Protein 1YX2 (pdb70)

Nearest PDB structures (foldseek):
  1yx2-assembly1_A  TM=1.003E+00  e=1.539E-77  Bacillus subtilis
  1wos-assembly1_A  TM=9.458E-01  e=5.485E-44  Thermotoga maritima
  1v5v-assembly1_B  TM=9.252E-01  e=1.482E-44  Pyrococcus horikoshii
  1pj6-assembly1_A  TM=9.200E-01  e=4.105E-33  Arthrobacter globiformis
  3tfi-assembly1_B  TM=8.917E-01  e=1.197E-32  Candidatus Pelagibacter ubique HTCC1062

Solvent-accessible surface area: 31508 Å² total

Secondary structure (DSSP, 8-state):
-B--TTGGGHHHHT-EEEEETTEEEEEESS-HHHHHHHHHHSEEEEE----EEEEESTTHHHHHHH----GGG--TTBEEEE---TTS--S--EEEEEEETTEEEEE--GGGHHHHHH--TT--SS-EEEE-TTTEEEEEEESTTHHHHHHTTBSS-GGGPPTTBEEEEEEETTEEEEEES--SSSSSEEEEEEEGGG--HHHHHHHHHGGGTEEEE-HHHHHHHHHHTT---BTTTBSTT--TTTTT-GGG--TT-SS--TTHHHHHHHHHH--SEEEEEE---S----TT-EEEETTEEEEEEEEEEEETTTTEEEEEEEEEGGG-STT-EEEEEETTEEEEEEEE----/-B--TTGGGHHHHT-EEEEETTEEEEEESS-HHHHHHHHHHS-EEEE----EEEEESTTHHHHHHH----GGG--TTEEEEE---TTS--S--EEEEEEETTEEEEEE-GGGHHHHHH--TT--SS-EEEE-TTTEEEEEEESTTHHHHHHHH-SS--TTPPTTBEEEEEEETTEEEEEES--SSSS-EEEEEEEGGG--HHHHHHHHHGGGT-EEE-HHHHHHHHHHTT---BTTTBBTTB-TTTTT-GGG--TT-SS--TTHHHHHHHHHH--SEEEEEE---S----TT-EEEETTEEEEEEEEEEEETTTTEEEEEEEEEGGG-STT-EEEEEETTEEEEEEEE-S-S---

Radius of gyration: 30.21 Å; Cα contacts (8 Å, |Δi|>4): 1786; chains: 2; bounding box: 61×55×89 Å

InterPro domains:
  IPR006222 GCVT, N-terminal domain [PF01571] (8-263)
  IPR006223 Glycine cleavage system T protein [TIGR00528] (2-362)
  IPR013977 Aminomethyltransferase, C-terminal domain [PF08669] (283-361)
  IPR022903 Glycine cleavage system T protein, bacteria [MF_00259] (1-362)
  IPR027266 Aminomethyltransferase superfamily [G3DSA:3.30.1360.120] (4-235)
  IPR028896 Aminomethyltransferase-like [PTHR43757] (2-361)
  IPR029043 Glycine cleavage T-protein/YgfZ, C-terminal [SSF101790] (273-361)

Foldseek 3Di:
DDEALCRVVLVVQQFDWDCPPVYIWGQWSDDLVVQLVCLAQFKEKEWDLLWKKKKFFPCRQLLVCQAFANCVPADAQFKDWAFAALQQATLWIWMWHDNHVRIIMTDTHNNRPVVVVVCCVSDDHTMDIGICSLFKTKMKMGHPCALVLVVQFFVDPPVVADARGWDFQTDGPNFGWIKHQDDQQPGGMIMIMGTSVVVVSVVSSCVSRVVRRYGYGTPQNSQLRCLLQLNDDEVFLHYRPHHCLLSPNLVNGPLVPVRHYRHSVNSVCCVVPNDQKHKFKKWDDDDWFAAAWFKADPRHTFWTFRHWHDHPPVRTTMTIIIGGPVQQDFQRKIFTDDPNDTDIIGTHDPND/DAEFLCVVVQVVLQFDWDQDLNYTWGQWRPDLLLQLCCQAAFKAKEWVLQWKKKKFFPCRQLLVCAAFANPVPAAAQFKDWAWAAQLQATLWIWMWHHNHVRIIITGTHNNNPPVVCVCCPSDDDTMDMGICSNFKTKMKMHHPCQLVLVVQQFVPPLVVADARGWDFQTDGPNFGWIKHQDDLAQTTIIMIMGTSNVVVNSVSSCVSRVVRSYGYGTSNNSVLRNQLQLHDDEVFLGYSPHHCLQSVNLVNGPLPDPRHYRRNVNSVCCVPVNDQKHKFKKFDDDDADAFFWFKADPNHTFWTFRGTDANSVVRGRMTIIIGGPVQQDFFRKMWTQDPNDTDIITTHDPSNDHD

Sequence (707 aa):
LKRTPLFDLYKEYGGKKTIDDFGGWELPVQFSSIKKEHEAVRRTAAGLLFDVSHGEVEVSGNDSSLSFLQRLLTNDVSALTPGRAQYTACYPDGGTVDDLLIYQKGENNRRYLLVINASNIDKDLAWKEHAAGDVQIDNQSDDQIALLAVQGPKAEEAILKNLTDADVSALKPFAFIDEADISGRKALISRTGYTGEDGYEIYCRSDDAHIWKKIIDAGDAYGLIPCGLGARRDTLRFFEANIPLYGQEELTRDIITPIEAGIGFAVKKHKKKESDFFGKSVLSEQKEENGAKRKKLVGLEIEKKGIPRHGYEVFQNGKSSVGKVTTGTQQSPTLGKNVGLALIDSETSEEIGTVVDVEIRRKKKLVKAKKVVVKKTPFLKRTPLFDLLYKKEYGGKTIDFGGWELPVQFSSIKKKEHEAVRTAAGLFDVSHHGEVEVSGNDSLSFLQRLLTNDVSALTPGRRAQYTACYPDGGTVDDLLIYQKKGEENRRYLLVINASNIDKDLAWKKEHAAGDVQIDNQSDQIALLAVQGPKAEAILKNLTDADVSALKPFAFIDEADISGRKALISRTGYTGEDGYEIYCRSDDAHIWKKIIIDAGDAYGLIPCGLGARDTLRFEANNIPLYGQELTRDITPIEAGIGFAVKHKKKEESDFFGKSVLSEEQKEENGAKRKLVGLEIEKKGIPRHGYEVFQNGKSVGKVTTGTQSPTLGKNVGLALIDSETSEIGTVVDVEIRKKLVKAKVVKTPFYKR

CATH classification: 3.30.1360.120 (+3 more: 3.30.70.1400, 4.10.1250.10, 2.40.30.110)

Structure (mmCIF, N/CA/C/O backbone):
data_1YX2
#
_entry.id   1YX2
#
_cell.length_a   47.628
_cell.length_b   88.095
_cell.length_c   88.764
_cell.angle_alpha   90.00
_cell.angle_beta   101.78
_cell.angle_gamma   90.00
#
_symmetry.space_group_name_H-M   'P 1 21 1'
#
loop_
_entity.id
_entity.type
_entity.pdbx_description
1 polymer Aminomethyltransferase
2 non-polymer 1,2-ETHANEDIOL
3 water water
#
loop_
_atom_site.group_PDB
_atom_site.id
_atom_site.type_symbol
_atom_site.label_atom_id
_atom_site.label_alt_id
_atom_site.label_comp_id
_atom_site.label_asym_id
_atom_site.label_entity_id
_atom_site.label_seq_id
_atom_site.pdbx_PDB_ins_code
_atom_site.Cartn_x
_atom_site.Cartn_y
_atom_site.Cartn_z
_atom_site.occupancy
_atom_site.B_iso_or_equiv
_atom_site.auth_seq_id
_atom_site.auth_comp_id
_atom_site.auth_asym_id
_atom_site.auth_atom_id
_atom_site.pdbx_PDB_model_num
ATOM 1 N N . LEU A 1 5 ? -7.494 12.912 55.004 1.00 47.81 2 LEU A N 1
ATOM 2 C CA . LEU A 1 5 ? -7.426 12.156 53.709 1.00 47.81 2 LEU A CA 1
ATOM 3 C C . LEU A 1 5 ? -6.475 10.959 53.753 1.00 47.42 2 LEU A C 1
ATOM 4 O O . LEU A 1 5 ? -5.681 10.809 54.693 1.00 47.41 2 LEU A O 1
ATOM 9 N N . LYS A 1 6 ? -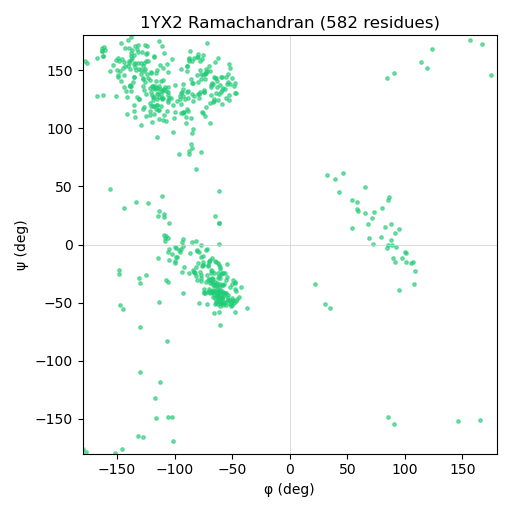6.578 10.110 52.731 1.00 46.72 3 LYS A N 1
ATOM 10 C CA . LYS A 1 6 ? -5.781 8.887 52.652 1.00 46.13 3 LYS A CA 1
ATOM 11 C C . LYS A 1 6 ? -4.415 9.205 52.032 1.00 45.25 3 LYS A C 1
ATOM 12 O O . LYS A 1 6 ? -4.320 9.977 51.073 1.00 44.98 3 LYS A O 1
ATOM 18 N N . ARG A 1 7 ? -3.368 8.602 52.590 1.00 44.35 4 ARG A N 1
ATOM 19 C CA . ARG A 1 7 ? -1.981 8.946 52.252 1.00 43.32 4 ARG A CA 1
ATOM 20 C C . ARG A 1 7 ? -1.071 7.727 52.124 1.00 42.41 4 ARG A C 1
ATOM 21 O O . ARG A 1 7 ? -1.113 6.807 52.951 1.00 42.25 4 ARG A O 1
ATOM 29 N N . THR A 1 8 ? -0.241 7.734 51.085 1.00 41.28 5 THR A N 1
ATOM 30 C CA . THR A 1 8 ? 0.746 6.673 50.869 1.00 40.29 5 THR A CA 1
ATOM 31 C C . THR A 1 8 ? 1.911 6.856 51.843 1.00 39.71 5 THR A C 1
ATOM 32 O O . THR A 1 8 ? 2.062 7.935 52.429 1.00 39.38 5 THR A O 1
ATOM 36 N N . PRO A 1 9 ? 2.728 5.800 52.042 1.00 39.03 6 PRO A N 1
ATOM 37 C CA . PRO A 1 9 ? 3.927 5.957 52.860 1.00 38.39 6 PRO A CA 1
ATOM 38 C C . PRO A 1 9 ? 4.926 6.955 52.275 1.00 37.72 6 PRO A C 1
ATOM 39 O O . PRO A 1 9 ? 5.815 7.407 52.988 1.00 37.83 6 PRO A O 1
ATOM 43 N N . LEU A 1 10 ? 4.767 7.300 50.996 1.00 36.99 7 LEU A N 1
ATOM 44 C CA . LEU A 1 10 ? 5.618 8.289 50.334 1.00 36.35 7 LEU A CA 1
ATOM 45 C C . LEU A 1 10 ? 5.207 9.741 50.608 1.00 36.49 7 LEU A C 1
ATOM 46 O O . LEU A 1 10 ? 6.017 10.652 50.412 1.00 36.31 7 LEU A O 1
ATOM 51 N N . PHE A 1 11 ? 3.964 9.957 51.045 1.00 36.22 8 PHE A N 1
ATOM 52 C CA . PHE A 1 11 ? 3.409 11.316 51.193 1.00 36.28 8 PHE A CA 1
ATOM 53 C C . PHE A 1 11 ? 4.384 12.393 51.690 1.00 36.07 8 PHE A C 1
ATOM 54 O O . PHE A 1 11 ? 4.530 13.432 51.040 1.00 35.88 8 PHE A O 1
ATOM 62 N N . ASP A 1 12 ? 5.026 12.146 52.834 1.00 35.77 9 ASP A N 1
ATOM 63 C CA . ASP A 1 12 ? 5.891 13.141 53.482 1.00 36.30 9 ASP A CA 1
ATOM 64 C C . ASP A 1 12 ? 7.091 13.563 52.636 1.00 36.39 9 ASP A C 1
ATOM 65 O O . ASP A 1 12 ? 7.872 14.411 53.054 1.00 36.23 9 ASP A O 1
ATOM 70 N N . LEU A 1 13 ? 7.202 12.989 51.439 1.00 36.53 10 LEU A N 1
ATOM 71 C CA . LEU A 1 13 ? 8.319 13.238 50.541 1.00 37.01 10 LEU A CA 1
ATOM 72 C C . LEU A 1 13 ? 7.942 14.153 49.377 1.00 37.00 10 LEU A C 1
ATOM 73 O O . LEU A 1 13 ? 8.822 14.656 48.686 1.00 36.70 10 LEU A O 1
ATOM 78 N N . TYR A 1 14 ? 6.638 14.372 49.174 1.00 37.31 11 TYR A N 1
ATOM 79 C CA . TYR A 1 14 ? 6.121 15.151 48.038 1.00 37.76 11 TYR A CA 1
ATOM 80 C C . TYR A 1 14 ? 6.625 16.601 47.943 1.00 37.85 11 TYR A C 1
ATOM 81 O O . TYR A 1 14 ? 7.004 17.052 46.865 1.00 37.41 11 TYR A O 1
ATOM 90 N N . LYS A 1 15 ? 6.610 17.318 49.068 1.00 38.34 12 LYS A N 1
ATOM 91 C CA . LYS A 1 15 ? 7.002 18.736 49.123 1.00 38.66 12 LYS A CA 1
ATOM 92 C C . LYS A 1 15 ? 8.417 18.951 48.560 1.00 39.06 12 LYS A C 1
ATOM 93 O O . LYS A 1 15 ? 8.630 19.811 47.698 1.00 38.87 12 LYS A O 1
ATOM 99 N N . GLU A 1 16 ? 9.363 18.141 49.042 1.00 39.65 13 GLU A N 1
ATOM 100 C CA . GLU A 1 16 ? 10.752 18.129 48.566 1.00 40.27 13 GLU A CA 1
ATOM 101 C C . GLU A 1 16 ? 10.888 18.110 47.045 1.00 40.39 13 GLU A C 1
ATOM 102 O O . GLU A 1 16 ? 11.654 18.890 46.479 1.00 40.71 13 GLU A O 1
ATOM 108 N N . TYR A 1 17 ? 10.152 17.212 46.391 1.00 40.52 14 TYR A N 1
ATOM 109 C CA . TYR A 1 17 ? 10.263 17.023 44.941 1.00 40.60 14 TYR A CA 1
ATOM 110 C C . TYR A 1 17 ? 9.259 17.877 44.161 1.00 40.99 14 TYR A C 1
ATOM 111 O O . TYR A 1 17 ? 9.169 17.786 42.931 1.00 41.25 14 TYR A O 1
ATOM 120 N N . GLY A 1 18 ? 8.521 18.715 44.885 1.00 41.32 15 GLY A N 1
ATOM 121 C CA . GLY A 1 18 ? 7.600 19.676 44.285 1.00 41.83 15 GLY A CA 1
ATOM 122 C C . GLY A 1 18 ? 6.263 19.091 43.872 1.00 42.14 15 GLY A C 1
ATOM 123 O O . GLY A 1 18 ? 5.660 19.548 42.910 1.00 41.92 15 GLY A O 1
ATOM 124 N N . GLY A 1 19 ? 5.803 18.084 44.610 1.00 42.64 16 GLY A N 1
ATOM 125 C CA . GLY A 1 19 ? 4.536 17.415 44.329 1.00 43.14 16 GLY A CA 1
ATOM 126 C C . GLY A 1 19 ? 3.304 18.244 44.638 1.00 43.60 16 GLY A C 1
ATOM 127 O O . GLY A 1 19 ? 3.022 18.548 45.806 1.00 43.41 16 GLY A O 1
ATOM 128 N N A LYS A 1 20 ? 2.560 18.554 43.586 0.50 43.76 17 LYS A N 1
ATOM 129 N N B LYS A 1 20 ? 2.595 18.658 43.583 0.50 43.78 17 LYS A N 1
ATOM 130 C CA A LYS A 1 20 ? 1.344 19.337 43.682 0.49 44.08 17 LYS A CA 1
ATOM 131 C CA B LYS A 1 20 ? 1.293 19.336 43.704 0.49 44.11 17 LYS A CA 1
ATOM 132 C C A LYS A 1 20 ? 0.130 18.394 43.837 0.40 44.38 17 LYS A C 1
ATOM 133 C C B LYS A 1 20 ? 0.206 18.293 43.876 0.41 44.41 17 LYS A C 1
ATOM 134 O O A LYS A 1 20 ? -0.343 17.808 42.861 0.50 44.27 17 LYS A O 1
ATOM 135 O O B LYS A 1 20 ? -0.127 17.554 42.945 0.50 44.32 17 LYS A O 1
ATOM 146 N N . THR A 1 21 ? -0.348 18.252 45.078 1.00 44.75 18 THR A N 1
ATOM 147 C CA . THR A 1 21 ? -1.319 17.221 45.475 1.00 45.43 18 THR A CA 1
ATOM 148 C C . THR A 1 21 ? -2.805 17.471 45.152 1.00 46.16 18 THR A C 1
ATOM 149 O O . THR A 1 21 ? -3.295 18.600 45.226 1.00 46.43 18 THR A O 1
ATOM 153 N N . ILE A 1 22 ? -3.506 16.387 44.818 1.00 46.76 19 ILE A N 1
ATOM 154 C CA . ILE A 1 22 ? -4.948 16.390 44.570 1.00 47.46 19 ILE A CA 1
ATOM 155 C C . ILE A 1 22 ? -5.650 15.270 45.348 1.00 47.83 19 ILE A C 1
ATOM 156 O O . ILE A 1 22 ? -5.089 14.186 45.514 1.00 48.05 19 ILE A O 1
ATOM 161 N N A ASP A 1 23 ? -6.872 15.535 45.807 0.31 48.08 20 ASP A N 1
ATOM 162 N N B ASP A 1 23 ? -6.858 15.552 45.839 0.32 48.00 20 ASP A N 1
ATOM 163 C CA A ASP A 1 23 ? -7.657 14.559 46.569 0.41 48.29 20 ASP A CA 1
ATOM 164 C CA B ASP A 1 23 ? -7.672 14.559 46.544 0.42 48.13 20 ASP A CA 1
ATOM 165 C C A ASP A 1 23 ? -8.297 13.507 45.650 0.44 48.27 20 ASP A C 1
ATOM 166 C C B ASP A 1 23 ? -8.286 13.573 45.548 0.44 48.19 20 ASP A C 1
ATOM 167 O O A ASP A 1 23 ? -9.521 13.462 45.487 0.41 48.33 20 ASP A O 1
ATOM 168 O O B ASP A 1 23 ? -9.476 13.641 45.225 0.40 48.29 20 ASP A O 1
ATOM 177 N N . PHE A 1 24 ? -7.449 12.659 45.068 1.00 48.26 21 PHE A N 1
ATOM 178 C CA . PHE A 1 24 ? -7.845 11.666 44.064 1.00 48.17 21 PHE A CA 1
ATOM 179 C C . PHE A 1 24 ? -8.614 10.495 44.689 1.00 48.04 21 PHE A C 1
ATOM 180 O O . PHE A 1 24 ? -8.047 9.428 44.962 1.00 48.08 21 PHE A O 1
ATOM 188 N N . GLY A 1 25 ? -9.911 10.712 44.911 1.00 47.73 22 GLY A N 1
ATOM 189 C CA . GLY A 1 25 ? -10.815 9.696 45.457 1.00 47.11 22 GLY A CA 1
ATOM 190 C C . GLY A 1 25 ? -10.502 9.269 46.876 1.00 46.68 22 GLY A C 1
ATOM 191 O O . GLY A 1 25 ? -10.433 8.080 47.171 1.00 46.34 22 GLY A O 1
ATOM 192 N N . GLY A 1 26 ? -10.316 10.245 47.759 1.00 46.51 23 GLY A N 1
ATOM 193 C CA . GLY A 1 26 ? -9.993 9.959 49.153 1.00 46.04 23 GLY A CA 1
ATOM 194 C C . GLY A 1 26 ? -8.500 9.991 49.409 1.00 45.76 23 GLY A C 1
ATOM 195 O O . GLY A 1 26 ? -8.058 10.475 50.457 1.00 46.29 23 GLY A O 1
ATOM 196 N N . TRP A 1 27 ? -7.725 9.467 48.456 1.00 44.99 24 TRP A N 1
ATOM 197 C CA . TRP A 1 27 ? -6.264 9.526 48.511 1.00 44.09 24 TRP A CA 1
ATOM 198 C C . TRP A 1 27 ? -5.781 10.863 47.969 1.00 43.52 24 TRP A C 1
ATOM 199 O O . TRP A 1 27 ? -6.157 11.237 46.857 1.00 43.37 24 TRP A O 1
ATOM 210 N N . GLU A 1 28 ? -4.953 11.577 48.732 1.00 42.81 25 GLU A N 1
ATOM 211 C CA . GLU A 1 28 ? -4.270 12.752 48.173 1.00 42.64 25 GLU A CA 1
ATOM 212 C C . GLU A 1 28 ? -2.907 12.393 47.544 1.00 42.13 25 GLU A C 1
ATOM 213 O O . GLU A 1 28 ? -1.943 12.025 48.225 1.00 41.92 25 GLU A O 1
ATOM 219 N N . LEU A 1 29 ? -2.882 12.480 46.216 1.00 41.48 26 LEU A N 1
ATOM 220 C CA . LEU A 1 29 ? -1.772 12.027 45.392 1.00 40.73 26 LEU A CA 1
ATOM 221 C C . LEU A 1 29 ? -1.376 13.153 44.437 1.00 40.18 26 LEU A C 1
ATOM 222 O O . LEU A 1 29 ? -2.202 14.019 44.146 1.00 40.13 26 LEU A O 1
ATOM 227 N N . PRO A 1 30 ? -0.116 13.154 43.949 1.00 39.77 27 PRO A N 1
ATOM 228 C CA . PRO A 1 30 ? 0.353 14.261 43.108 1.00 39.45 27 PRO A CA 1
ATOM 229 C C . PRO A 1 30 ? -0.203 14.229 41.688 1.00 39.20 27 PRO A C 1
ATOM 230 O O . PRO A 1 30 ? -0.164 13.180 41.034 1.00 39.15 27 PRO A O 1
ATOM 234 N N . VAL A 1 31 ? -0.716 15.364 41.212 1.00 38.96 28 VAL A N 1
ATOM 235 C CA . VAL A 1 31 ? -1.099 15.482 39.796 1.00 38.86 28 VAL A CA 1
ATOM 236 C C . VAL A 1 31 ? 0.108 15.807 38.940 1.00 38.82 28 VAL A C 1
ATOM 237 O O . VAL A 1 31 ? 0.124 15.526 37.734 1.00 38.78 28 VAL A O 1
ATOM 241 N N . GLN A 1 32 ? 1.105 16.419 39.575 1.00 38.52 29 GLN A N 1
ATOM 242 C CA . GLN A 1 32 ? 2.357 16.771 38.917 1.00 38.61 29 GLN A CA 1
ATOM 243 C C . GLN A 1 32 ? 3.444 17.066 39.941 1.00 38.22 29 GLN A C 1
ATOM 244 O O . GLN A 1 32 ? 3.178 17.161 41.138 1.00 38.10 29 GLN A O 1
ATOM 250 N N . PHE A 1 33 ? 4.673 17.178 39.450 1.00 38.34 30 PHE A N 1
ATOM 251 C CA . PHE A 1 33 ? 5.827 17.527 40.269 1.00 38.37 30 PHE A CA 1
ATOM 252 C C . PHE A 1 33 ? 6.506 18.746 39.671 1.00 38.89 30 PHE A C 1
ATOM 253 O O . PHE A 1 33 ? 7.163 19.515 40.373 1.00 39.14 30 PHE A O 1
ATOM 261 N N . SER A 1 34 ? 6.340 18.912 38.364 1.00 39.28 31 SER A N 1
ATOM 262 C CA . SER A 1 34 ? 6.871 20.067 37.671 1.00 39.75 31 SER A CA 1
ATOM 263 C C . SER A 1 34 ? 5.943 20.497 36.552 1.00 39.88 31 SER A C 1
ATOM 264 O O . SER A 1 34 ? 5.509 21.637 36.518 1.00 39.99 31 SER A O 1
ATOM 267 N N . SER A 1 35 ? 5.628 19.574 35.651 1.00 40.12 32 SER A N 1
ATOM 268 C CA . SER A 1 35 ? 4.817 19.875 34.475 1.00 40.49 32 SER A CA 1
ATOM 269 C C . SER A 1 35 ? 4.374 18.587 33.796 1.00 40.69 32 SER A C 1
ATOM 270 O O . SER A 1 35 ? 5.193 17.718 33.502 1.00 40.63 32 SER A O 1
ATOM 273 N N . ILE A 1 36 ? 3.071 18.468 33.564 1.00 41.09 33 ILE A N 1
ATOM 274 C CA . ILE A 1 36 ? 2.502 17.354 32.796 1.00 41.75 33 ILE A CA 1
ATOM 275 C C . ILE A 1 36 ? 3.326 17.071 31.533 1.00 41.78 33 ILE A C 1
ATOM 276 O O . ILE A 1 36 ? 3.643 15.919 31.231 1.00 41.85 33 ILE A O 1
ATOM 281 N N . LYS A 1 37 ? 3.683 18.138 30.825 1.00 41.88 34 LYS A N 1
ATOM 282 C CA . LYS A 1 37 ? 4.400 18.041 29.558 1.00 42.00 34 LYS A CA 1
ATOM 283 C C . LYS A 1 37 ? 5.810 17.482 29.710 1.00 41.88 34 LYS A C 1
ATOM 284 O O . LYS A 1 37 ? 6.264 16.702 28.871 1.00 41.76 34 LYS A O 1
ATOM 290 N N . LYS A 1 38 ? 6.498 17.877 30.779 1.00 41.61 35 LYS A N 1
ATOM 291 C CA . LYS A 1 38 ? 7.872 17.445 30.984 1.00 41.59 35 LYS A CA 1
ATOM 292 C C . LYS A 1 38 ? 7.887 15.993 31.436 1.00 41.21 35 LYS A C 1
ATOM 293 O O . LYS A 1 38 ? 8.711 15.196 30.978 1.00 40.94 35 LYS A O 1
ATOM 299 N N . GLU A 1 39 ? 6.950 15.670 32.327 1.00 40.83 36 GLU A N 1
ATOM 300 C CA . GLU A 1 39 ? 6.789 14.327 32.869 1.00 40.55 36 GLU A CA 1
ATOM 301 C C . GLU A 1 39 ? 6.496 13.312 31.766 1.00 40.19 36 GLU A C 1
ATOM 302 O O . GLU A 1 39 ? 7.179 12.302 31.670 1.00 40.25 36 GLU A O 1
ATOM 308 N N . HIS A 1 40 ? 5.517 13.606 30.912 1.00 40.28 37 HIS A N 1
ATOM 309 C CA . HIS A 1 40 ? 5.253 12.803 29.717 1.00 40.12 37 HIS A CA 1
ATOM 310 C C . HIS A 1 40 ? 6.511 12.647 28.860 1.00 40.14 37 HIS A C 1
ATOM 311 O O . HIS A 1 40 ? 6.849 11.540 28.435 1.00 40.06 37 HIS A O 1
ATOM 318 N N . GLU A 1 41 ? 7.198 13.762 28.614 1.00 40.01 38 GLU A N 1
ATOM 319 C CA . GLU A 1 41 ? 8.421 13.764 27.816 1.00 40.13 38 GLU A CA 1
ATOM 320 C C . GLU A 1 41 ? 9.545 12.914 28.411 1.00 39.59 38 GLU A C 1
ATOM 321 O O . GLU A 1 41 ? 10.284 12.271 27.665 1.00 39.52 38 GLU A O 1
ATOM 327 N N . ALA A 1 42 ? 9.654 12.900 29.742 1.00 39.04 39 ALA A N 1
ATOM 328 C CA . ALA A 1 42 ? 10.651 12.079 30.442 1.00 38.78 39 ALA A CA 1
ATOM 329 C C . ALA A 1 42 ? 10.401 10.583 30.261 1.00 38.60 39 ALA A C 1
ATOM 330 O O . ALA A 1 42 ? 11.254 9.867 29.737 1.00 38.73 39 ALA A O 1
ATOM 332 N N . VAL A 1 43 ? 9.228 10.110 30.670 1.00 38.22 40 VAL A N 1
ATOM 333 C CA . VAL A 1 43 ? 8.877 8.704 30.481 1.00 38.08 40 VAL A CA 1
ATOM 334 C C . VAL A 1 43 ? 9.005 8.256 29.008 1.00 37.94 40 VAL A C 1
ATOM 335 O O . VAL A 1 43 ? 9.221 7.078 28.731 1.00 37.87 40 VAL A O 1
ATOM 339 N N A ARG A 1 44 ? 8.868 9.203 28.083 0.50 37.89 41 ARG A N 1
ATOM 340 N N B ARG A 1 44 ? 8.876 9.203 28.082 0.50 37.81 41 ARG A N 1
ATOM 341 C CA A ARG A 1 44 ? 9.026 8.928 26.655 0.50 37.83 41 ARG A CA 1
ATOM 342 C CA B ARG A 1 44 ? 9.020 8.919 26.654 0.50 37.68 41 ARG A CA 1
ATOM 343 C C A ARG A 1 44 ? 10.487 8.742 26.234 0.46 37.77 41 ARG A C 1
ATOM 344 C C B ARG A 1 44 ? 10.478 8.779 26.196 0.46 37.68 41 ARG A C 1
ATOM 345 O O A ARG A 1 44 ? 10.789 7.886 25.398 0.46 37.73 41 ARG A O 1
ATOM 346 O O B ARG A 1 44 ? 10.771 7.986 25.298 0.46 37.63 41 ARG A O 1
ATOM 361 N N . THR A 1 45 ? 11.383 9.542 26.813 1.00 37.62 42 THR A N 1
ATOM 362 C CA . THR A 1 45 ? 12.795 9.593 26.365 1.00 37.50 42 THR A CA 1
ATOM 363 C C . THR A 1 45 ? 13.838 9.267 27.438 1.00 37.18 42 THR A C 1
ATOM 364 O O . THR A 1 45 ? 14.948 8.835 27.121 1.00 37.84 42 THR A O 1
ATOM 368 N N . ALA A 1 46 ? 13.490 9.486 28.697 1.00 36.32 43 ALA A N 1
ATOM 369 C CA . ALA A 1 46 ? 14.337 9.074 29.801 1.00 35.61 43 ALA A CA 1
ATOM 370 C C . ALA A 1 46 ? 13.620 7.959 30.570 1.00 35.16 43 ALA A C 1
ATOM 371 O O . ALA A 1 46 ? 13.346 6.887 30.018 1.00 34.80 43 ALA A O 1
ATOM 373 N N . ALA A 1 47 ? 13.317 8.217 31.838 1.00 34.64 44 ALA A N 1
ATOM 374 C CA . ALA A 1 47 ? 12.407 7.380 32.609 1.00 33.95 44 ALA A CA 1
ATOM 375 C C . ALA A 1 47 ? 11.536 8.287 33.463 1.00 33.58 44 ALA A C 1
ATOM 376 O O . ALA A 1 47 ? 11.718 9.507 33.463 1.00 33.60 44 ALA A O 1
ATOM 378 N N . GLY A 1 48 ? 10.586 7.694 34.185 1.00 33.25 45 GLY A N 1
ATOM 379 C CA . GLY A 1 48 ? 9.749 8.439 35.123 1.00 32.29 45 GLY A CA 1
ATOM 380 C C . GLY A 1 48 ? 9.333 7.642 36.345 1.00 31.73 45 GLY A C 1
ATOM 381 O O . GLY A 1 48 ? 9.030 6.453 36.243 1.00 31.66 45 GLY A O 1
ATOM 382 N N A LEU A 1 49 ? 9.436 8.210 37.567 0.50 31.28 46 LEU A N 1
ATOM 383 N N B LEU A 1 49 ? 9.117 8.418 37.387 0.50 31.26 46 LEU A N 1
ATOM 384 C CA A LEU A 1 49 ? 9.010 7.475 38.820 0.50 30.87 46 LEU A CA 1
ATOM 385 C CA B LEU A 1 49 ? 8.849 7.920 38.681 0.50 30.68 46 LEU A CA 1
ATOM 386 C C A LEU A 1 49 ? 7.683 7.975 39.430 0.50 30.64 46 LEU A C 1
ATOM 387 C C B LEU A 1 49 ? 7.418 8.193 39.086 0.50 30.50 46 LEU A C 1
ATOM 388 O O A LEU A 1 49 ? 7.606 9.077 39.981 0.49 30.40 46 LEU A O 1
ATOM 389 O O B LEU A 1 49 ? 7.011 9.349 39.199 0.50 30.38 46 LEU A O 1
ATOM 398 N N . PHE A 1 50 ? 6.659 7.127 39.318 1.00 30.32 47 PHE A N 1
ATOM 399 C CA . PHE A 1 50 ? 5.318 7.327 39.847 1.00 30.06 47 PHE A CA 1
ATOM 400 C C . PHE A 1 50 ? 5.163 6.636 41.194 1.00 30.20 47 PHE A C 1
ATOM 401 O O . PHE A 1 50 ? 5.541 5.469 41.354 1.00 30.15 47 PHE A O 1
ATOM 409 N N . ASP A 1 51 ? 4.596 7.361 42.156 1.00 30.41 48 ASP A N 1
ATOM 410 C CA . ASP A 1 51 ? 4.057 6.744 43.366 1.00 30.39 48 ASP A CA 1
ATOM 411 C C . ASP A 1 51 ? 2.696 6.168 42.996 1.00 30.47 48 ASP A C 1
ATOM 412 O O . ASP A 1 51 ? 1.855 6.834 42.365 1.00 30.43 48 ASP A O 1
ATOM 417 N N . VAL A 1 52 ? 2.505 4.907 43.353 1.00 30.56 49 VAL A N 1
ATOM 418 C CA . VAL A 1 52 ? 1.301 4.178 42.986 1.00 30.53 49 VAL A CA 1
ATOM 419 C C . VAL A 1 52 ? 0.932 3.242 44.149 1.00 30.58 49 VAL A C 1
ATOM 420 O O . VAL A 1 52 ? 0.353 2.176 43.966 1.00 30.34 49 VAL A O 1
ATOM 424 N N . SER A 1 53 ? 1.253 3.695 45.364 1.00 31.01 50 SER A N 1
ATOM 425 C CA . SER A 1 53 ? 1.038 2.913 46.592 1.00 31.43 50 SER A CA 1
ATOM 426 C C . SER A 1 53 ? -0.402 2.967 47.099 1.00 32.10 50 SER A C 1
ATOM 427 O O . SER A 1 53 ? -0.743 2.296 48.083 1.00 32.42 50 SER A O 1
ATOM 430 N N . HIS A 1 54 ? -1.240 3.773 46.450 1.00 32.70 51 HIS A N 1
ATOM 431 C CA . HIS A 1 54 ? -2.671 3.777 46.758 1.00 33.55 51 HIS A CA 1
ATOM 432 C C . HIS A 1 54 ? -3.314 2.418 46.486 1.00 34.05 51 HIS A C 1
ATOM 433 O O . HIS A 1 54 ? -4.171 1.980 47.254 1.00 34.62 51 HIS A O 1
ATOM 448 N N . GLY A 1 56 ? -4.453 -1.413 46.105 1.00 33.57 53 GLY A N 1
ATOM 449 C CA . GLY A 1 56 ? -4.669 -2.426 47.128 1.00 32.19 53 GLY A CA 1
ATOM 450 C C . GLY A 1 56 ? -3.970 -3.714 46.753 1.00 31.26 53 GLY A C 1
ATOM 451 O O . GLY A 1 56 ? -3.696 -3.964 45.584 1.00 30.35 53 GLY A O 1
ATOM 452 N N . GLU A 1 57 ? -3.665 -4.528 47.756 1.00 30.92 54 GLU A N 1
ATOM 453 C CA . GLU A 1 57 ? -3.049 -5.823 47.518 1.00 30.96 54 GLU A CA 1
ATOM 454 C C . GLU A 1 57 ? -3.599 -6.877 48.466 1.00 30.84 54 GLU A C 1
ATOM 455 O O . GLU A 1 57 ? -3.630 -6.702 49.687 1.00 30.93 54 GLU A O 1
ATOM 461 N N . VAL A 1 58 ? -4.061 -7.968 47.876 1.00 30.38 55 VAL A N 1
ATOM 462 C CA . VAL A 1 58 ? -4.824 -8.953 48.600 1.00 30.00 55 VAL A CA 1
ATOM 463 C C . VAL A 1 58 ? -4.223 -10.315 48.302 1.00 30.05 55 VAL A C 1
ATOM 464 O O . VAL A 1 58 ? -4.053 -10.686 47.139 1.00 29.66 55 VAL A O 1
ATOM 468 N N . GLU A 1 59 ? -3.871 -11.036 49.362 1.00 30.01 56 GLU A N 1
ATOM 469 C CA . GLU A 1 59 ? -3.326 -12.370 49.214 1.00 30.84 56 GLU A CA 1
ATOM 470 C C . GLU A 1 59 ? -4.465 -13.381 49.200 1.00 30.49 56 GLU A C 1
ATOM 471 O O . GLU A 1 59 ? -5.372 -13.333 50.036 1.00 30.50 56 GLU A O 1
ATOM 477 N N . VAL A 1 60 ? -4.414 -14.274 48.219 1.00 30.14 57 VAL A N 1
ATOM 478 C CA . VAL A 1 60 ? -5.369 -15.363 48.095 1.00 29.91 57 VAL A CA 1
ATOM 479 C C . VAL A 1 60 ? -4.609 -16.686 48.113 1.00 29.92 57 VAL A C 1
ATOM 480 O O . VAL A 1 60 ? -3.814 -16.981 47.209 1.00 29.88 57 VAL A O 1
ATOM 484 N N . SER A 1 61 ? -4.859 -17.467 49.160 1.00 30.05 58 SER A N 1
ATOM 485 C CA . SER A 1 61 ? -4.211 -18.756 49.364 1.00 29.99 58 SER A CA 1
ATOM 486 C C . SER A 1 61 ? -5.224 -19.823 49.772 1.00 29.93 58 SER A C 1
ATOM 487 O O . SER A 1 61 ? -6.380 -19.519 50.028 1.00 29.98 58 SER A O 1
ATOM 490 N N . GLY A 1 62 ? -4.774 -21.075 49.807 1.00 30.20 59 GLY A N 1
ATOM 491 C CA . GLY A 1 62 ? -5.634 -22.227 50.050 1.00 29.95 59 GLY A CA 1
ATOM 492 C C . GLY A 1 62 ? -5.606 -23.174 48.865 1.00 30.17 59 GLY A C 1
ATOM 493 O O . GLY A 1 62 ? -5.391 -22.757 47.726 1.00 30.27 59 GLY A O 1
ATOM 494 N N . ASN A 1 63 ? -5.841 -24.453 49.135 1.00 30.16 60 ASN A N 1
ATOM 495 C CA . ASN A 1 63 ? -5.838 -25.498 48.105 1.00 30.03 60 ASN A CA 1
ATOM 496 C C . ASN A 1 63 ? -6.756 -25.246 46.918 1.00 29.17 60 ASN A C 1
ATOM 497 O O . ASN A 1 63 ? -6.490 -25.728 45.813 1.00 28.94 60 ASN A O 1
ATOM 502 N N . ASP A 1 64 ? -7.828 -24.490 47.150 1.00 28.54 61 ASP A N 1
ATOM 503 C CA . ASP A 1 64 ? -8.828 -24.224 46.115 1.00 27.45 61 ASP A CA 1
ATOM 504 C C . ASP A 1 64 ? -8.750 -22.820 45.522 1.00 26.95 61 ASP A C 1
ATOM 505 O O . ASP A 1 64 ? -9.665 -22.402 44.801 1.00 26.72 61 ASP A O 1
ATOM 510 N N A SER A 1 65 ? -7.643 -22.131 45.819 0.33 26.42 62 SER A N 1
ATOM 511 N N B SER A 1 65 ? -7.690 -22.077 45.817 0.32 26.66 62 SER A N 1
ATOM 512 C CA A SER A 1 65 ? -7.368 -20.749 45.397 0.35 25.93 62 SER A CA 1
ATOM 513 C CA B SER A 1 65 ? -7.633 -20.702 45.335 0.36 26.39 62 SER A CA 1
ATOM 514 C C A SER A 1 65 ? -7.442 -20.542 43.877 0.49 25.73 62 SER A C 1
ATOM 515 C C B SER A 1 65 ? -7.604 -20.608 43.810 0.51 25.97 62 SER A C 1
ATOM 516 O O A SER A 1 65 ? -7.985 -19.528 43.402 0.50 25.73 62 SER A O 1
ATOM 517 O O B SER A 1 65 ? -8.225 -19.706 43.256 0.50 25.98 62 SER A O 1
ATOM 522 N N . LEU A 1 66 ? -6.894 -21.505 43.133 1.00 25.53 63 LEU A N 1
ATOM 523 C CA . LEU A 1 66 ? -6.874 -21.473 41.661 1.00 24.93 63 LEU A CA 1
ATOM 524 C C . LEU A 1 66 ? -8.269 -21.643 41.057 1.00 24.96 63 LEU A C 1
ATOM 525 O O . LEU A 1 66 ? -8.631 -20.902 40.140 1.00 24.96 63 LEU A O 1
ATOM 530 N N . SER A 1 67 ? -9.039 -22.615 41.565 1.00 24.40 64 SER A N 1
ATOM 531 C CA . SER A 1 67 ? -10.422 -22.836 41.107 1.00 24.23 64 SER A CA 1
ATOM 532 C C . SER A 1 67 ? -11.280 -21.616 41.433 1.00 23.52 64 SER A C 1
ATOM 533 O O . SER A 1 67 ? -12.094 -21.172 40.616 1.00 23.01 64 SER A O 1
ATOM 536 N N . PHE A 1 68 ? -11.087 -21.098 42.642 1.00 22.55 65 PHE A N 1
ATOM 537 C CA . PHE A 1 68 ? -11.741 -19.888 43.106 1.00 22.51 65 PHE A CA 1
ATOM 538 C C . PHE A 1 68 ? -11.412 -18.712 42.191 1.00 22.42 65 PHE A C 1
ATOM 539 O O . PHE A 1 68 ? -12.309 -17.968 41.791 1.00 22.88 65 PHE A O 1
ATOM 547 N N . LEU A 1 69 ? -10.139 -18.566 41.829 1.00 21.59 66 LEU A N 1
ATOM 548 C CA . LEU A 1 69 ? -9.738 -17.455 40.987 1.00 21.31 66 LEU A CA 1
ATOM 549 C C . LEU A 1 69 ? -10.233 -17.593 39.559 1.00 21.25 66 LEU A C 1
ATOM 550 O O . LEU A 1 69 ? -10.484 -16.596 38.906 1.00 21.30 66 LEU A O 1
ATOM 555 N N . GLN A 1 70 ? -10.372 -18.834 39.096 1.00 22.09 67 GLN A N 1
ATOM 556 C CA . GLN A 1 70 ? -10.799 -19.137 37.729 1.00 21.91 67 GLN A CA 1
ATOM 557 C C . GLN A 1 70 ? -12.267 -18.799 37.463 1.00 22.49 67 GLN A C 1
ATOM 558 O O . GLN A 1 70 ? -12.642 -18.500 36.326 1.00 22.59 67 GLN A O 1
ATOM 564 N N . ARG A 1 71 ? -13.092 -18.876 38.508 1.00 22.52 68 ARG A N 1
ATOM 565 C CA . ARG A 1 71 ? -14.501 -18.469 38.449 1.00 22.81 68 ARG A CA 1
ATOM 566 C C . ARG A 1 71 ? -14.704 -16.947 38.490 1.00 21.57 68 ARG A C 1
ATOM 567 O O . ARG A 1 71 ? -15.629 -16.417 37.863 1.00 21.65 68 ARG A O 1
ATOM 575 N N A LEU A 1 72 ? -13.872 -16.216 39.226 0.48 20.89 69 LEU A N 1
ATOM 576 N N B LEU A 1 72 ? -13.811 -16.292 39.226 0.48 21.00 69 LEU A N 1
ATOM 577 C CA A LEU A 1 72 ? -14.045 -14.755 39.272 0.50 19.81 69 LEU A CA 1
ATOM 578 C CA B LEU A 1 72 ? -13.873 -14.869 39.515 0.50 19.98 69 LEU A CA 1
ATOM 579 C C A LEU A 1 72 ? -13.365 -14.013 38.151 0.30 19.36 69 LEU A C 1
ATOM 580 C C B LEU A 1 72 ? -13.240 -14.005 38.392 0.30 19.47 69 LEU A C 1
ATOM 581 O O A LEU A 1 72 ? -13.829 -12.944 37.747 0.50 18.86 69 LEU A O 1
ATOM 582 O O B LEU A 1 72 ? -13.688 -12.881 38.157 0.50 18.99 69 LEU A O 1
ATOM 599 N N . THR A 1 74 ? -11.579 -13.186 34.360 1.00 18.13 71 THR A N 1
ATOM 600 C CA . THR A 1 74 ? -11.851 -13.396 32.920 1.00 18.15 71 THR A CA 1
ATOM 601 C C . THR A 1 74 ? -10.676 -14.037 32.149 1.00 18.41 71 THR A C 1
ATOM 602 O O . THR A 1 74 ? -10.847 -14.631 31.062 1.00 17.89 71 THR A O 1
ATOM 606 N N . ASN A 1 75 ? -9.484 -13.880 32.706 1.00 19.00 72 ASN A N 1
ATOM 607 C CA . ASN A 1 75 ? -8.276 -14.448 32.140 1.00 20.03 72 ASN A CA 1
ATOM 608 C C . ASN A 1 75 ? -8.085 -15.857 32.667 1.00 20.24 72 ASN A C 1
ATOM 609 O O . ASN A 1 75 ? -8.652 -16.232 33.692 1.00 20.22 72 ASN A O 1
ATOM 614 N N . ASP A 1 76 ? -7.291 -16.647 31.959 1.00 21.21 73 ASP A N 1
ATOM 615 C CA . ASP A 1 76 ? -7.034 -18.010 32.385 1.00 21.88 73 ASP A CA 1
ATOM 616 C C . ASP A 1 76 ? -5.890 -18.012 33.394 1.00 22.23 73 ASP A C 1
ATOM 617 O O . ASP A 1 76 ? -4.713 -18.007 33.018 1.00 22.30 73 ASP A O 1
ATOM 622 N N . VAL A 1 77 ? -6.226 -18.013 34.680 1.00 22.87 74 VAL A N 1
ATOM 623 C CA . VAL A 1 77 ? -5.174 -17.941 35.702 1.00 23.80 74 VAL A CA 1
ATOM 624 C C . VAL A 1 77 ? -4.352 -19.237 35.882 1.00 24.40 74 VAL A C 1
ATOM 625 O O . VAL A 1 77 ? -3.371 -19.256 36.640 1.00 24.52 74 VAL A O 1
ATOM 629 N N . SER A 1 78 ? -4.751 -20.291 35.157 1.00 24.87 75 SER A N 1
ATOM 630 C CA . SER A 1 78 ? -3.954 -21.523 34.969 1.00 25.29 75 SER A CA 1
ATOM 631 C C . SER A 1 78 ? -2.651 -21.263 34.251 1.00 25.09 75 SER A C 1
ATOM 632 O O . SER A 1 78 ? -1.692 -22.009 34.428 1.00 24.97 75 SER A O 1
ATOM 635 N N . ALA A 1 79 ? -2.639 -20.237 33.405 1.00 25.45 76 ALA A N 1
ATOM 636 C CA . ALA A 1 79 ? -1.456 -19.879 32.624 1.00 25.74 76 ALA A CA 1
ATOM 637 C C . ALA A 1 79 ? -0.319 -19.286 33.477 1.00 26.25 76 ALA A C 1
ATOM 638 O O . ALA A 1 79 ? 0.820 -19.180 33.010 1.00 26.51 76 ALA A O 1
ATOM 640 N N . LEU A 1 80 ? -0.626 -18.893 34.714 1.00 26.11 77 LEU A N 1
ATOM 641 C CA . LEU A 1 80 ? 0.398 -18.409 35.645 1.00 26.00 77 LEU A CA 1
ATOM 642 C C . LEU A 1 80 ? 1.292 -19.537 36.159 1.00 26.56 77 LEU A C 1
ATOM 643 O O . LEU A 1 80 ? 0.855 -20.685 36.306 1.00 26.57 77 LEU A O 1
ATOM 648 N N . THR A 1 81 ? 2.549 -19.179 36.415 1.00 26.90 78 THR A N 1
ATOM 649 C CA . THR A 1 81 ? 3.513 -20.006 37.139 1.00 27.06 78 THR A CA 1
ATOM 650 C C . THR A 1 81 ? 4.097 -19.064 38.191 1.00 26.62 78 THR A C 1
ATOM 651 O O . THR A 1 81 ? 4.136 -17.850 37.957 1.00 26.92 78 THR A O 1
ATOM 655 N N . PRO A 1 82 ? 4.531 -19.593 39.357 1.00 26.19 79 PRO A N 1
ATOM 656 C CA . PRO A 1 82 ? 5.251 -18.720 40.278 1.00 26.04 79 PRO A CA 1
ATOM 657 C C . PRO A 1 82 ? 6.344 -17.959 39.548 1.00 25.97 79 PRO A C 1
ATOM 658 O O . PRO A 1 82 ? 7.048 -18.533 38.696 1.00 26.51 79 PRO A O 1
ATOM 662 N N . GLY A 1 83 ? 6.455 -16.668 39.845 1.00 25.32 80 GLY A N 1
ATOM 663 C CA . GLY A 1 83 ? 7.376 -15.794 39.126 1.00 24.64 80 GLY A CA 1
ATOM 664 C C . GLY A 1 83 ? 6.742 -15.083 37.944 1.00 24.37 80 GLY A C 1
ATOM 665 O O . GLY A 1 83 ? 7.396 -14.271 37.280 1.00 24.45 80 GLY A O 1
ATOM 666 N N . ARG A 1 84 ? 5.464 -15.368 37.695 1.00 24.14 81 ARG A N 1
ATOM 667 C CA . ARG A 1 84 ? 4.738 -14.791 36.564 1.00 24.25 81 ARG A CA 1
ATOM 668 C C . ARG A 1 84 ? 3.447 -14.124 37.023 1.00 23.67 81 ARG A C 1
ATOM 669 O O . ARG A 1 84 ? 2.836 -14.542 38.001 1.00 23.79 81 ARG A O 1
ATOM 677 N N . ALA A 1 85 ? 3.038 -13.089 36.303 1.00 23.28 82 ALA A N 1
ATOM 678 C CA . ALA A 1 85 ? 1.813 -12.356 36.614 1.00 22.99 82 ALA A CA 1
ATOM 679 C C . ALA A 1 85 ? 0.977 -12.172 35.360 1.00 22.74 82 ALA A C 1
ATOM 680 O O . ALA A 1 85 ? 1.468 -12.375 34.241 1.00 22.52 82 ALA A O 1
ATOM 682 N N . GLN A 1 86 ? -0.288 -11.797 35.547 1.00 22.19 83 GLN A N 1
ATOM 683 C CA . GLN A 1 86 ? -1.174 -11.526 34.416 1.00 21.98 83 GLN A CA 1
ATOM 684 C C . GLN A 1 86 ? -2.141 -10.398 34.720 1.00 21.53 83 GLN A C 1
ATOM 685 O O . GLN A 1 86 ? -2.490 -10.143 35.883 1.00 21.67 83 GLN A O 1
ATOM 691 N N . TYR A 1 87 ? -2.548 -9.707 33.667 1.00 20.65 84 TYR A N 1
ATOM 692 C CA . TYR A 1 87 ? -3.560 -8.695 33.787 1.00 20.59 84 TYR A CA 1
ATOM 693 C C . TYR A 1 87 ? -4.928 -9.329 33.503 1.00 20.32 84 TYR A C 1
ATOM 694 O O . TYR A 1 87 ? -5.076 -10.149 32.591 1.00 20.59 84 TYR A O 1
ATOM 703 N N . THR A 1 88 ? -5.922 -8.953 34.300 1.00 20.28 85 THR A N 1
ATOM 704 C CA . THR A 1 88 ? -7.259 -9.550 34.199 1.00 19.94 85 THR A CA 1
ATOM 705 C C . THR A 1 88 ? -8.362 -8.553 34.588 1.00 20.27 85 THR A C 1
ATOM 706 O O . THR A 1 88 ? -8.092 -7.535 35.218 1.00 19.77 85 THR A O 1
ATOM 710 N N . ALA A 1 89 ? -9.587 -8.842 34.150 1.00 20.69 86 ALA A N 1
ATOM 711 C CA . ALA A 1 89 ? -10.797 -8.190 34.642 1.00 20.93 86 ALA A CA 1
ATOM 712 C C . ALA A 1 89 ? -11.500 -9.140 35.624 1.00 21.49 86 ALA A C 1
ATOM 713 O O . ALA A 1 89 ? -11.223 -10.330 35.635 1.00 21.69 86 ALA A O 1
ATOM 723 N N . CYS A 1 91 ? -15.511 -9.656 36.518 1.00 22.00 88 CYS A N 1
ATOM 724 C CA . CYS A 1 91 ? -16.828 -9.230 36.027 1.00 21.55 88 CYS A CA 1
ATOM 725 C C . CYS A 1 91 ? -18.053 -9.727 36.819 1.00 21.34 88 CYS A C 1
ATOM 726 O O . CYS A 1 91 ? -17.986 -10.725 37.550 1.00 20.41 88 CYS A O 1
ATOM 729 N N . TYR A 1 92 ? -19.160 -8.998 36.664 1.00 21.33 89 TYR A N 1
ATOM 730 C CA . TYR A 1 92 ? -20.482 -9.434 37.120 1.00 21.22 89 TYR A CA 1
ATOM 731 C C . TYR A 1 92 ? -21.098 -10.363 36.067 1.00 22.05 89 TYR A C 1
ATOM 732 O O . TYR A 1 92 ? -20.660 -10.352 34.908 1.00 21.89 89 TYR A O 1
ATOM 741 N N . PRO A 1 93 ? -22.106 -11.181 36.461 1.00 22.60 90 PRO A N 1
ATOM 742 C CA . PRO A 1 93 ? -22.769 -12.073 35.504 1.00 22.94 90 PRO A CA 1
ATOM 743 C C . PRO A 1 93 ? -23.072 -11.432 34.144 1.00 23.22 90 PRO A C 1
ATOM 744 O O . PRO A 1 93 ? -22.932 -12.091 33.117 1.00 23.36 90 PRO A O 1
ATOM 748 N N . ASP A 1 94 ? -23.441 -10.152 34.145 1.00 23.71 91 ASP A N 1
ATOM 749 C CA . ASP A 1 94 ? -23.787 -9.408 32.915 1.00 24.11 91 ASP A CA 1
ATOM 750 C C . ASP A 1 94 ? -22.594 -8.871 32.118 1.00 23.83 91 ASP A C 1
ATOM 751 O O . ASP A 1 94 ? -22.782 -8.179 31.113 1.00 24.07 91 ASP A O 1
ATOM 756 N N . GLY A 1 95 ? -21.376 -9.172 32.567 1.00 23.41 92 GLY A N 1
ATOM 757 C CA . GLY A 1 95 ? -20.156 -8.763 31.866 1.00 22.56 92 GLY A CA 1
ATOM 758 C C . GLY A 1 95 ? -19.656 -7.364 32.202 1.00 22.52 92 GLY A C 1
ATOM 759 O O . GLY A 1 95 ? -18.645 -6.915 31.653 1.00 22.05 92 GLY A O 1
ATOM 760 N N . GLY A 1 96 ? -20.376 -6.669 33.082 1.00 22.57 93 GLY A N 1
ATOM 761 C CA . GLY A 1 96 ? -19.907 -5.419 33.685 1.00 22.57 93 GLY A CA 1
ATOM 762 C C . GLY A 1 96 ? -18.774 -5.683 34.659 1.00 22.47 93 GLY A C 1
ATOM 763 O O . GLY A 1 96 ? -18.695 -6.753 35.253 1.00 23.16 93 GLY A O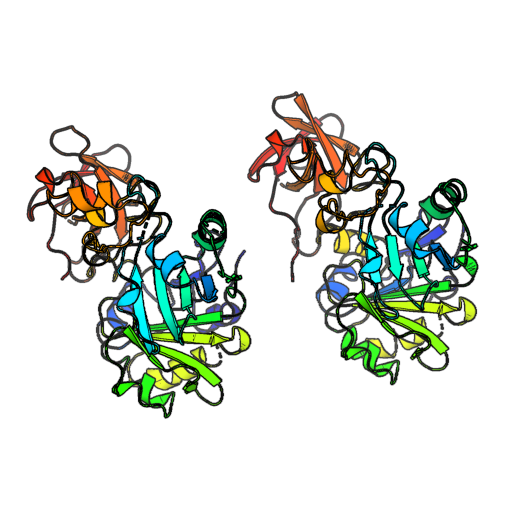 1
ATOM 764 N N . THR A 1 97 ? -17.914 -4.692 34.854 1.00 22.41 94 THR A N 1
ATOM 765 C CA . THR A 1 97 ? -16.635 -4.885 35.538 1.00 21.35 94 THR A CA 1
ATOM 766 C C . THR A 1 97 ? -16.643 -4.499 37.029 1.00 21.58 94 THR A C 1
ATOM 767 O O . THR A 1 97 ? -16.995 -3.370 37.398 1.00 21.30 94 THR A O 1
ATOM 771 N N . VAL A 1 98 ? -16.283 -5.470 37.866 1.00 20.95 95 VAL A N 1
ATOM 772 C CA . VAL A 1 98 ? -16.047 -5.250 39.295 1.00 21.03 95 VAL A CA 1
ATOM 773 C C . VAL A 1 98 ? -14.732 -4.478 39.434 1.00 21.00 95 VAL A C 1
ATOM 774 O O . VAL A 1 98 ? -14.683 -3.440 40.079 1.00 21.14 95 VAL A O 1
ATOM 778 N N . ASP A 1 99 ? -13.679 -4.984 38.791 1.00 20.95 96 ASP A N 1
ATOM 779 C CA . ASP A 1 99 ? -12.393 -4.321 38.779 1.00 21.07 96 ASP A CA 1
ATOM 780 C C . ASP A 1 99 ? -11.523 -4.878 37.673 1.00 21.39 96 ASP A C 1
ATOM 781 O O . ASP A 1 99 ? -11.841 -5.905 37.082 1.00 21.53 96 ASP A O 1
ATOM 786 N N . ASP A 1 100 ? -10.431 -4.182 37.378 1.00 21.74 97 ASP A N 1
ATOM 787 C CA . ASP A 1 100 ? -9.354 -4.780 36.613 1.00 22.05 97 ASP A CA 1
ATOM 788 C C . ASP A 1 100 ? -8.134 -4.842 37.524 1.00 22.06 97 ASP A C 1
ATOM 789 O O . ASP A 1 100 ? -7.992 -4.032 38.441 1.00 21.74 97 ASP A O 1
ATOM 794 N N . LEU A 1 101 ? -7.282 -5.834 37.299 1.00 21.64 98 LEU A N 1
ATOM 795 C CA . LEU A 1 101 ? -6.220 -6.121 38.254 1.00 21.68 98 LEU A CA 1
ATOM 796 C C . LEU A 1 101 ? -5.110 -6.977 37.683 1.00 20.85 98 LEU A C 1
ATOM 797 O O . LEU A 1 101 ? -5.234 -7.538 36.602 1.00 20.14 98 LEU A O 1
ATOM 802 N N . LEU A 1 102 ? -4.016 -7.024 38.432 1.00 20.98 99 LEU A N 1
ATOM 803 C CA . LEU A 1 102 ? -2.893 -7.907 38.179 1.00 20.88 99 LEU A CA 1
ATOM 804 C C . LEU A 1 102 ? -2.867 -8.983 39.243 1.00 20.69 99 LEU A C 1
ATOM 805 O O . LEU A 1 102 ? -2.996 -8.698 40.447 1.00 20.32 99 LEU A O 1
ATOM 810 N N . ILE A 1 103 ? -2.694 -10.220 38.795 1.00 20.61 100 ILE A N 1
ATOM 811 C CA . ILE A 1 103 ? -2.500 -11.347 39.700 1.00 20.69 100 ILE A CA 1
ATOM 812 C C . ILE A 1 103 ? -1.062 -11.840 39.543 1.00 21.27 100 ILE A C 1
ATOM 813 O O . ILE A 1 103 ? -0.618 -12.120 38.431 1.00 20.51 100 ILE A O 1
ATOM 818 N N . TYR A 1 104 ? -0.348 -11.917 40.664 1.00 22.19 101 TYR A N 1
ATOM 819 C CA . TYR A 1 104 ? 0.976 -12.528 40.731 1.00 23.54 101 TYR A CA 1
ATOM 820 C C . TYR A 1 104 ? 0.865 -13.871 41.410 1.00 24.47 101 TYR A C 1
ATOM 821 O O . TYR A 1 104 ? 0.297 -13.959 42.498 1.00 25.05 101 TYR A O 1
ATOM 830 N N . GLN A 1 105 ? 1.401 -14.918 40.785 1.00 25.97 102 GLN A N 1
ATOM 831 C CA . GLN A 1 105 ? 1.536 -16.188 41.482 1.00 27.23 102 GLN A CA 1
ATOM 832 C C . GLN A 1 105 ? 2.872 -16.207 42.212 1.00 28.18 102 GLN A C 1
ATOM 833 O O . GLN A 1 105 ? 3.919 -16.162 41.592 1.00 28.29 102 GLN A O 1
ATOM 839 N N . LYS A 1 106 ? 2.808 -16.247 43.539 1.00 29.43 103 LYS A N 1
ATOM 840 C CA . LYS A 1 106 ? 3.997 -16.215 44.392 1.00 30.34 103 LYS A CA 1
ATOM 841 C C . LYS A 1 106 ? 4.518 -17.616 44.735 1.00 30.21 103 LYS A C 1
ATOM 842 O O . LYS A 1 106 ? 5.673 -17.773 45.131 1.00 30.79 103 LYS A O 1
ATOM 848 N N . GLY A 1 107 ? 3.659 -18.621 44.574 1.00 30.02 104 GLY A N 1
ATOM 849 C CA . GLY A 1 107 ? 4.006 -20.025 44.789 1.00 29.74 104 GLY A CA 1
ATOM 850 C C . GLY A 1 107 ? 2.815 -20.904 44.439 1.00 29.70 104 GLY A C 1
ATOM 851 O O . GLY A 1 107 ? 1.772 -20.401 44.002 1.00 29.94 104 GLY A O 1
ATOM 852 N N . GLU A 1 108 ? 2.947 -22.214 44.615 0.50 29.17 105 GLU A N 1
ATOM 853 C CA . GLU A 1 108 ? 1.793 -23.080 44.409 0.50 28.62 105 GLU A CA 1
ATOM 854 C C . GLU A 1 108 ? 0.728 -22.652 45.404 0.50 28.19 105 GLU A C 1
ATOM 855 O O . GLU A 1 108 ? 1.010 -22.486 46.591 0.50 28.00 105 GLU A O 1
ATOM 861 N N A ASN A 1 109 ? -0.483 -22.404 44.858 0.50 27.82 106 ASN A N 1
ATOM 862 N N B ASN A 1 109 ? -0.494 -22.496 44.963 0.50 28.34 106 ASN A N 1
ATOM 863 C CA A ASN A 1 109 ? -1.748 -21.960 45.563 0.50 27.14 106 ASN A CA 1
ATOM 864 C CA B ASN A 1 109 ? -1.480 -22.097 45.935 0.50 28.11 106 ASN A CA 1
ATOM 865 C C A ASN A 1 109 ? -1.671 -20.693 46.492 0.62 26.95 106 ASN A C 1
ATOM 866 C C B ASN A 1 109 ? -1.484 -20.568 46.255 0.38 28.06 106 ASN A C 1
ATOM 867 O O A ASN A 1 109 ? -2.208 -20.626 47.641 0.82 26.66 106 ASN A O 1
ATOM 868 O O B ASN A 1 109 ? -2.573 -20.006 46.360 0.18 28.07 106 ASN A O 1
ATOM 877 N N A ARG A 1 110 ? -0.977 -19.703 45.922 0.45 26.95 107 ARG A N 1
ATOM 878 N N B ARG A 1 110 ? -0.338 -19.876 46.412 0.51 28.00 107 ARG A N 1
ATOM 879 C CA A ARG A 1 110 ? -0.440 -18.527 46.603 0.50 26.83 107 ARG A CA 1
ATOM 880 C CA B ARG A 1 110 ? -0.415 -18.435 46.848 0.50 27.88 107 ARG A CA 1
ATOM 881 C C A ARG A 1 110 ? -0.421 -17.364 45.622 0.49 26.70 107 ARG A C 1
ATOM 882 C C B ARG A 1 110 ? -0.402 -17.374 45.722 0.48 27.30 107 ARG A C 1
ATOM 883 O O A ARG A 1 110 ? 0.424 -17.304 44.723 0.44 26.75 107 ARG A O 1
ATOM 884 O O B ARG A 1 110 ? 0.448 -17.403 44.831 0.42 27.35 107 ARG A O 1
ATOM 899 N N . TYR A 1 111 ? -1.357 -16.441 45.792 1.00 26.75 108 TYR A N 1
ATOM 900 C CA . TYR A 1 111 ? -1.540 -15.377 44.792 1.00 26.09 108 TYR A CA 1
ATOM 901 C C . TYR A 1 111 ? -1.664 -14.005 45.418 1.00 25.63 108 TYR A C 1
ATOM 902 O O . TYR A 1 111 ? -2.298 -13.840 46.444 1.00 25.61 108 TYR A O 1
ATOM 911 N N . LEU A 1 112 ? -1.060 -13.020 44.765 1.00 26.27 109 LEU A N 1
ATOM 912 C CA . LEU A 1 112 ? -1.169 -11.636 45.174 1.00 25.72 109 LEU A CA 1
ATOM 913 C C . LEU A 1 112 ? -1.975 -10.884 44.128 1.00 25.56 109 LEU A C 1
ATOM 914 O O . LEU A 1 112 ? -1.595 -10.835 42.957 1.00 25.37 109 LEU A O 1
ATOM 919 N N . LEU A 1 113 ? -3.101 -10.320 44.559 1.00 25.26 110 LEU A N 1
ATOM 920 C CA . LEU A 1 113 ? -3.956 -9.518 43.686 1.00 25.12 110 LEU A CA 1
ATOM 921 C C . LEU A 1 113 ? -3.745 -8.028 43.935 1.00 24.74 110 LEU A C 1
ATOM 922 O O . LEU A 1 113 ? -3.964 -7.532 45.046 1.00 24.42 110 LEU A O 1
ATOM 927 N N . VAL A 1 114 ? -3.324 -7.322 42.890 1.00 24.57 111 VAL A N 1
ATOM 928 C CA . VAL A 1 114 ? -3.104 -5.876 42.944 1.00 24.26 111 VAL A CA 1
ATOM 929 C C . VAL A 1 114 ? -4.300 -5.198 42.308 1.00 24.04 111 VAL A C 1
ATOM 930 O O . VAL A 1 114 ? -4.505 -5.262 41.090 1.00 23.50 111 VAL A O 1
ATOM 934 N N . ILE A 1 115 ? -5.090 -4.560 43.160 1.00 23.64 112 ILE A N 1
ATOM 935 C CA . ILE A 1 115 ? -6.415 -4.073 42.809 1.00 23.79 112 ILE A CA 1
ATOM 936 C C . ILE A 1 115 ? -6.475 -2.545 42.944 1.00 24.29 112 ILE A C 1
ATOM 937 O O . ILE A 1 115 ? -5.620 -1.947 43.600 1.00 24.63 112 ILE A O 1
ATOM 942 N N . ASN A 1 116 ? -7.458 -1.913 42.310 1.00 24.65 113 ASN A N 1
ATOM 943 C CA . ASN A 1 116 ? -7.614 -0.464 42.434 1.00 25.18 113 ASN A CA 1
ATOM 944 C C . ASN A 1 116 ? -8.010 -0.040 43.850 1.00 25.60 113 ASN A C 1
ATOM 945 O O . ASN A 1 116 ? -8.840 -0.691 44.494 1.00 25.22 113 ASN A O 1
ATOM 950 N N . ALA A 1 117 ? -7.404 1.046 44.330 1.00 26.28 114 ALA A N 1
ATOM 951 C CA . ALA A 1 117 ? -7.635 1.546 45.693 1.00 26.90 114 ALA A CA 1
ATOM 952 C C . ALA A 1 117 ? -9.110 1.802 45.971 1.00 27.06 114 ALA A C 1
ATOM 953 O O . ALA A 1 117 ? -9.612 1.463 47.039 1.00 27.01 114 ALA A O 1
ATOM 955 N N . SER A 1 118 ? -9.803 2.387 44.998 1.00 27.23 115 SER A N 1
ATOM 956 C CA . SER A 1 118 ? -11.229 2.689 45.131 1.00 27.59 115 SER A CA 1
ATOM 957 C C . SER A 1 118 ? -12.094 1.458 45.390 1.00 27.30 115 SER A C 1
ATOM 958 O O . SER A 1 118 ? -13.189 1.570 45.957 1.00 27.38 115 SER A O 1
ATOM 961 N N . ASN A 1 119 ? -11.604 0.294 44.971 1.00 26.82 116 ASN A N 1
ATOM 962 C CA . ASN A 1 119 ? -12.415 -0.908 44.946 1.00 27.05 116 ASN A CA 1
ATOM 963 C C . ASN A 1 119 ? -12.057 -1.945 45.996 1.00 27.09 116 ASN A C 1
ATOM 964 O O . ASN A 1 119 ? -12.656 -3.020 46.006 1.00 27.36 116 ASN A O 1
ATOM 969 N N . ILE A 1 120 ? -11.105 -1.664 46.879 1.00 27.33 117 ILE A N 1
ATOM 970 C CA . ILE A 1 120 ? -10.642 -2.745 47.749 1.00 27.59 117 ILE A CA 1
ATOM 971 C C . ILE A 1 120 ? -11.813 -3.387 48.532 1.00 27.22 117 ILE A C 1
ATOM 972 O O . ILE A 1 120 ? -12.011 -4.592 48.446 1.00 27.15 117 ILE A O 1
ATOM 977 N N . ASP A 1 121 ? -12.618 -2.568 49.214 1.00 26.99 118 ASP A N 1
ATOM 978 C CA . ASP A 1 121 ? -13.793 -3.048 49.962 1.00 26.65 118 ASP A CA 1
ATOM 979 C C . ASP A 1 121 ? -14.852 -3.685 49.054 1.00 26.29 118 ASP A C 1
ATOM 980 O O . ASP A 1 121 ? -15.416 -4.733 49.376 1.00 26.21 118 ASP A O 1
ATOM 985 N N . LYS A 1 122 ? -15.111 -3.056 47.914 1.00 25.96 119 LYS A N 1
ATOM 986 C CA . LYS A 1 122 ? -16.011 -3.631 46.915 1.00 25.55 119 LYS A CA 1
ATOM 987 C C . LYS A 1 122 ? -15.516 -5.014 46.462 1.00 25.53 119 LYS A C 1
ATOM 988 O O . LYS A 1 122 ? -16.260 -6.006 46.522 1.00 25.80 119 LYS A O 1
ATOM 994 N N . ASP A 1 123 ? -14.248 -5.072 46.052 1.00 25.36 120 ASP A N 1
ATOM 995 C CA . ASP A 1 123 ? -13.610 -6.302 45.564 1.00 25.06 120 ASP A CA 1
ATOM 996 C C . ASP A 1 123 ? -13.599 -7.397 46.611 1.00 25.14 120 ASP A C 1
ATOM 997 O O . ASP A 1 123 ? -13.824 -8.568 46.287 1.00 24.61 120 ASP A O 1
ATOM 1002 N N . LEU A 1 124 ? -13.326 -7.003 47.858 1.00 25.51 121 LEU A N 1
ATOM 1003 C CA . LEU A 1 124 ? -13.274 -7.923 48.986 1.00 25.80 121 LEU A CA 1
ATOM 1004 C C . LEU A 1 124 ? -14.632 -8.561 49.248 1.00 26.26 121 LEU A C 1
ATOM 1005 O O . LEU A 1 124 ? -14.723 -9.779 49.377 1.00 26.97 121 LEU A O 1
ATOM 1010 N N . ALA A 1 125 ? -15.683 -7.745 49.313 1.00 26.74 122 ALA A N 1
ATOM 1011 C CA . ALA A 1 125 ? -17.042 -8.250 49.534 1.00 26.91 122 ALA A CA 1
ATOM 1012 C C . ALA A 1 125 ? -17.476 -9.159 48.397 1.00 27.06 122 ALA A C 1
ATOM 1013 O O . ALA A 1 125 ? -18.047 -10.215 48.645 1.00 27.29 122 ALA A O 1
ATOM 1015 N N . TRP A 1 126 ? -17.188 -8.758 47.155 1.00 27.54 123 TRP A N 1
ATOM 1016 C CA . TRP A 1 126 ? -17.517 -9.573 45.979 1.00 27.45 123 TRP A CA 1
ATOM 1017 C C . TRP A 1 126 ? -16.794 -10.927 46.005 1.00 28.76 123 TRP A C 1
ATOM 1018 O O . TRP A 1 126 ? -17.419 -11.970 45.777 1.00 28.36 123 TRP A O 1
ATOM 1037 N N . LYS A 1 128 ? -15.337 -12.478 48.807 1.00 32.13 125 LYS A N 1
ATOM 1038 C CA . LYS A 1 128 ? -15.752 -13.246 49.987 1.00 32.93 125 LYS A CA 1
ATOM 1039 C C . LYS A 1 128 ? -17.123 -13.914 49.798 1.00 33.25 125 LYS A C 1
ATOM 1040 O O . LYS A 1 128 ? -17.355 -15.020 50.303 1.00 33.37 125 LYS A O 1
ATOM 1046 N N . GLU A 1 129 ? -18.003 -13.237 49.053 1.00 33.80 126 GLU A N 1
ATOM 1047 C CA . GLU A 1 129 ? -19.325 -13.735 48.654 1.00 34.19 126 GLU A CA 1
ATOM 1048 C C . GLU A 1 129 ? -19.260 -15.047 47.894 1.00 34.02 126 GLU A C 1
ATOM 1049 O O . GLU A 1 129 ? -20.090 -15.938 48.110 1.00 33.60 126 GLU A O 1
ATOM 1055 N N . HIS A 1 130 ? -18.282 -15.143 46.990 1.00 34.01 127 HIS A N 1
ATOM 1056 C CA . HIS A 1 130 ? -18.146 -16.278 46.074 1.00 33.80 127 HIS A CA 1
ATOM 1057 C C . HIS A 1 130 ? -17.024 -17.231 46.470 1.00 33.93 127 HIS A C 1
ATOM 1058 O O . HIS A 1 130 ? -16.563 -18.029 45.656 1.00 33.94 127 HIS A O 1
ATOM 1065 N N . ALA A 1 131 ? -16.588 -17.148 47.726 1.00 34.22 128 ALA A N 1
ATOM 1066 C CA . ALA A 1 131 ? -15.602 -18.086 48.255 1.00 34.51 128 ALA A CA 1
ATOM 1067 C C . ALA A 1 131 ? -16.263 -19.442 48.491 1.00 34.78 128 ALA A C 1
ATOM 1068 O O . ALA A 1 131 ? -17.426 -19.519 48.900 1.00 35.03 128 ALA A O 1
ATOM 1070 N N . ALA A 1 132 ? -15.504 -20.497 48.212 1.00 34.63 129 ALA A N 1
ATOM 1071 C CA . ALA A 1 132 ? -15.952 -21.872 48.334 1.00 34.70 129 ALA A CA 1
ATOM 1072 C C . ALA A 1 132 ? -14.721 -22.750 48.373 1.00 34.72 129 ALA A C 1
ATOM 1073 O O . ALA A 1 132 ? -13.857 -22.655 47.493 1.00 34.47 129 ALA A O 1
ATOM 1075 N N . GLY A 1 133 ? -14.661 -23.612 49.386 1.00 34.38 130 GLY A N 1
ATOM 1076 C CA . GLY A 1 133 ? -13.547 -24.516 49.568 1.00 34.26 130 GLY A CA 1
ATOM 1077 C C . GLY A 1 133 ? -12.469 -23.908 50.438 1.00 34.11 130 GLY A C 1
ATOM 1078 O O . GLY A 1 133 ? -12.738 -23.036 51.271 1.00 34.23 130 GLY A O 1
ATOM 1079 N N . ASP A 1 134 ? -11.243 -24.376 50.249 1.00 33.75 131 ASP A N 1
ATOM 1080 C CA . ASP A 1 134 ? -10.122 -23.895 51.036 1.00 33.44 131 ASP A CA 1
ATOM 1081 C C . ASP A 1 134 ? -9.549 -22.621 50.420 1.00 33.58 131 ASP A C 1
ATOM 1082 O O . ASP A 1 134 ? -8.576 -22.660 49.670 1.00 33.59 131 ASP A O 1
ATOM 1087 N N . VAL A 1 135 ? -10.171 -21.492 50.739 1.00 33.78 132 VAL A N 1
ATOM 1088 C CA . VAL A 1 135 ? -9.763 -20.204 50.189 1.00 34.29 132 VAL A CA 1
ATOM 1089 C C . VAL A 1 135 ? -9.617 -19.180 51.309 1.00 34.51 132 VAL A C 1
ATOM 1090 O O . VAL A 1 135 ? -10.543 -18.977 52.096 1.00 34.47 132 VAL A O 1
ATOM 1094 N N . GLN A 1 136 ? -8.445 -18.557 51.390 1.00 34.96 133 GLN A N 1
ATOM 1095 C CA . GLN A 1 136 ? -8.247 -17.448 52.324 1.00 35.73 133 GLN A CA 1
ATOM 1096 C C . GLN A 1 136 ? -7.883 -16.157 51.614 1.00 35.54 133 GLN A C 1
ATOM 1097 O O . GLN A 1 136 ? -6.946 -16.104 50.822 1.00 35.69 133 GLN A O 1
ATOM 1103 N N . ILE A 1 137 ? -8.654 -15.125 51.925 1.00 35.64 134 ILE A N 1
ATOM 1104 C CA . ILE A 1 137 ? -8.498 -13.796 51.370 1.00 35.30 134 ILE A CA 1
ATOM 1105 C C . ILE A 1 137 ? -7.977 -12.896 52.490 1.00 35.78 134 ILE A C 1
ATOM 1106 O O . ILE A 1 137 ? -8.696 -12.618 53.455 1.00 35.40 134 ILE A O 1
ATOM 1111 N N . ASP A 1 138 ? -6.726 -12.454 52.346 1.00 36.13 135 ASP A N 1
ATOM 1112 C CA . ASP A 1 138 ? -6.023 -11.650 53.349 1.00 36.30 135 ASP A CA 1
ATOM 1113 C C . ASP A 1 138 ? -5.653 -10.280 52.777 1.00 36.48 135 ASP A C 1
ATOM 1114 O O . ASP A 1 138 ? -4.811 -10.183 51.877 1.00 36.37 135 ASP A O 1
ATOM 1119 N N . ASN A 1 139 ? -6.283 -9.230 53.306 1.00 36.42 136 ASN A N 1
ATOM 1120 C CA . ASN A 1 139 ? -6.009 -7.865 52.862 1.00 36.56 136 ASN A CA 1
ATOM 1121 C C . ASN A 1 139 ? -4.689 -7.374 53.434 1.00 37.05 136 ASN A C 1
ATOM 1122 O O . ASN A 1 139 ? -4.548 -7.218 54.650 1.00 37.30 136 ASN A O 1
ATOM 1127 N N . GLN A 1 140 ? -3.725 -7.158 52.541 1.00 37.42 137 GLN A N 1
ATOM 1128 C CA . GLN A 1 140 ? -2.381 -6.700 52.896 1.00 37.90 137 GLN A CA 1
ATOM 1129 C C . GLN A 1 140 ? -2.116 -5.290 52.343 1.00 37.71 137 GLN A C 1
ATOM 1130 O O . GLN A 1 140 ? -0.962 -4.894 52.150 1.00 37.67 137 GLN A O 1
ATOM 1136 N N . SER A 1 141 ? -3.195 -4.537 52.118 1.00 37.72 138 SER A N 1
ATOM 1137 C CA . SER A 1 141 ? -3.129 -3.204 51.502 1.00 37.85 138 SER A CA 1
ATOM 1138 C C . SER A 1 141 ? -2.243 -2.181 52.203 1.00 38.00 138 SER A C 1
ATOM 1139 O O . SER A 1 141 ? -1.437 -1.527 51.543 1.00 38.12 138 SER A O 1
ATOM 1142 N N A ASP A 1 142 ? -2.378 -2.035 53.527 0.49 37.99 139 ASP A N 1
ATOM 1143 N N B ASP A 1 142 ? -2.411 -2.042 53.515 0.49 37.96 139 ASP A N 1
ATOM 1144 C CA A ASP A 1 142 ? -1.583 -1.037 54.278 0.48 37.93 139 ASP A CA 1
ATOM 1145 C CA B ASP A 1 142 ? -1.701 -1.018 54.266 0.47 37.86 139 ASP A CA 1
ATOM 1146 C C A ASP A 1 142 ? -0.112 -1.340 54.289 0.49 37.83 139 ASP A C 1
ATOM 1147 C C B ASP A 1 142 ? -0.313 -1.511 54.773 0.48 37.74 139 ASP A C 1
ATOM 1148 O O A ASP A 1 142 ? 0.726 -0.441 54.369 0.41 37.88 139 ASP A O 1
ATOM 1149 O O B ASP A 1 142 ? 0.291 -0.879 55.641 0.43 37.75 139 ASP A O 1
ATOM 1158 N N . GLN A 1 143 ? 0.183 -2.625 54.210 1.00 37.65 140 GLN A N 1
ATOM 1159 C CA . GLN A 1 143 ? 1.536 -3.127 54.453 1.00 37.18 140 GLN A CA 1
ATOM 1160 C C . GLN A 1 143 ? 2.438 -3.022 53.235 1.00 36.29 140 GLN A C 1
ATOM 1161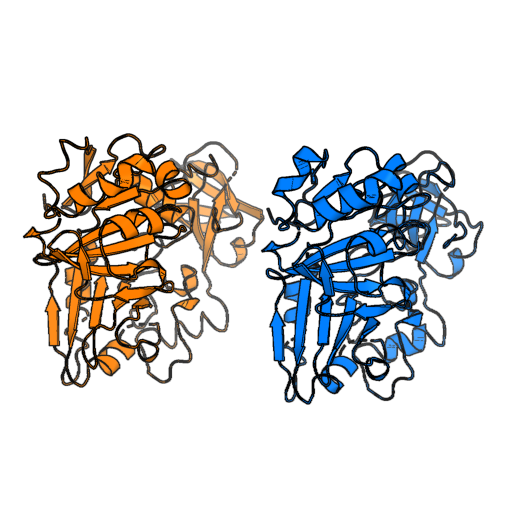 O O . GLN A 1 143 ? 3.651 -3.153 53.363 1.00 36.50 140 GLN A O 1
ATOM 1167 N N . ILE A 1 144 ? 1.853 -2.796 52.059 1.00 35.45 141 ILE A N 1
ATOM 1168 C CA . ILE A 1 144 ? 2.615 -2.807 50.809 1.00 34.20 141 ILE A CA 1
ATOM 1169 C C . ILE A 1 144 ? 2.558 -1.466 50.067 1.00 33.80 141 ILE A C 1
ATOM 1170 O O . ILE A 1 144 ? 1.478 -0.912 49.835 1.00 33.44 141 ILE A O 1
ATOM 1175 N N . ALA A 1 145 ? 3.742 -0.965 49.711 1.00 32.81 142 ALA A N 1
ATOM 1176 C CA . ALA A 1 145 ? 3.898 0.216 48.861 1.00 32.14 142 ALA A CA 1
ATOM 1177 C C . ALA A 1 145 ? 4.257 -0.196 47.422 1.00 31.59 142 ALA A C 1
ATOM 1178 O O . ALA A 1 145 ? 4.728 -1.314 47.190 1.00 31.83 142 ALA A O 1
ATOM 1180 N N . LEU A 1 146 ? 4.029 0.700 46.463 1.00 30.79 143 LEU A N 1
ATOM 1181 C CA . LEU A 1 146 ? 4.244 0.386 45.051 1.00 30.06 143 LEU A CA 1
ATOM 1182 C C . LEU A 1 146 ? 4.845 1.565 44.287 1.00 29.66 143 LEU A C 1
ATOM 1183 O O . LEU A 1 146 ? 4.195 2.600 44.095 1.00 29.35 143 LEU A O 1
ATOM 1188 N N . LEU A 1 147 ? 6.089 1.391 43.849 1.00 28.92 144 LEU A N 1
ATOM 1189 C CA . LEU A 1 147 ? 6.780 2.379 43.035 1.00 28.19 144 LEU A CA 1
ATOM 1190 C C . LEU A 1 147 ? 6.971 1.847 41.629 1.00 28.08 144 LEU A C 1
ATOM 1191 O O . LEU A 1 147 ? 7.433 0.723 41.450 1.00 27.91 144 LEU A O 1
ATOM 1196 N N . ALA A 1 148 ? 6.627 2.665 40.635 1.00 28.34 145 ALA A N 1
ATOM 1197 C CA . ALA A 1 148 ? 6.787 2.308 39.229 1.00 28.13 145 ALA A CA 1
ATOM 1198 C C . ALA A 1 148 ? 7.835 3.183 38.527 1.00 28.17 145 ALA A C 1
ATOM 1199 O O . ALA A 1 148 ? 7.851 4.400 38.713 1.00 28.10 145 ALA A O 1
ATOM 1201 N N . VAL A 1 149 ? 8.697 2.558 37.719 1.00 28.07 146 VAL A N 1
ATOM 1202 C CA . VAL A 1 149 ? 9.702 3.269 36.908 1.00 28.14 146 VAL A CA 1
ATOM 1203 C C . VAL A 1 149 ? 9.416 2.979 35.443 1.00 28.93 146 VAL A C 1
ATOM 1204 O O . VAL A 1 149 ? 9.363 1.818 35.052 1.00 28.47 146 VAL A O 1
ATOM 1208 N N . GLN A 1 150 ? 9.234 4.031 34.646 1.00 29.49 147 GLN A N 1
ATOM 1209 C CA . GLN A 1 150 ? 8.673 3.898 33.296 1.00 30.68 147 GLN A CA 1
ATOM 1210 C C . GLN A 1 150 ? 9.404 4.702 32.221 1.00 31.42 147 GLN A C 1
ATOM 1211 O O . GLN A 1 150 ? 9.400 5.929 32.243 1.00 31.75 147 GLN A O 1
ATOM 1217 N N . GLY A 1 151 ? 10.011 4.004 31.268 1.00 32.28 148 GLY A N 1
ATOM 1218 C CA . GLY A 1 151 ? 10.654 4.661 30.135 1.00 32.77 148 GLY A CA 1
ATOM 1219 C C . GLY A 1 151 ? 11.737 3.825 29.491 1.00 33.16 148 GLY A C 1
ATOM 1220 O O . GLY A 1 151 ? 12.032 2.727 29.963 1.00 33.51 148 GLY A O 1
ATOM 1221 N N . PRO A 1 152 ? 12.324 4.326 28.388 1.00 33.49 149 PRO A N 1
ATOM 1222 C CA . PRO A 1 152 ? 13.454 3.643 27.746 1.00 33.66 149 PRO A CA 1
ATOM 1223 C C . PRO A 1 152 ? 14.698 3.461 28.625 1.00 33.66 149 PRO A C 1
ATOM 1224 O O . PRO A 1 152 ? 15.535 2.607 28.315 1.00 34.09 149 PRO A O 1
ATOM 1228 N N . LYS A 1 153 ? 14.825 4.243 29.698 1.00 33.33 150 LYS A N 1
ATOM 1229 C CA . LYS A 1 153 ? 15.995 4.143 30.578 1.00 32.99 150 LYS A CA 1
ATOM 1230 C C . LYS A 1 153 ? 15.704 3.448 31.910 1.00 32.67 150 LYS A C 1
ATOM 1231 O O . LYS A 1 153 ? 16.581 3.378 32.781 1.00 32.57 150 LYS A O 1
ATOM 1237 N N . ALA A 1 154 ? 14.485 2.928 32.057 1.00 32.31 151 ALA A N 1
ATOM 1238 C CA . ALA A 1 154 ? 14.042 2.295 33.297 1.00 31.76 151 ALA A CA 1
ATOM 1239 C C . ALA A 1 154 ? 14.897 1.088 33.671 1.00 31.57 151 ALA A C 1
ATOM 1240 O O . ALA A 1 154 ? 15.267 0.932 34.837 1.00 31.41 151 ALA A O 1
ATOM 1242 N N A GLU A 1 155 ? 15.214 0.260 32.674 0.50 31.45 152 GLU A N 1
ATOM 1243 N N B GLU A 1 155 ? 15.201 0.236 32.691 0.50 31.55 152 GLU A N 1
ATOM 1244 C CA A GLU A 1 155 ? 16.064 -0.918 32.853 0.50 31.29 152 GLU A CA 1
ATOM 1245 C CA B GLU A 1 155 ? 16.075 -0.923 32.913 0.50 31.52 152 GLU A CA 1
ATOM 1246 C C A GLU A 1 155 ? 17.461 -0.532 33.343 0.50 31.37 152 GLU A C 1
ATOM 1247 C C B GLU A 1 155 ? 17.460 -0.496 33.393 0.50 31.48 152 GLU A C 1
ATOM 1248 O O A GLU A 1 155 ? 17.978 -1.127 34.290 0.50 31.34 152 GLU A O 1
ATOM 1249 O O B GLU A 1 155 ? 17.968 -1.028 34.383 0.50 31.42 152 GLU A O 1
ATOM 1260 N N . ALA A 1 156 ? 18.052 0.476 32.701 1.00 31.58 153 ALA A N 1
ATOM 1261 C CA . ALA A 1 156 ? 19.385 0.985 33.053 1.00 31.75 153 ALA A CA 1
ATOM 1262 C C . ALA A 1 156 ? 19.473 1.506 34.486 1.00 31.97 153 ALA A C 1
ATOM 1263 O O . ALA A 1 156 ? 20.473 1.282 35.161 1.00 32.26 153 ALA A O 1
ATOM 1265 N N . ILE A 1 157 ? 18.425 2.187 34.947 1.00 32.38 154 ILE A N 1
ATOM 1266 C CA . ILE A 1 157 ? 18.373 2.696 36.321 1.00 32.60 154 ILE A CA 1
ATOM 1267 C C . ILE A 1 157 ? 18.216 1.551 37.323 1.00 33.19 154 ILE A C 1
ATOM 1268 O O . ILE A 1 157 ? 18.840 1.561 38.387 1.00 33.01 154 ILE A O 1
ATOM 1273 N N . LEU A 1 158 ? 17.392 0.565 36.965 1.00 34.07 155 LEU A N 1
ATOM 1274 C CA . LEU A 1 158 ? 17.100 -0.565 37.840 1.00 35.01 155 LEU A CA 1
ATOM 1275 C C . LEU A 1 158 ? 18.285 -1.500 38.054 1.00 35.69 155 LEU A C 1
ATOM 1276 O O . LEU A 1 158 ? 18.355 -2.203 39.067 1.00 35.80 155 LEU A O 1
ATOM 1281 N N . LYS A 1 159 ? 19.214 -1.499 37.100 1.00 36.34 156 LYS A N 1
ATOM 1282 C CA . LYS A 1 159 ? 20.483 -2.213 37.248 1.00 36.92 156 LYS A CA 1
ATOM 1283 C C . LYS A 1 159 ? 21.245 -1.708 38.464 1.00 36.99 156 LYS A C 1
ATOM 1284 O O . LYS A 1 159 ? 21.804 -2.492 39.235 1.00 37.20 156 LYS A O 1
ATOM 1290 N N . ASN A 1 160 ? 21.243 -0.386 38.623 1.00 37.18 157 ASN A N 1
ATOM 1291 C CA . ASN A 1 160 ? 22.028 0.307 39.641 1.00 37.21 157 ASN A CA 1
ATOM 1292 C C . ASN A 1 160 ? 21.452 0.243 41.054 1.00 36.97 157 ASN A C 1
ATOM 1293 O O . ASN A 1 160 ? 22.047 0.781 41.994 1.00 37.21 157 ASN A O 1
ATOM 1298 N N . LEU A 1 161 ? 20.306 -0.424 41.198 1.00 36.68 158 LEU A N 1
ATOM 1299 C CA . LEU A 1 161 ? 19.555 -0.459 42.456 1.00 35.89 158 LEU A CA 1
ATOM 1300 C C . LEU A 1 161 ? 19.669 -1.786 43.179 1.00 35.36 158 LEU A C 1
ATOM 1301 O O . LEU A 1 161 ? 19.614 -1.837 44.408 1.00 35.23 158 LEU A O 1
ATOM 1306 N N . THR A 1 162 ? 19.800 -2.861 42.404 1.00 35.06 159 THR A N 1
ATOM 1307 C CA . THR A 1 162 ? 19.854 -4.221 42.935 1.00 34.45 159 THR A CA 1
ATOM 1308 C C . THR A 1 162 ? 20.897 -5.068 42.210 1.00 34.07 159 THR A C 1
ATOM 1309 O O . THR A 1 162 ? 21.248 -4.794 41.060 1.00 34.00 159 THR A O 1
ATOM 1313 N N . ASP A 1 163 ? 21.375 -6.101 42.894 1.00 33.81 160 ASP A N 1
ATOM 1314 C CA . ASP A 1 163 ? 22.305 -7.060 42.306 1.00 33.76 160 ASP A CA 1
ATOM 1315 C C . ASP A 1 163 ? 21.577 -8.087 41.469 1.00 33.39 160 ASP A C 1
ATOM 1316 O O . ASP A 1 163 ? 22.137 -8.603 40.502 1.00 33.61 160 ASP A O 1
ATOM 1321 N N . ALA A 1 164 ? 20.334 -8.379 41.859 1.00 32.85 161 ALA A N 1
ATOM 1322 C CA . ALA A 1 164 ? 19.475 -9.333 41.161 1.00 32.24 161 ALA A CA 1
ATOM 1323 C C . ALA A 1 164 ? 19.369 -8.993 39.676 1.00 31.53 161 ALA A C 1
ATOM 1324 O O . ALA A 1 164 ? 19.400 -7.826 39.301 1.00 31.63 161 ALA A O 1
ATOM 1326 N N . ASP A 1 165 ? 19.250 -10.021 38.845 1.00 31.10 162 ASP A N 1
ATOM 1327 C CA . ASP A 1 165 ? 19.262 -9.878 37.389 1.00 31.00 162 ASP A CA 1
ATOM 1328 C C . ASP A 1 165 ? 17.907 -9.444 36.815 1.00 30.80 162 ASP A C 1
ATOM 1329 O O . ASP A 1 165 ? 17.272 -10.188 36.056 1.00 30.87 162 ASP A O 1
ATOM 1334 N N . VAL A 1 166 ? 17.484 -8.229 37.160 1.00 30.61 163 VAL A N 1
ATOM 1335 C CA . VAL A 1 166 ? 16.256 -7.626 36.606 1.00 30.47 163 VAL A CA 1
ATOM 1336 C C . VAL A 1 166 ? 16.283 -7.526 35.072 1.00 29.93 163 VAL A C 1
ATOM 1337 O O . VAL A 1 166 ? 15.237 -7.511 34.425 1.00 29.12 163 VAL A O 1
ATOM 1341 N N . SER A 1 167 ? 17.484 -7.490 34.501 1.00 29.89 164 SER A N 1
ATOM 1342 C CA . SER A 1 167 ? 17.647 -7.449 33.047 1.00 29.85 164 SER A CA 1
ATOM 1343 C C . SER A 1 167 ? 17.163 -8.742 32.357 1.00 29.57 164 SER A C 1
ATOM 1344 O O . SER A 1 167 ? 16.802 -8.721 31.185 1.00 29.66 164 SER A O 1
ATOM 1347 N N . ALA A 1 168 ? 17.151 -9.856 33.089 1.00 29.23 165 ALA A N 1
ATOM 1348 C CA . ALA A 1 168 ? 16.668 -11.128 32.545 1.00 29.07 165 ALA A CA 1
ATOM 1349 C C . ALA A 1 168 ? 15.135 -11.203 32.474 1.00 28.74 165 ALA A C 1
ATOM 1350 O O . ALA A 1 168 ? 14.596 -11.937 31.663 1.00 28.50 165 ALA A O 1
ATOM 1352 N N . LEU A 1 169 ? 14.455 -10.453 33.343 1.00 28.34 166 LEU A N 1
ATOM 1353 C CA . LEU A 1 169 ? 12.987 -10.407 33.394 1.00 27.85 166 LEU A CA 1
ATOM 1354 C C . LEU A 1 169 ? 12.325 -10.095 32.061 1.00 27.22 166 LEU A C 1
ATOM 1355 O O . LEU A 1 169 ? 12.622 -9.080 31.445 1.00 27.54 166 LEU A O 1
ATOM 1360 N N . LYS A 1 170 ? 11.427 -10.977 31.629 1.00 26.95 167 LYS A N 1
ATOM 1361 C CA . LYS A 1 170 ? 10.548 -10.715 30.484 1.00 26.46 167 LYS A CA 1
ATOM 1362 C C . LYS A 1 170 ? 9.293 -9.978 30.967 1.00 25.89 167 LYS A C 1
ATOM 1363 O O . LYS A 1 170 ? 9.058 -9.910 32.174 1.00 26.03 167 LYS A O 1
ATOM 1369 N N . PRO A 1 171 ? 8.495 -9.397 30.047 1.00 25.25 168 PRO A N 1
ATOM 1370 C CA . PRO A 1 171 ? 7.276 -8.751 30.537 1.00 25.15 168 PRO A CA 1
ATOM 1371 C C . PRO A 1 171 ? 6.426 -9.690 31.389 1.00 24.56 168 PRO A C 1
ATOM 1372 O O . PRO A 1 171 ? 6.315 -10.877 31.086 1.00 24.34 168 PRO A O 1
ATOM 1376 N N . PHE A 1 172 ? 5.870 -9.152 32.469 1.00 24.65 169 PHE A N 1
ATOM 1377 C CA . PHE A 1 172 ? 5.026 -9.906 33.405 1.00 25.00 169 PHE A CA 1
ATOM 1378 C C . PHE A 1 172 ? 5.774 -10.964 34.228 1.00 25.38 169 PHE A C 1
ATOM 1379 O O . PHE A 1 172 ? 5.155 -11.730 34.982 1.00 25.43 169 PHE A O 1
ATOM 1387 N N . ALA A 1 173 ? 7.096 -11.004 34.092 1.00 25.64 170 ALA A N 1
ATOM 1388 C CA . ALA A 1 173 ? 7.909 -11.830 34.978 1.00 26.13 170 ALA A CA 1
ATOM 1389 C C . ALA A 1 173 ? 8.298 -11.012 36.207 1.00 26.60 170 ALA A C 1
ATOM 1390 O O . ALA A 1 173 ? 8.338 -9.784 36.158 1.00 26.48 170 ALA A O 1
ATOM 1392 N N . PHE A 1 174 ? 8.551 -11.686 37.321 1.00 27.20 171 PHE A N 1
ATOM 1393 C CA . PHE A 1 174 ? 8.948 -10.971 38.520 1.00 27.86 171 PHE A CA 1
ATOM 1394 C C . PHE A 1 174 ? 9.970 -11.732 39.350 1.00 29.03 171 PHE A C 1
ATOM 1395 O O . PHE A 1 174 ? 10.085 -12.963 39.240 1.00 28.83 171 PHE A O 1
ATOM 1403 N N . ILE A 1 175 ? 10.717 -10.986 40.159 1.00 30.18 172 ILE A N 1
ATOM 1404 C CA . ILE A 1 175 ? 11.620 -11.570 41.141 1.00 31.75 172 ILE A CA 1
ATOM 1405 C C . ILE A 1 175 ? 11.129 -11.122 42.501 1.00 32.49 172 ILE A C 1
ATOM 1406 O O . ILE A 1 175 ? 10.929 -9.931 42.744 1.00 32.19 172 ILE A O 1
ATOM 1411 N N . ASP A 1 176 ? 10.924 -12.092 43.376 1.00 34.02 173 ASP A N 1
ATOM 1412 C CA . ASP A 1 176 ? 10.494 -11.817 44.731 1.00 35.90 173 ASP A CA 1
ATOM 1413 C C . ASP A 1 176 ? 11.686 -11.732 45.681 1.00 36.99 173 ASP A C 1
ATOM 1414 O O . ASP A 1 176 ? 12.722 -12.356 45.451 1.00 37.23 173 ASP A O 1
ATOM 1419 N N . GLU A 1 177 ? 11.525 -10.938 46.738 1.00 38.68 174 GLU A N 1
ATOM 1420 C CA . GLU A 1 177 ? 12.501 -10.821 47.828 1.00 39.96 174 GLU A CA 1
ATOM 1421 C C . GLU A 1 177 ? 13.881 -10.372 47.340 1.00 40.34 174 GLU A C 1
ATOM 1422 O O . GLU A 1 177 ? 14.905 -10.727 47.928 1.00 40.77 174 GLU A O 1
ATOM 1428 N N . ALA A 1 178 ? 13.894 -9.589 46.263 1.00 40.78 175 ALA A N 1
ATOM 1429 C CA . ALA A 1 178 ? 15.123 -9.011 45.728 1.00 41.14 175 ALA A CA 1
ATOM 1430 C C . ALA A 1 178 ? 15.633 -7.886 46.633 1.00 41.44 175 ALA A C 1
ATOM 1431 O O . ALA A 1 178 ? 14.848 -7.220 47.303 1.00 41.54 175 ALA A O 1
ATOM 1433 N N . ASP A 1 179 ? 16.949 -7.685 46.643 1.00 41.82 176 ASP A N 1
ATOM 1434 C CA . ASP A 1 179 ? 17.592 -6.713 47.521 1.00 42.06 176 ASP A CA 1
ATOM 1435 C C . ASP A 1 179 ? 17.800 -5.357 46.848 1.00 42.37 176 ASP A C 1
ATOM 1436 O O . ASP A 1 179 ? 18.460 -5.265 45.819 1.00 42.47 176 ASP A O 1
ATOM 1441 N N . ILE A 1 180 ? 17.221 -4.311 47.431 1.00 42.64 177 ILE A N 1
ATOM 1442 C CA . ILE A 1 180 ? 17.484 -2.937 47.010 1.00 42.71 177 ILE A CA 1
ATOM 1443 C C . ILE A 1 180 ? 18.072 -2.204 48.207 1.00 42.91 177 ILE A C 1
ATOM 1444 O O . ILE A 1 180 ? 17.360 -1.881 49.155 1.00 43.08 177 ILE A O 1
ATOM 1449 N N . SER A 1 181 ? 19.383 -1.967 48.159 1.00 43.09 178 SER A N 1
ATOM 1450 C CA . SER A 1 181 ? 20.138 -1.390 49.282 1.00 43.04 178 SER A CA 1
ATOM 1451 C C . SER A 1 181 ? 19.691 -1.940 50.650 1.00 42.93 178 SER A C 1
ATOM 1452 O O . SER A 1 181 ? 19.295 -1.189 51.542 1.00 43.12 178 SER A O 1
ATOM 1455 N N . GLY A 1 182 ? 19.746 -3.263 50.795 1.00 42.70 179 GLY A N 1
ATOM 1456 C CA . GLY A 1 182 ? 19.378 -3.928 52.045 1.00 42.26 179 GLY A CA 1
ATOM 1457 C C . GLY A 1 182 ? 17.881 -4.079 52.260 1.00 41.76 179 GLY A C 1
ATOM 1458 O O . GLY A 1 182 ? 17.447 -4.525 53.325 1.00 41.61 179 GLY A O 1
ATOM 1459 N N . ARG A 1 183 ? 17.098 -3.721 51.243 1.00 41.21 180 ARG A N 1
ATOM 1460 C CA . ARG A 1 183 ? 15.633 -3.760 51.317 1.00 40.68 180 ARG A CA 1
ATOM 1461 C C . ARG A 1 183 ? 15.040 -4.844 50.416 1.00 39.96 180 ARG A C 1
ATOM 1462 O O . ARG A 1 183 ? 15.313 -4.885 49.220 1.00 39.90 180 ARG A O 1
ATOM 1470 N N . LYS A 1 184 ? 14.228 -5.715 51.010 1.00 39.26 181 LYS A N 1
ATOM 1471 C CA . LYS A 1 184 ? 13.543 -6.788 50.291 1.00 38.38 181 LYS A CA 1
ATOM 1472 C C . LYS A 1 184 ? 12.323 -6.242 49.547 1.00 37.33 181 LYS A C 1
ATOM 1473 O O . LYS A 1 184 ? 11.450 -5.598 50.141 1.00 37.21 181 LYS A O 1
ATOM 1479 N N . ALA A 1 185 ? 12.269 -6.506 48.246 1.00 35.78 182 ALA A N 1
ATOM 1480 C CA . ALA A 1 185 ? 11.198 -5.999 47.404 1.00 34.18 182 ALA A CA 1
ATOM 1481 C C . ALA A 1 185 ? 10.889 -6.956 46.258 1.00 32.97 182 ALA A C 1
ATOM 1482 O O . ALA A 1 185 ? 11.782 -7.637 45.746 1.00 32.72 182 ALA A O 1
ATOM 1484 N N . LEU A 1 186 ? 9.614 -7.016 45.880 1.00 31.42 183 LEU A N 1
ATOM 1485 C CA . LEU A 1 186 ? 9.188 -7.738 44.681 1.00 29.75 183 LEU A CA 1
ATOM 1486 C C . LEU A 1 186 ? 9.368 -6.810 43.478 1.00 28.81 183 LEU A C 1
ATOM 1487 O O . LEU A 1 186 ? 8.820 -5.713 43.455 1.00 28.55 183 LEU A O 1
ATOM 1492 N N . ILE A 1 187 ? 10.138 -7.253 42.486 1.00 27.89 184 ILE A N 1
ATOM 1493 C CA . ILE A 1 187 ? 10.343 -6.479 41.259 1.00 26.98 184 ILE A CA 1
ATOM 1494 C C . ILE A 1 187 ? 9.736 -7.170 40.037 1.00 26.86 184 ILE A C 1
ATOM 1495 O O . ILE A 1 187 ? 10.175 -8.253 39.651 1.00 25.98 184 ILE A O 1
ATOM 1500 N N . SER A 1 188 ? 8.739 -6.532 39.426 1.00 26.71 185 SER A N 1
ATOM 1501 C CA . SER A 1 188 ? 8.096 -7.086 38.238 1.00 27.00 185 SER A CA 1
ATOM 1502 C C . SER A 1 188 ? 8.305 -6.216 37.017 1.00 27.18 185 SER A C 1
ATOM 1503 O O . SER A 1 188 ? 8.394 -4.998 37.123 1.00 26.56 185 SER A O 1
ATOM 1506 N N . ARG A 1 189 ? 8.388 -6.851 35.855 1.00 27.87 186 ARG A N 1
ATOM 1507 C CA . ARG A 1 189 ? 8.447 -6.108 34.606 1.00 28.81 186 ARG A CA 1
ATOM 1508 C C . ARG A 1 189 ? 7.025 -5.824 34.127 1.00 29.50 186 ARG A C 1
ATOM 1509 O O . ARG A 1 189 ? 6.485 -6.527 33.259 1.00 29.55 186 ARG A O 1
ATOM 1517 N N . THR A 1 190 ? 6.431 -4.790 34.723 1.00 30.38 187 THR A N 1
ATOM 1518 C CA . THR A 1 190 ? 5.058 -4.363 34.439 1.00 31.18 187 THR A CA 1
ATOM 1519 C C . THR A 1 190 ? 4.961 -2.861 34.583 1.00 32.46 187 THR A C 1
ATOM 1520 O O . THR A 1 190 ? 5.572 -2.289 35.476 1.00 32.91 187 THR A O 1
ATOM 1524 N N . GLY A 1 191 ? 4.209 -2.216 33.701 1.00 33.78 188 GLY A N 1
ATOM 1525 C CA . GLY A 1 191 ? 4.062 -0.767 33.771 1.00 35.88 188 GLY A CA 1
ATOM 1526 C C . GLY A 1 191 ? 2.635 -0.281 33.669 1.00 37.12 188 GLY A C 1
ATOM 1527 O O . GLY A 1 191 ? 1.698 -1.065 33.826 1.00 36.98 188 GLY A O 1
ATOM 1528 N N . TYR A 1 192 ? 2.484 1.023 33.413 1.00 38.72 189 TYR A N 1
ATOM 1529 C CA . TYR A 1 192 ? 1.187 1.661 33.136 1.00 40.09 189 TYR A CA 1
ATOM 1530 C C . TYR A 1 192 ? 1.426 2.941 32.330 1.00 41.00 189 TYR A C 1
ATOM 1531 O O . TYR A 1 192 ? 0.884 4.003 32.635 1.00 41.37 189 TYR A O 1
ATOM 1540 N N . THR A 1 193 ? 2.238 2.830 31.283 1.00 42.33 190 THR A N 1
ATOM 1541 C CA . THR A 1 193 ? 2.758 4.010 30.579 1.00 43.22 190 THR A CA 1
ATOM 1542 C C . THR A 1 193 ? 2.979 3.765 29.076 1.00 43.71 190 THR A C 1
ATOM 1543 O O . THR A 1 193 ? 2.962 4.709 28.273 1.00 43.90 190 THR A O 1
ATOM 1547 N N . GLY A 1 194 ? 3.186 2.504 28.700 1.00 44.27 191 GLY A N 1
ATOM 1548 C CA . GLY A 1 194 ? 3.386 2.140 27.291 1.00 44.80 191 GLY A CA 1
ATOM 1549 C C . GLY A 1 194 ? 4.836 2.123 26.833 1.00 45.15 191 GLY A C 1
ATOM 1550 O O . GLY A 1 194 ? 5.118 2.019 25.634 1.00 45.48 191 GLY A O 1
ATOM 1551 N N . GLU A 1 195 ? 5.756 2.240 27.784 1.00 45.32 192 GLU A N 1
ATOM 1552 C CA . GLU A 1 195 ? 7.180 2.071 27.513 1.00 45.69 192 GLU A CA 1
ATOM 1553 C C . GLU A 1 195 ? 7.648 0.820 28.241 1.00 45.49 192 GLU A C 1
ATOM 1554 O O . GLU A 1 195 ? 6.878 0.208 28.994 1.00 45.84 192 GLU A O 1
ATOM 1560 N N . ASP A 1 196 ? 8.907 0.438 28.032 1.00 44.97 193 ASP A N 1
ATOM 1561 C CA . ASP A 1 196 ? 9.543 -0.499 28.944 1.00 44.44 193 ASP A CA 1
ATOM 1562 C C . ASP A 1 196 ? 9.319 0.096 30.337 1.00 43.49 193 ASP A C 1
ATOM 1563 O O . ASP A 1 196 ? 9.162 1.311 30.487 1.00 43.25 193 ASP A O 1
ATOM 1568 N N . GLY A 1 197 ? 9.263 -0.758 31.349 1.00 42.43 194 GLY A N 1
ATOM 1569 C CA . GLY A 1 197 ? 8.909 -0.295 32.679 1.00 40.70 194 GLY A CA 1
ATOM 1570 C C . GLY A 1 197 ? 8.761 -1.407 33.687 1.00 39.58 194 GLY A C 1
ATOM 1571 O O . GLY A 1 197 ? 8.311 -2.513 33.365 1.00 39.57 194 GLY A O 1
ATOM 1572 N N . TYR A 1 198 ? 9.136 -1.090 34.917 1.00 38.09 195 TYR A N 1
ATOM 1573 C CA . TYR A 1 198 ? 9.113 -2.038 36.002 1.00 36.95 195 TYR A CA 1
ATOM 1574 C C . TYR A 1 198 ? 8.294 -1.492 37.168 1.00 36.15 195 TYR A C 1
ATOM 1575 O O . TYR A 1 198 ? 8.081 -0.274 37.275 1.00 36.00 195 TYR A O 1
ATOM 1584 N N . GLU A 1 199 ? 7.815 -2.397 38.018 1.00 34.68 196 GLU A N 1
ATOM 1585 C CA . GLU A 1 199 ? 7.116 -2.019 39.236 1.00 33.84 196 GLU A CA 1
ATOM 1586 C C . GLU A 1 199 ? 7.743 -2.674 40.459 1.00 33.66 196 GLU A C 1
ATOM 1587 O O . GLU A 1 199 ? 8.143 -3.836 40.425 1.00 33.73 196 GLU A O 1
ATOM 1593 N N . ILE A 1 200 ? 7.834 -1.915 41.539 1.00 33.45 197 ILE A N 1
ATOM 1594 C CA . ILE A 1 200 ? 8.530 -2.367 42.735 1.00 33.27 197 ILE A CA 1
ATOM 1595 C C . ILE A 1 200 ? 7.590 -2.359 43.931 1.00 33.53 197 ILE A C 1
ATOM 1596 O O . ILE A 1 200 ? 7.163 -1.299 44.397 1.00 33.86 197 ILE A O 1
ATOM 1601 N N . TYR A 1 201 ? 7.270 -3.553 44.416 1.00 33.47 198 TYR A N 1
ATOM 1602 C CA . TYR A 1 201 ? 6.446 -3.715 45.604 1.00 33.73 198 TYR A CA 1
ATOM 1603 C C . TYR A 1 201 ? 7.352 -3.890 46.817 1.00 34.31 198 TYR A C 1
ATOM 1604 O O . TYR A 1 201 ? 8.254 -4.723 46.806 1.00 34.16 198 TYR A O 1
ATOM 1613 N N . CYS A 1 202 ? 7.113 -3.087 47.849 1.00 35.21 199 CYS A N 1
ATOM 1614 C CA . CYS A 1 202 ? 7.926 -3.118 49.062 1.00 36.33 199 CYS A CA 1
ATOM 1615 C C . CYS A 1 202 ? 7.058 -2.983 50.302 1.00 36.95 199 CYS A C 1
ATOM 1616 O O . CYS A 1 202 ? 5.869 -2.683 50.202 1.00 37.15 199 CYS A O 1
ATOM 1619 N N . ARG A 1 203 ? 7.653 -3.223 51.466 1.00 37.84 200 ARG A N 1
ATOM 1620 C CA . ARG A 1 203 ? 6.997 -2.925 52.735 1.00 38.73 200 ARG A CA 1
ATOM 1621 C C . ARG A 1 203 ? 6.783 -1.413 52.824 1.00 38.98 200 ARG A C 1
ATOM 1622 O O . ARG A 1 203 ? 7.628 -0.638 52.361 1.00 38.80 200 ARG A O 1
ATOM 1630 N N . SER A 1 204 ? 5.651 -1.005 53.403 1.00 39.47 201 SER A N 1
ATOM 1631 C CA . SER A 1 204 ? 5.313 0.411 53.592 1.00 39.91 201 SER A CA 1
ATOM 1632 C C . SER A 1 204 ? 6.474 1.212 54.162 1.00 40.31 201 SER A C 1
ATOM 1633 O O . SER A 1 204 ? 6.715 2.343 53.751 1.00 40.47 201 SER A O 1
ATOM 1636 N N . ASP A 1 205 ? 7.189 0.601 55.103 1.00 40.83 202 ASP A N 1
ATOM 1637 C CA . ASP A 1 205 ? 8.319 1.216 55.789 1.00 41.58 202 ASP A CA 1
ATOM 1638 C C . ASP A 1 205 ? 9.456 1.605 54.854 1.00 41.49 202 ASP A C 1
ATOM 1639 O O . ASP A 1 205 ? 10.116 2.622 55.074 1.00 41.78 202 ASP A O 1
ATOM 1644 N N . ASP A 1 206 ? 9.665 0.806 53.807 1.00 41.07 203 ASP A N 1
ATOM 1645 C CA . ASP A 1 206 ? 10.858 0.917 52.963 1.00 40.85 203 ASP A CA 1
ATOM 1646 C C . ASP A 1 206 ? 10.691 1.785 51.702 1.00 40.78 203 ASP A C 1
ATOM 1647 O O . ASP A 1 206 ? 11.660 2.005 50.966 1.00 40.51 203 ASP A O 1
ATOM 1652 N N . ALA A 1 207 ? 9.475 2.281 51.473 1.00 40.69 204 ALA A N 1
ATOM 1653 C CA . ALA A 1 207 ? 9.123 3.006 50.245 1.00 40.65 204 ALA A CA 1
ATOM 1654 C C . ALA A 1 207 ? 9.909 4.298 50.003 1.00 40.93 204 ALA A C 1
ATOM 1655 O O . ALA A 1 207 ? 10.429 4.516 48.901 1.00 40.74 204 ALA A O 1
ATOM 1665 N N . HIS A 1 209 ? 12.767 5.200 51.346 1.00 40.49 206 HIS A N 1
ATOM 1666 C CA . HIS A 1 209 ? 14.132 4.761 51.103 1.00 40.06 206 HIS A CA 1
ATOM 1667 C C . HIS A 1 209 ? 14.368 4.435 49.631 1.00 39.49 206 HIS A C 1
ATOM 1668 O O . HIS A 1 209 ? 15.279 4.983 49.011 1.00 39.35 206 HIS A O 1
ATOM 1675 N N . ILE A 1 210 ? 13.540 3.546 49.085 1.00 38.94 207 ILE A N 1
ATOM 1676 C CA . ILE A 1 210 ? 13.700 3.063 47.711 1.00 38.33 207 ILE A CA 1
ATOM 1677 C C . ILE A 1 210 ? 13.460 4.199 46.713 1.00 38.04 207 ILE A C 1
ATOM 1678 O O . ILE A 1 210 ? 14.203 4.342 45.738 1.00 38.03 207 ILE A O 1
ATOM 1683 N N . TRP A 1 211 ? 12.452 5.026 46.989 1.00 37.50 208 TRP A N 1
ATOM 1684 C CA . TRP A 1 211 ? 12.202 6.249 46.219 1.00 37.10 208 TRP A CA 1
ATOM 1685 C C . TRP A 1 211 ? 13.469 7.099 46.037 1.00 37.03 208 TRP A C 1
ATOM 1686 O O . TRP A 1 211 ? 13.769 7.544 44.927 1.00 36.75 208 TRP A O 1
ATOM 1697 N N . LYS A 1 212 ? 14.191 7.327 47.135 1.00 37.15 209 LYS A N 1
ATOM 1698 C CA . LYS A 1 212 ? 15.406 8.147 47.126 1.00 37.23 209 LYS A CA 1
ATOM 1699 C C . LYS A 1 212 ? 16.515 7.479 46.327 1.00 37.13 209 LYS A C 1
ATOM 1700 O O . LYS A 1 212 ? 17.228 8.139 45.587 1.00 37.29 209 LYS A O 1
ATOM 1706 N N . LYS A 1 213 ? 16.652 6.166 46.475 1.00 37.14 210 LYS A N 1
ATOM 1707 C CA . LYS A 1 213 ? 17.668 5.428 45.742 1.00 37.04 210 LYS A CA 1
ATOM 1708 C C . LYS A 1 213 ? 17.347 5.419 44.243 1.00 36.94 210 LYS A C 1
ATOM 1709 O O . LYS A 1 213 ? 18.258 5.364 43.418 1.00 36.98 210 LYS A O 1
ATOM 1715 N N . ILE A 1 214 ? 16.061 5.496 43.898 1.00 36.86 211 ILE A N 1
ATOM 1716 C CA . ILE A 1 214 ? 15.639 5.570 42.490 1.00 36.59 211 ILE A CA 1
ATOM 1717 C C . ILE A 1 214 ? 15.903 6.949 41.870 1.00 37.07 211 ILE A C 1
ATOM 1718 O O . ILE A 1 214 ? 16.284 7.036 40.698 1.00 37.13 211 ILE A O 1
ATOM 1723 N N . ILE A 1 215 ? 15.702 8.022 42.639 1.00 37.48 212 ILE A N 1
ATOM 1724 C CA . ILE A 1 215 ? 15.996 9.371 42.127 1.00 37.90 212 ILE A CA 1
ATOM 1725 C C . ILE A 1 215 ? 17.503 9.565 41.924 1.00 37.99 212 ILE A C 1
ATOM 1726 O O . ILE A 1 215 ? 17.922 10.159 40.926 1.00 37.89 212 ILE A O 1
ATOM 1731 N N . ASP A 1 216 ? 18.295 9.042 42.863 1.00 38.17 213 ASP A N 1
ATOM 1732 C CA . ASP A 1 216 ? 19.757 9.052 42.779 1.00 38.81 213 ASP A CA 1
ATOM 1733 C C . ASP A 1 216 ? 20.262 8.268 41.577 1.00 38.99 213 ASP A C 1
ATOM 1734 O O . ASP A 1 216 ? 21.068 8.774 40.793 1.00 39.15 213 ASP A O 1
ATOM 1739 N N . ALA A 1 217 ? 19.777 7.035 41.444 1.00 39.28 214 ALA A N 1
ATOM 1740 C CA . ALA A 1 217 ? 20.199 6.131 40.380 1.00 39.47 214 ALA A CA 1
ATOM 1741 C C . ALA A 1 217 ? 19.668 6.568 39.019 1.00 39.71 214 ALA A C 1
ATOM 1742 O O . ALA A 1 217 ? 20.178 6.141 37.984 1.00 39.94 214 ALA A O 1
ATOM 1744 N N . GLY A 1 218 ? 18.644 7.418 39.029 1.00 39.88 215 GLY A N 1
ATOM 1745 C CA . GLY A 1 218 ? 18.036 7.913 37.795 1.00 40.24 215 GLY A CA 1
ATOM 1746 C C . GLY A 1 218 ? 18.493 9.295 37.365 1.00 40.33 215 GLY A C 1
ATOM 1747 O O . GLY A 1 218 ? 18.283 9.693 36.216 1.00 40.00 215 GLY A O 1
ATOM 1748 N N . ASP A 1 219 ? 19.111 10.021 38.298 1.00 40.92 216 ASP A N 1
ATOM 1749 C CA . ASP A 1 219 ? 19.660 11.369 38.070 1.00 41.40 216 ASP A CA 1
ATOM 1750 C C . ASP A 1 219 ? 20.470 11.472 36.770 1.00 41.42 216 ASP A C 1
ATOM 1751 O O . ASP A 1 219 ? 20.273 12.402 35.986 1.00 41.37 216 ASP A O 1
ATOM 1756 N N . ALA A 1 220 ? 21.354 10.497 36.547 1.00 41.46 217 ALA A N 1
ATOM 1757 C CA . ALA A 1 220 ? 22.224 10.451 35.370 1.00 41.48 217 ALA A CA 1
ATOM 1758 C C . ALA A 1 220 ? 21.487 10.142 34.061 1.00 41.50 217 ALA A C 1
ATOM 1759 O O . ALA A 1 220 ? 22.018 10.390 32.978 1.00 41.66 217 ALA A O 1
ATOM 1761 N N . TYR A 1 221 ? 20.273 9.602 34.165 1.00 41.31 218 TYR A N 1
ATOM 1762 C CA . TYR A 1 221 ? 19.484 9.224 32.988 1.00 41.03 218 TYR A CA 1
ATOM 1763 C C . TYR A 1 221 ? 18.327 10.186 32.690 1.00 40.64 218 TYR A C 1
ATOM 1764 O O . TYR A 1 221 ? 17.628 10.029 31.683 1.00 40.51 218 TYR A O 1
ATOM 1773 N N . GLY A 1 222 ? 18.141 11.180 33.555 1.00 39.95 219 GLY A N 1
ATOM 1774 C CA . GLY A 1 222 ? 17.063 12.156 33.401 1.00 39.38 219 GLY A CA 1
ATOM 1775 C C . GLY A 1 222 ? 15.738 11.717 34.005 1.00 38.81 219 GLY A C 1
ATOM 1776 O O . GLY A 1 222 ? 14.676 11.959 33.431 1.00 38.84 219 GLY A O 1
ATOM 1777 N N . LEU A 1 223 ? 15.807 11.095 35.177 1.00 38.10 220 LEU A N 1
ATOM 1778 C CA . LEU A 1 223 ? 14.638 10.552 35.854 1.00 37.75 220 LEU A CA 1
ATOM 1779 C C . LEU A 1 223 ? 13.998 11.611 36.748 1.00 37.43 220 LEU A C 1
ATOM 1780 O O . LEU A 1 223 ? 14.666 12.206 37.595 1.00 37.00 220 LEU A O 1
ATOM 1785 N N . ILE A 1 224 ? 12.703 11.839 36.546 1.00 36.99 221 ILE A N 1
ATOM 1786 C CA . ILE A 1 224 ? 11.948 12.785 37.365 1.00 36.55 221 ILE A CA 1
ATOM 1787 C C . ILE A 1 224 ? 10.712 12.126 37.981 1.00 36.12 221 ILE A C 1
ATOM 1788 O O . ILE A 1 224 ? 10.180 11.169 37.411 1.00 35.85 221 ILE A O 1
ATOM 1793 N N . PRO A 1 225 ? 10.274 12.614 39.160 1.00 35.72 222 PRO A N 1
ATOM 1794 C CA . PRO A 1 225 ? 8.980 12.213 39.698 1.00 35.50 222 PRO A CA 1
ATOM 1795 C C . PRO A 1 225 ? 7.831 12.663 38.786 1.00 35.34 222 PRO A C 1
ATOM 1796 O O . PRO A 1 225 ? 7.825 13.803 38.295 1.00 34.84 222 PRO A O 1
ATOM 1800 N N . CYS A 1 226 ? 6.884 11.754 38.556 1.00 35.14 223 CYS A N 1
ATOM 1801 C CA . CYS A 1 226 ? 5.736 12.011 37.703 1.00 34.92 223 CYS A CA 1
ATOM 1802 C C . CYS A 1 226 ? 4.417 11.791 38.452 1.00 34.87 223 CYS A C 1
ATOM 1803 O O . CYS A 1 226 ? 4.374 11.087 39.469 1.00 34.94 223 CYS A O 1
ATOM 1806 N N . GLY A 1 227 ? 3.347 12.409 37.955 1.00 34.55 224 GLY A N 1
ATOM 1807 C CA . GLY A 1 227 ? 2.042 12.325 38.609 1.00 34.10 224 GLY A CA 1
ATOM 1808 C C . GLY A 1 227 ? 0.903 11.877 37.713 1.00 34.09 224 GLY A C 1
ATOM 1809 O O . GLY A 1 227 ? 1.121 11.377 36.598 1.00 33.86 224 GLY A O 1
ATOM 1810 N N . LEU A 1 228 ? -0.316 12.085 38.216 1.00 34.18 225 LEU A N 1
ATOM 1811 C CA . LEU A 1 228 ? -1.553 11.600 37.604 1.00 34.19 225 LEU A CA 1
ATOM 1812 C C . LEU A 1 228 ? -1.868 12.266 36.279 1.00 34.59 225 LEU A C 1
ATOM 1813 O O . LEU A 1 228 ? -2.613 11.715 35.463 1.00 35.03 225 LEU A O 1
ATOM 1818 N N . GLY A 1 229 ? -1.312 13.459 36.078 1.00 34.77 226 GLY A N 1
ATOM 1819 C CA . GLY A 1 229 ? -1.447 14.174 34.824 1.00 34.66 226 GLY A CA 1
ATOM 1820 C C . GLY A 1 229 ? -0.839 13.337 33.727 1.00 34.59 226 GLY A C 1
ATOM 1821 O O . GLY A 1 229 ? -1.557 12.797 32.891 1.00 34.61 226 GLY A O 1
ATOM 1822 N N . ALA A 1 230 ? 0.486 13.206 33.773 1.00 34.75 227 ALA A N 1
ATOM 1823 C CA . ALA A 1 230 ? 1.275 12.389 32.837 1.00 34.67 227 ALA A CA 1
ATOM 1824 C C . ALA A 1 230 ? 0.731 10.965 32.631 1.00 34.58 227 ALA A C 1
ATOM 1825 O O . ALA A 1 230 ? 0.700 10.477 31.505 1.00 34.74 227 ALA A O 1
ATOM 1827 N N A ARG A 1 231 ? 0.308 10.366 33.745 0.50 34.70 228 ARG A N 1
ATOM 1828 N N B ARG A 1 231 ? 0.304 10.280 33.690 0.50 34.57 228 ARG A N 1
ATOM 1829 C CA A ARG A 1 231 ? -0.336 9.057 33.807 0.50 34.65 228 ARG A CA 1
ATOM 1830 C CA B ARG A 1 231 ? -0.341 8.951 33.527 0.50 34.51 228 ARG A CA 1
ATOM 1831 C C A ARG A 1 231 ? -1.469 8.917 32.737 0.47 34.79 228 ARG A C 1
ATOM 1832 C C B ARG A 1 231 ? -1.399 9.012 32.459 0.48 34.68 228 ARG A C 1
ATOM 1833 O O A ARG A 1 231 ? -1.473 7.957 31.967 0.50 34.78 228 ARG A O 1
ATOM 1834 O O B ARG A 1 231 ? -1.354 8.256 31.489 0.50 34.63 228 ARG A O 1
ATOM 1849 N N . ASP A 1 232 ? -2.360 9.912 32.647 1.00 34.86 229 ASP A N 1
ATOM 1850 C CA . ASP A 1 232 ? -3.499 9.958 31.711 1.00 35.11 229 ASP A CA 1
ATOM 1851 C C . ASP A 1 232 ? -3.109 10.279 30.269 1.00 35.63 229 ASP A C 1
ATOM 1852 O O . ASP A 1 232 ? -3.678 9.713 29.331 1.00 35.49 229 ASP A O 1
ATOM 1857 N N . THR A 1 233 ? -2.148 11.187 30.096 1.00 35.89 230 THR A N 1
ATOM 1858 C CA . THR A 1 233 ? -1.631 11.496 28.764 1.00 36.38 230 THR A CA 1
ATOM 1859 C C . THR A 1 233 ? -0.996 10.256 28.145 1.00 36.20 230 THR A C 1
ATOM 1860 O O . THR A 1 233 ? -1.152 10.003 26.956 1.00 36.83 230 THR A O 1
ATOM 1864 N N . LEU A 1 234 ? -0.280 9.490 28.960 1.00 36.07 231 LEU A N 1
ATOM 1865 C CA . LEU A 1 234 ? 0.365 8.248 28.504 1.00 35.99 231 LEU A CA 1
ATOM 1866 C C . LEU A 1 234 ? -0.650 7.146 28.213 1.00 35.98 231 LEU A C 1
ATOM 1867 O O . LEU A 1 234 ? -0.525 6.424 27.218 1.00 36.31 231 LEU A O 1
ATOM 1872 N N . ARG A 1 235 ? -1.655 7.037 29.082 1.00 35.98 232 ARG A N 1
ATOM 1873 C CA . ARG A 1 235 ? -2.771 6.106 28.924 1.00 36.00 232 ARG A CA 1
ATOM 1874 C C . ARG A 1 235 ? -3.499 6.267 27.588 1.00 36.54 232 ARG A C 1
ATOM 1875 O O . ARG A 1 235 ? -3.895 5.276 26.973 1.00 36.50 232 ARG A O 1
ATOM 1883 N N A PHE A 1 236 ? -3.636 7.507 27.178 0.50 36.72 233 PHE A N 1
ATOM 1884 N N B PHE A 1 236 ? -3.708 7.525 27.139 0.50 36.58 233 PHE A N 1
ATOM 1885 C CA A PHE A 1 236 ? -4.281 7.837 25.954 0.50 37.03 233 PHE A CA 1
ATOM 1886 C CA B PHE A 1 236 ? -4.351 7.832 25.821 0.50 36.83 233 PHE A CA 1
ATOM 1887 C C A PHE A 1 236 ? -3.569 7.266 24.736 0.45 37.23 233 PHE A C 1
ATOM 1888 C C B PHE A 1 236 ? -3.557 7.202 24.707 0.45 37.10 233 PHE A C 1
ATOM 1889 O O A PHE A 1 236 ? -4.176 6.575 23.915 0.49 37.32 233 PHE A O 1
ATOM 1890 O O B PHE A 1 236 ? -4.091 6.414 23.921 0.49 37.18 233 PHE A O 1
ATOM 1905 N N . GLU A 1 237 ? -2.276 7.558 24.645 1.00 37.43 234 GLU A N 1
ATOM 1906 C CA . GLU A 1 237 ? -1.421 7.121 23.555 1.00 37.78 234 GLU A CA 1
ATOM 1907 C C . GLU A 1 237 ? -1.219 5.607 23.515 1.00 37.67 234 GLU A C 1
ATOM 1908 O O . GLU A 1 237 ? -0.940 5.044 22.459 1.00 38.23 234 GLU A O 1
ATOM 1914 N N . ALA A 1 238 ? -1.393 4.961 24.667 1.00 37.58 235 ALA A N 1
ATOM 1915 C CA . ALA A 1 238 ? -1.359 3.508 24.783 1.00 36.90 235 ALA A CA 1
ATOM 1916 C C . ALA A 1 238 ? -2.767 2.881 24.817 1.00 36.62 235 ALA A C 1
ATOM 1917 O O . ALA A 1 238 ? -2.910 1.654 24.845 1.00 36.72 235 ALA A O 1
ATOM 1919 N N . ASN A 1 239 ? -3.793 3.733 24.795 1.00 35.96 236 ASN A N 1
ATOM 1920 C CA . ASN A 1 239 ? -5.204 3.333 24.905 1.00 35.51 236 ASN A CA 1
ATOM 1921 C C . ASN A 1 239 ? -5.488 2.470 26.148 1.00 34.66 236 ASN A C 1
ATOM 1922 O O . ASN A 1 239 ? -6.287 1.534 26.094 1.00 34.49 236 ASN A O 1
ATOM 1927 N N . ILE A 1 240 ? -4.838 2.806 27.265 1.00 33.41 237 ILE A N 1
ATOM 1928 C CA . ILE A 1 240 ? -4.958 2.024 28.502 1.00 32.63 237 ILE A CA 1
ATOM 1929 C C . ILE A 1 240 ? -6.188 2.436 29.322 1.00 31.54 237 ILE A C 1
ATOM 1930 O O . ILE A 1 240 ? -6.393 3.625 29.566 1.00 31.42 237 ILE A O 1
ATOM 1935 N N . PRO A 1 241 ? -7.021 1.454 29.728 1.00 30.62 238 PRO A N 1
ATOM 1936 C CA . PRO A 1 241 ? -8.185 1.745 30.561 1.00 29.76 238 PRO A CA 1
ATOM 1937 C C . PRO A 1 241 ? -7.857 2.122 31.998 1.00 28.97 238 PRO A C 1
ATOM 1938 O O . PRO A 1 241 ? -6.862 1.661 32.549 1.00 28.65 238 PRO A O 1
ATOM 1942 N N . LEU A 1 242 ? -8.706 2.967 32.578 1.00 28.08 239 LEU A N 1
ATOM 1943 C CA . LEU A 1 242 ? -8.688 3.258 34.002 1.00 27.53 239 LEU A CA 1
ATOM 1944 C C . LEU A 1 242 ? -10.077 2.976 34.561 1.00 27.27 239 LEU A C 1
ATOM 1945 O O . LEU A 1 242 ? -11.072 3.467 34.023 1.00 26.94 239 LEU A O 1
ATOM 1950 N N . TYR A 1 243 ? -10.143 2.197 35.639 1.00 27.09 240 TYR A N 1
ATOM 1951 C CA . TYR A 1 243 ? -11.421 1.920 36.279 1.00 26.97 240 TYR A CA 1
ATOM 1952 C C . TYR A 1 243 ? -12.086 3.204 36.770 1.00 27.25 240 TYR A C 1
ATOM 1953 O O . TYR A 1 243 ? -11.433 4.076 37.345 1.00 27.38 240 TYR A O 1
ATOM 1962 N N . GLY A 1 244 ? -13.391 3.300 36.540 1.00 27.11 241 GLY A N 1
ATOM 1963 C CA . GLY A 1 244 ? -14.134 4.496 36.875 1.00 27.36 241 GLY A CA 1
ATOM 1964 C C . GLY A 1 244 ? -14.282 5.340 35.634 1.00 27.18 241 GLY A C 1
ATOM 1965 O O . GLY A 1 244 ? -15.061 6.290 35.611 1.00 27.22 241 GLY A O 1
ATOM 1966 N N . GLN A 1 245 ? -13.534 4.976 34.598 1.00 27.02 242 GLN A N 1
ATOM 1967 C CA . GLN A 1 245 ? -13.570 5.683 33.321 1.00 27.08 242 GLN A CA 1
ATOM 1968 C C . GLN A 1 245 ? -13.881 4.795 32.103 1.00 26.67 242 GLN A C 1
ATOM 1969 O O . GLN A 1 245 ? -15.026 4.795 31.625 1.00 26.85 242 GLN A O 1
ATOM 1975 N N A GLU A 1 246 ? -12.963 4.009 31.599 0.50 26.64 243 GLU A N 1
ATOM 1976 N N B GLU A 1 246 ? -12.827 4.091 31.624 0.50 26.22 243 GLU A N 1
ATOM 1977 C CA A GLU A 1 246 ? -13.419 3.157 30.504 0.50 26.53 243 GLU A CA 1
ATOM 1978 C CA B GLU A 1 246 ? -12.848 3.062 30.532 0.50 25.76 243 GLU A CA 1
ATOM 1979 C C A GLU A 1 246 ? -13.801 1.780 31.030 0.50 26.19 243 GLU A C 1
ATOM 1980 C C B GLU A 1 246 ? -13.591 1.797 31.001 0.50 25.76 243 GLU A C 1
ATOM 1981 O O A GLU A 1 246 ? -14.308 0.946 30.283 0.47 26.09 243 GLU A O 1
ATOM 1982 O O B GLU A 1 246 ? -14.179 1.079 30.195 0.40 25.64 243 GLU A O 1
ATOM 1993 N N . LEU A 1 247 ? -13.530 1.542 32.309 1.00 25.85 244 LEU A N 1
ATOM 1994 C CA . LEU A 1 247 ? -14.039 0.332 32.961 1.00 25.78 244 LEU A CA 1
ATOM 1995 C C . LEU A 1 247 ? -14.839 0.724 34.198 1.00 25.71 244 LEU A C 1
ATOM 1996 O O . LEU A 1 247 ? -14.341 1.445 35.060 1.00 26.04 244 LEU A O 1
ATOM 2001 N N . THR A 1 248 ? -16.084 0.253 34.267 1.00 25.83 245 THR A N 1
ATOM 2002 C CA . THR A 1 248 ? -17.019 0.576 35.340 1.00 25.82 245 THR A CA 1
ATOM 2003 C C . THR A 1 248 ? -17.995 -0.589 35.514 1.00 25.83 245 THR A C 1
ATOM 2004 O O . THR A 1 248 ? -17.928 -1.576 34.779 1.00 25.88 245 THR A O 1
ATOM 2008 N N . ARG A 1 249 ? -18.925 -0.446 36.456 1.00 25.54 246 ARG A N 1
ATOM 2009 C CA . ARG A 1 249 ? -20.100 -1.328 36.557 1.00 26.11 246 ARG A CA 1
ATOM 2010 C C . ARG A 1 249 ? -20.825 -1.556 35.212 1.00 26.15 246 ARG A C 1
ATOM 2011 O O . ARG A 1 249 ? -21.365 -2.639 34.963 1.00 25.98 246 ARG A O 1
ATOM 2019 N N . ASP A 1 250 ? -20.823 -0.540 34.352 1.00 26.20 247 ASP A N 1
ATOM 2020 C CA . ASP A 1 250 ? -21.566 -0.591 33.093 1.00 26.94 247 ASP A CA 1
ATOM 2021 C C . ASP A 1 250 ? -20.748 -0.805 31.827 1.00 26.73 247 ASP A C 1
ATOM 2022 O O . ASP A 1 250 ? -21.309 -0.839 30.731 1.00 26.92 247 ASP A O 1
ATOM 2027 N N A ILE A 1 251 ? -19.452 -0.998 32.041 0.33 26.80 248 ILE A N 1
ATOM 2028 N N B ILE A 1 251 ? -19.419 -0.865 31.910 0.32 26.24 248 ILE A N 1
ATOM 2029 C CA A ILE A 1 251 ? -18.523 -1.341 31.002 0.50 26.70 248 ILE A CA 1
ATOM 2030 C CA B ILE A 1 251 ? -18.620 -1.116 30.690 0.50 25.85 248 ILE A CA 1
ATOM 2031 C C A ILE A 1 251 ? -18.337 -2.824 30.888 0.50 26.47 248 ILE A C 1
ATOM 2032 C C B ILE A 1 251 ? -17.911 -2.490 30.765 0.50 25.85 248 ILE A C 1
ATOM 2033 O O A ILE A 1 251 ? -18.422 -3.561 31.869 0.38 26.53 248 ILE A O 1
ATOM 2034 O O B ILE A 1 251 ? -17.314 -2.848 31.781 0.38 25.52 248 ILE A O 1
ATOM 2043 N N . THR A 1 252 ? -18.039 -3.250 29.675 1.00 26.24 249 THR A N 1
ATOM 2044 C CA . THR A 1 252 ? -17.514 -4.575 29.493 1.00 26.14 249 THR A CA 1
ATOM 2045 C C . THR A 1 252 ? -16.034 -4.464 29.082 1.00 26.23 249 THR A C 1
ATOM 2046 O O . THR A 1 252 ? -15.663 -3.523 28.365 1.00 25.75 249 THR A O 1
ATOM 2050 N N . PRO A 1 253 ? -15.183 -5.402 29.556 1.00 25.96 250 PRO A N 1
ATOM 2051 C CA . PRO A 1 253 ? -13.794 -5.489 29.086 1.00 26.21 250 PRO A CA 1
ATOM 2052 C C . PRO A 1 253 ? -13.644 -5.539 27.561 1.00 26.56 250 PRO A C 1
ATOM 2053 O O . PRO A 1 253 ? -12.704 -4.963 27.026 1.00 26.23 250 PRO A O 1
ATOM 2057 N N . ILE A 1 254 ? -14.567 -6.210 26.871 1.00 27.12 251 ILE A N 1
ATOM 2058 C CA . ILE A 1 254 ? -14.566 -6.214 25.407 1.00 27.80 251 ILE A CA 1
ATOM 2059 C C . ILE A 1 254 ? -14.736 -4.779 24.912 1.00 27.86 251 ILE A C 1
ATOM 2060 O O . ILE A 1 254 ? -13.913 -4.292 24.136 1.00 28.14 251 ILE A O 1
ATOM 2065 N N . GLU A 1 255 ? -15.770 -4.099 25.407 1.00 27.75 252 GLU A N 1
ATOM 2066 C CA . GLU A 1 255 ? -16.059 -2.699 25.040 1.00 28.09 252 GLU A CA 1
ATOM 2067 C C . GLU A 1 255 ? -14.910 -1.735 25.329 1.00 28.11 252 GLU A C 1
ATOM 2068 O O . GLU A 1 255 ? -14.702 -0.768 24.582 1.00 28.35 252 GLU A O 1
ATOM 2074 N N . ALA A 1 256 ? -14.183 -2.005 26.419 1.00 27.56 253 ALA A N 1
ATOM 2075 C CA . ALA A 1 256 ? -13.036 -1.204 26.858 1.00 27.06 253 ALA A CA 1
ATOM 2076 C C . ALA A 1 256 ? -11.747 -1.520 26.094 1.00 26.63 253 ALA A C 1
ATOM 2077 O O . ALA A 1 256 ? -10.735 -0.854 26.289 1.00 26.68 253 ALA A O 1
ATOM 2079 N N . GLY A 1 257 ? -11.792 -2.536 25.239 1.00 26.21 254 GLY A N 1
ATOM 2080 C CA . GLY A 1 257 ? -10.664 -2.895 24.383 1.00 25.68 254 GLY A CA 1
ATOM 2081 C C . GLY A 1 257 ? -9.672 -3.863 25.015 1.00 25.49 254 GLY A C 1
ATOM 2082 O O . GLY A 1 257 ? -8.538 -3.990 24.551 1.00 25.26 254 GLY A O 1
ATOM 2083 N N . ILE A 1 258 ? -10.086 -4.550 26.076 1.00 24.82 255 ILE A N 1
ATOM 2084 C CA . ILE A 1 258 ? -9.184 -5.498 26.740 1.00 24.71 255 ILE A CA 1
ATOM 2085 C C . ILE A 1 258 ? -9.640 -6.956 26.606 1.00 23.95 255 ILE A C 1
ATOM 2086 O O . ILE A 1 258 ? -9.350 -7.794 27.452 1.00 23.83 255 ILE A O 1
ATOM 2091 N N . GLY A 1 259 ? -10.335 -7.247 25.517 1.00 23.63 256 GLY A N 1
ATOM 2092 C CA . GLY A 1 259 ? -10.734 -8.610 25.201 1.00 23.94 256 GLY A CA 1
ATOM 2093 C C . GLY A 1 259 ? -9.598 -9.615 25.278 1.00 23.53 256 GLY A C 1
ATOM 2094 O O . GLY A 1 259 ? -9.825 -10.776 25.597 1.00 23.56 256 GLY A O 1
ATOM 2095 N N . PHE A 1 260 ? -8.373 -9.175 24.999 1.00 23.88 257 PHE A N 1
ATOM 2096 C CA . PHE A 1 260 ? -7.202 -10.058 25.127 1.00 24.18 257 PHE A CA 1
ATOM 2097 C C . PHE A 1 260 ? -7.065 -10.674 26.527 1.00 23.82 257 PHE A C 1
ATOM 2098 O O . PHE A 1 260 ? -6.458 -11.734 26.690 1.00 23.54 257 PHE A O 1
ATOM 2106 N N . ALA A 1 261 ? -7.640 -9.998 27.520 1.00 23.21 258 ALA A N 1
ATOM 2107 C CA . ALA A 1 261 ? -7.576 -10.426 28.913 1.00 23.10 258 ALA A CA 1
ATOM 2108 C C . ALA A 1 261 ? -8.798 -11.282 29.257 1.00 23.00 258 ALA A C 1
ATOM 2109 O O . ALA A 1 261 ? -8.929 -11.766 30.386 1.00 22.83 258 ALA A O 1
ATOM 2111 N N . VAL A 1 262 ? -9.683 -11.460 28.274 1.00 22.80 259 VAL A N 1
ATOM 2112 C CA . VAL A 1 262 ? -10.857 -12.330 28.410 1.00 22.91 259 VAL A CA 1
ATOM 2113 C C . VAL A 1 262 ? -10.658 -13.593 27.585 1.00 23.37 259 VAL A C 1
ATOM 2114 O O . VAL A 1 262 ? -10.719 -13.568 26.342 1.00 22.91 259 VAL A O 1
ATOM 2118 N N A LYS A 1 263 ? -10.425 -14.695 28.293 0.50 23.56 260 LYS A N 1
ATOM 2119 N N B LYS A 1 263 ? -10.387 -14.698 28.264 0.50 23.70 260 LYS A N 1
ATOM 2120 C CA A LYS A 1 263 ? -10.256 -16.002 27.678 0.50 24.10 260 LYS A CA 1
ATOM 2121 C CA B LYS A 1 263 ? -10.217 -15.963 27.575 0.50 24.37 260 LYS A CA 1
ATOM 2122 C C A LYS A 1 263 ? -11.589 -16.716 27.741 0.40 24.49 260 LYS A C 1
ATOM 2123 C C B LYS A 1 263 ? -11.527 -16.738 27.683 0.39 24.64 260 LYS A C 1
ATOM 2124 O O A LYS A 1 263 ? -11.843 -17.521 28.639 0.50 24.29 260 LYS A O 1
ATOM 2125 O O B LYS A 1 263 ? -11.706 -17.584 28.559 0.50 24.42 260 LYS A O 1
ATOM 2136 N N . HIS A 1 264 ? -12.448 -16.397 26.783 1.00 24.95 261 HIS A N 1
ATOM 2137 C CA . HIS A 1 264 ? -13.816 -16.887 26.811 1.00 26.10 261 HIS A CA 1
ATOM 2138 C C . HIS A 1 264 ? -13.935 -18.394 26.593 1.00 26.79 261 HIS A C 1
ATOM 2139 O O . HIS A 1 264 ? -14.968 -18.990 26.923 1.00 26.65 261 HIS A O 1
ATOM 2146 N N A LYS A 1 265 ? -12.836 -18.955 26.068 0.50 27.10 262 LYS A N 1
ATOM 2147 N N B LYS A 1 265 ? -12.915 -19.056 26.072 0.50 27.07 262 LYS A N 1
ATOM 2148 C CA A LYS A 1 265 ? -12.683 -20.368 25.718 0.49 27.88 262 LYS A CA 1
ATOM 2149 C CA B LYS A 1 265 ? -13.072 -20.512 25.931 0.48 27.73 262 LYS A CA 1
ATOM 2150 C C A LYS A 1 265 ? -12.098 -21.229 26.878 0.50 28.21 262 LYS A C 1
ATOM 2151 C C B LYS A 1 265 ? -12.397 -21.317 27.034 0.50 28.11 262 LYS A C 1
ATOM 2152 O O A LYS A 1 265 ? -11.848 -22.422 26.697 0.45 28.51 262 LYS A O 1
ATOM 2153 O O B LYS A 1 265 ? -12.337 -22.548 26.960 0.49 28.19 262 LYS A O 1
ATOM 2164 N N . LYS A 1 266 ? -11.910 -20.617 28.058 1.00 28.52 263 LYS A N 1
ATOM 2165 C CA . LYS A 1 266 ? -11.530 -21.284 29.321 1.00 29.22 263 LYS A CA 1
ATOM 2166 C C . LYS A 1 266 ? -12.578 -22.352 29.619 1.00 30.07 263 LYS A C 1
ATOM 2167 O O . LYS A 1 266 ? -13.772 -22.079 29.467 1.00 30.34 263 LYS A O 1
ATOM 2173 N N . GLU A 1 267 ? -12.167 -23.542 30.059 1.00 31.06 264 GLU A N 1
ATOM 2174 C CA . GLU A 1 267 ? -13.154 -24.579 30.391 1.00 32.15 264 GLU A CA 1
ATOM 2175 C C . GLU A 1 267 ? -13.939 -24.200 31.641 1.00 31.86 264 GLU A C 1
ATOM 2176 O O . GLU A 1 267 ? -15.126 -24.520 31.760 1.00 32.00 264 GLU A O 1
ATOM 2182 N N . SER A 1 268 ? -13.271 -23.508 32.563 1.00 31.88 265 SER A N 1
ATOM 2183 C CA . SER A 1 268 ? -13.922 -23.022 33.774 1.00 31.24 265 SER A CA 1
ATOM 2184 C C . SER A 1 268 ? -15.005 -22.016 33.406 1.00 30.81 265 SER A C 1
ATOM 2185 O O . SER A 1 268 ? -14.858 -21.227 32.464 1.00 31.08 265 SER A O 1
ATOM 2188 N N . ASP A 1 269 ? -16.117 -22.081 34.118 1.00 29.81 266 ASP A N 1
ATOM 2189 C CA . ASP A 1 269 ? -17.093 -21.022 34.037 1.00 29.17 266 ASP A CA 1
ATOM 2190 C C . ASP A 1 269 ? -16.494 -19.852 34.804 1.00 28.23 266 ASP A C 1
ATOM 2191 O O . ASP A 1 269 ? -15.708 -20.053 35.733 1.00 28.73 266 ASP A O 1
ATOM 2196 N N . PHE A 1 270 ? -16.807 -18.638 34.374 1.00 26.73 267 PHE A N 1
ATOM 2197 C CA . PHE A 1 270 ? -16.475 -17.451 35.143 1.00 25.31 267 PHE A CA 1
ATOM 2198 C C . PHE A 1 270 ? -17.622 -16.462 35.054 1.00 25.26 267 PHE A C 1
ATOM 2199 O O . PHE A 1 270 ? -18.401 -16.493 34.093 1.00 24.66 267 PHE A O 1
ATOM 2207 N N . PHE A 1 271 ? -17.746 -15.610 36.067 1.00 24.85 268 PHE A N 1
ATOM 2208 C CA . PHE A 1 271 ? -18.795 -14.600 36.056 1.00 25.10 268 PHE A CA 1
ATOM 2209 C C . PHE A 1 271 ? -18.642 -13.714 34.818 1.00 24.99 268 PHE A C 1
ATOM 2210 O O . PHE A 1 271 ? -17.588 -13.120 34.588 1.00 24.40 268 PHE A O 1
ATOM 2218 N N . GLY A 1 272 ? -19.686 -13.701 33.993 1.00 25.48 269 GLY A N 1
ATOM 2219 C CA . GLY A 1 272 ? -19.727 -12.864 32.795 1.00 25.73 269 GLY A CA 1
ATOM 2220 C C . GLY A 1 272 ? -19.420 -13.580 31.502 1.00 26.26 269 GLY A C 1
ATOM 2221 O O . GLY A 1 272 ? -19.551 -12.996 30.422 1.00 26.35 269 GLY A O 1
ATOM 2222 N N . LYS A 1 273 ? -19.018 -14.846 31.608 1.00 26.72 270 LYS A N 1
ATOM 2223 C CA . LYS A 1 273 ? -18.530 -15.633 30.462 1.00 27.30 270 LYS A CA 1
ATOM 2224 C C . LYS A 1 273 ? -19.450 -15.622 29.227 1.00 27.62 270 LYS A C 1
ATOM 2225 O O . LYS A 1 273 ? -18.995 -15.373 28.106 1.00 27.58 270 LYS A O 1
ATOM 2231 N N . SER A 1 274 ? -20.736 -15.898 29.437 1.00 28.04 271 SER A N 1
ATOM 2232 C CA . SER A 1 274 ? -21.702 -15.978 28.338 1.00 28.51 271 SER A CA 1
ATOM 2233 C C . SER A 1 274 ? -21.831 -14.667 27.556 1.00 28.57 271 SER A C 1
ATOM 2234 O O . SER A 1 274 ? -21.784 -14.668 26.321 1.00 28.55 271 SER A O 1
ATOM 2237 N N . VAL A 1 275 ? -21.989 -13.558 28.283 1.00 28.77 272 VAL A N 1
ATOM 2238 C CA . VAL A 1 275 ? -22.102 -12.223 27.694 1.00 28.74 272 VAL A CA 1
ATOM 2239 C C . VAL A 1 275 ? -20.806 -11.819 26.990 1.00 28.97 272 VAL A C 1
ATOM 2240 O O . VAL A 1 275 ? -20.829 -11.346 25.846 1.00 28.57 272 VAL A O 1
ATOM 2244 N N . LEU A 1 276 ? -19.677 -12.042 27.664 1.00 29.21 273 LEU A N 1
ATOM 2245 C CA . LEU A 1 276 ? -18.359 -11.690 27.125 1.00 29.35 273 LEU A CA 1
ATOM 2246 C C . LEU A 1 276 ? -17.967 -12.517 25.904 1.00 30.03 273 LEU A C 1
ATOM 2247 O O . LEU A 1 276 ? -17.312 -11.999 24.995 1.00 30.01 273 LEU A O 1
ATOM 2252 N N . SER A 1 277 ? -18.373 -13.787 25.886 1.00 30.73 274 SER A N 1
ATOM 2253 C CA . SER A 1 277 ? -18.093 -14.689 24.756 1.00 31.79 274 SER A CA 1
ATOM 2254 C C . SER A 1 277 ? -18.748 -14.178 23.497 1.00 32.22 274 SER A C 1
ATOM 2255 O O . SER A 1 277 ? -18.096 -14.099 22.460 1.00 32.45 274 SER A O 1
ATOM 2258 N N . GLU A 1 278 ? -20.033 -13.834 23.606 1.00 32.82 275 GLU A N 1
ATOM 2259 C CA . GLU A 1 278 ? -20.795 -13.281 22.489 1.00 34.11 275 GLU A CA 1
ATOM 2260 C C . GLU A 1 278 ? -20.171 -11.992 21.953 1.00 34.29 275 GLU A C 1
ATOM 2261 O O . GLU A 1 278 ? -20.029 -11.832 20.740 1.00 34.49 275 GLU A O 1
ATOM 2267 N N . GLN A 1 279 ? -19.801 -11.078 22.853 1.00 34.64 276 GLN A N 1
ATOM 2268 C CA . GLN A 1 279 ? -19.123 -9.836 22.455 1.00 34.81 276 GLN A CA 1
ATOM 2269 C C . GLN A 1 279 ? -17.773 -10.099 21.788 1.00 35.19 276 GLN A C 1
ATOM 2270 O O . GLN A 1 279 ? -17.370 -9.370 20.883 1.00 35.32 276 GLN A O 1
ATOM 2276 N N . LYS A 1 280 ? -17.075 -11.136 22.238 1.00 35.72 277 LYS A N 1
ATOM 2277 C CA . LYS A 1 280 ? -15.824 -11.534 21.603 1.00 36.43 277 LYS A CA 1
ATOM 2278 C C . LYS A 1 280 ? -16.041 -12.118 20.209 1.00 37.04 277 LYS A C 1
ATOM 2279 O O . LYS A 1 280 ? -15.335 -11.741 19.268 1.00 37.43 277 LYS A O 1
ATOM 2285 N N A GLU A 1 281 ? -17.015 -13.019 20.081 0.49 37.30 278 GLU A N 1
ATOM 2286 N N B GLU A 1 281 ? -17.016 -13.022 20.094 0.48 37.30 278 GLU A N 1
ATOM 2287 C CA A GLU A 1 281 ? -17.264 -13.724 18.819 0.44 37.56 278 GLU A CA 1
ATOM 2288 C CA B GLU A 1 281 ? -17.398 -13.641 18.820 0.45 37.55 278 GLU A CA 1
ATOM 2289 C C A GLU A 1 281 ? -18.016 -12.865 17.758 0.50 37.59 278 GLU A C 1
ATOM 2290 C C B GLU A 1 281 ? -17.785 -12.574 17.843 0.50 37.59 278 GLU A C 1
ATOM 2291 O O A GLU A 1 281 ? -17.768 -13.026 16.564 0.49 37.57 278 GLU A O 1
ATOM 2292 O O B GLU A 1 281 ? -17.119 -12.325 16.839 0.50 37.60 278 GLU A O 1
ATOM 2303 N N . ASN A 1 282 ? -18.900 -11.951 18.183 1.00 37.69 279 ASN A N 1
ATOM 2304 C CA . ASN A 1 282 ? -19.652 -11.096 17.264 1.00 37.92 279 ASN A CA 1
ATOM 2305 C C . ASN A 1 282 ? -19.217 -9.636 17.216 1.00 37.76 279 ASN A C 1
ATOM 2306 O O . ASN A 1 282 ? -19.615 -8.896 16.314 1.00 38.28 279 ASN A O 1
ATOM 2311 N N . GLY A 1 283 ? -18.414 -9.216 18.185 1.00 37.59 280 GLY A N 1
ATOM 2312 C CA . GLY A 1 283 ? -18.058 -7.809 18.317 1.00 37.03 280 GLY A CA 1
ATOM 2313 C C . GLY A 1 283 ? -19.074 -7.144 19.218 1.00 36.79 280 GLY A C 1
ATOM 2314 O O . GLY A 1 283 ? -20.246 -7.538 19.239 1.00 36.63 280 GLY A O 1
ATOM 2315 N N . ALA A 1 284 ? -18.619 -6.151 19.981 1.00 36.52 281 ALA A N 1
ATOM 2316 C CA . ALA A 1 284 ? -19.490 -5.400 20.884 1.00 36.28 281 ALA A CA 1
ATOM 2317 C C . ALA A 1 284 ? -20.166 -4.214 20.187 1.00 36.12 281 ALA A C 1
ATOM 2318 O O . ALA A 1 284 ? -19.677 -3.715 19.168 1.00 35.67 281 ALA A O 1
ATOM 2320 N N . LYS A 1 285 ? -21.286 -3.773 20.758 1.00 36.12 282 LYS A N 1
ATOM 2321 C CA . LYS A 1 285 ? -22.081 -2.663 20.216 1.00 36.21 282 LYS A CA 1
ATOM 2322 C C . LYS A 1 285 ? -21.436 -1.292 20.475 1.00 35.82 282 LYS A C 1
ATOM 2323 O O . LYS A 1 285 ? -21.806 -0.291 19.853 1.00 35.77 282 LYS A O 1
ATOM 2329 N N . ARG A 1 286 ? -20.469 -1.263 21.389 1.00 35.34 283 ARG A N 1
ATOM 2330 C CA . ARG A 1 286 ? -19.700 -0.065 21.701 1.00 35.10 283 ARG A CA 1
ATOM 2331 C C . ARG A 1 286 ? -18.207 -0.385 21.631 1.00 34.64 283 ARG A C 1
ATOM 2332 O O . ARG A 1 286 ? -17.808 -1.514 21.899 1.00 34.79 283 ARG A O 1
ATOM 2340 N N A LYS A 1 287 ? -17.387 0.596 21.301 0.50 34.44 284 LYS A N 1
ATOM 2341 N N B LYS A 1 287 ? -17.412 0.624 21.241 0.50 34.43 284 LYS A N 1
ATOM 2342 C CA A LYS A 1 287 ? -15.948 0.412 21.441 0.50 34.23 284 LYS A CA 1
ATOM 2343 C CA B LYS A 1 287 ? -15.954 0.534 20.970 0.50 34.25 284 LYS A CA 1
ATOM 2344 C C A LYS A 1 287 ? -15.292 1.683 21.910 0.41 34.10 284 LYS A C 1
ATOM 2345 C C B LYS A 1 287 ? -15.165 1.728 21.623 0.40 34.09 284 LYS A C 1
ATOM 2346 O O A LYS A 1 287 ? -15.834 2.799 21.833 0.54 33.79 284 LYS A O 1
ATOM 2347 O O B LYS A 1 287 ? -15.553 2.880 21.419 0.45 33.80 284 LYS A O 1
ATOM 2358 N N . LEU A 1 288 ? -14.091 1.472 22.402 1.00 34.08 285 LEU A N 1
ATOM 2359 C CA . LEU A 1 288 ? -13.282 2.537 22.997 1.00 34.02 285 LEU A CA 1
ATOM 2360 C C . LEU A 1 288 ? -12.402 3.139 21.917 1.00 34.12 285 LEU A C 1
ATOM 2361 O O . LEU A 1 288 ? -11.649 2.423 21.248 1.00 33.84 285 LEU A O 1
ATOM 2366 N N . VAL A 1 289 ? -12.494 4.456 21.754 1.00 34.63 286 VAL A N 1
ATOM 2367 C CA . VAL A 1 289 ? -11.730 5.161 20.725 1.00 34.98 286 VAL A CA 1
ATOM 2368 C C . VAL A 1 289 ? -10.940 6.346 21.272 1.00 35.45 286 VAL A C 1
ATOM 2369 O O . VAL A 1 289 ? -11.170 6.810 22.393 1.00 35.23 286 VAL A O 1
ATOM 2373 N N . GLY A 1 290 ? -10.004 6.826 20.460 1.00 36.09 287 GLY A N 1
ATOM 2374 C CA . GLY A 1 290 ? -9.371 8.113 20.692 1.00 37.03 287 GLY A CA 1
ATOM 2375 C C . GLY A 1 290 ? -10.118 9.197 19.943 1.00 37.63 287 GLY A C 1
ATOM 2376 O O . GLY A 1 290 ? -10.478 9.017 18.777 1.00 37.57 287 GLY A O 1
ATOM 2377 N N . LEU A 1 291 ? -10.376 10.307 20.632 1.00 38.21 288 LEU A N 1
ATOM 2378 C CA . LEU A 1 291 ? -10.896 11.525 20.015 1.00 38.87 288 LEU A CA 1
ATOM 2379 C C . LEU A 1 291 ? -9.864 12.630 20.168 1.00 39.65 288 LEU A C 1
ATOM 2380 O O . LEU A 1 291 ? -9.302 12.799 21.248 1.00 39.76 288 LEU A O 1
ATOM 2385 N N . GLU A 1 292 ? -9.602 13.371 19.096 1.00 40.57 289 GLU A N 1
ATOM 2386 C CA . GLU A 1 292 ? -8.954 14.669 19.240 1.00 41.66 289 GLU A CA 1
ATOM 2387 C C . GLU A 1 292 ? -9.879 15.779 18.756 1.00 42.13 289 GLU A C 1
ATOM 2388 O O . GLU A 1 292 ? -10.531 15.654 17.710 1.00 42.19 289 GLU A O 1
ATOM 2402 N N . ILE A 1 294 ? -11.156 18.841 16.983 1.00 44.76 291 ILE A N 1
ATOM 2403 C CA . ILE A 1 294 ? -10.870 19.633 15.781 1.00 45.25 291 ILE A CA 1
ATOM 2404 C C . ILE A 1 294 ? -11.209 21.099 16.035 1.00 45.55 291 ILE A C 1
ATOM 2405 O O . ILE A 1 294 ? -10.688 21.994 15.357 1.00 45.96 291 ILE A O 1
ATOM 2410 N N . GLU A 1 295 ? -12.067 21.337 17.025 1.00 45.49 292 GLU A N 1
ATOM 2411 C CA . GLU A 1 295 ? -12.435 22.687 17.424 1.00 45.65 292 GLU A CA 1
ATOM 2412 C C . GLU A 1 295 ? -12.086 22.959 18.890 1.00 45.48 292 GLU A C 1
ATOM 2413 O O . GLU A 1 295 ? -12.020 22.032 19.701 1.00 45.40 292 GLU A O 1
ATOM 2419 N N A LYS A 1 296 ? -11.888 24.238 19.194 0.39 45.51 293 LYS A N 1
ATOM 2420 N N B LYS A 1 296 ? -11.841 24.233 19.214 0.38 45.44 293 LYS A N 1
ATOM 2421 C CA A LYS A 1 296 ? -11.723 24.766 20.547 0.32 45.44 293 LYS A CA 1
ATOM 2422 C CA B LYS A 1 296 ? -11.433 24.648 20.568 0.31 45.31 293 LYS A CA 1
ATOM 2423 C C A LYS A 1 296 ? -12.601 24.048 21.573 0.50 45.32 293 LYS A C 1
ATOM 2424 C C B LYS A 1 296 ? -12.463 24.253 21.638 0.50 45.25 293 LYS A C 1
ATOM 2425 O O A LYS A 1 296 ? -13.823 24.005 21.417 0.50 45.33 293 LYS A O 1
ATOM 2426 O O B LYS A 1 296 ? -13.636 24.624 21.564 0.50 45.25 293 LYS A O 1
ATOM 2437 N N . GLY A 1 297 ? -11.995 23.488 22.620 1.00 45.29 294 GLY A N 1
ATOM 2438 C CA . GLY A 1 297 ? -12.810 22.968 23.732 1.00 45.01 294 GLY A CA 1
ATOM 2439 C C . GLY A 1 297 ? -12.152 21.918 24.614 1.00 44.67 294 GLY A C 1
ATOM 2440 O O . GLY A 1 297 ? -11.252 21.199 24.175 1.00 44.71 294 GLY A O 1
ATOM 2441 N N . ILE A 1 298 ? -12.621 21.829 25.857 1.00 44.38 295 ILE A N 1
ATOM 2442 C CA . ILE A 1 298 ? -12.074 20.893 26.843 1.00 44.20 295 ILE A CA 1
ATOM 2443 C C . ILE A 1 298 ? -13.041 19.722 27.109 1.00 43.76 295 ILE A C 1
ATOM 2444 O O . ILE A 1 298 ? -14.080 19.905 27.757 1.00 43.75 295 ILE A O 1
ATOM 2449 N N . PRO A 1 299 ? -12.712 18.518 26.591 1.00 43.30 296 PRO A N 1
ATOM 2450 C CA . PRO A 1 299 ? -13.514 17.333 26.907 1.00 42.90 296 PRO A CA 1
ATOM 2451 C C . PRO A 1 299 ? -13.166 16.766 28.278 1.00 42.59 296 PRO A C 1
ATOM 2452 O O . PRO A 1 299 ? -11.995 16.729 28.657 1.00 42.56 296 PRO A O 1
ATOM 2456 N N . ARG A 1 300 ? -14.182 16.333 29.014 1.00 42.02 297 ARG A N 1
ATOM 2457 C CA . ARG A 1 300 ? -13.960 15.600 30.249 1.00 41.66 297 ARG A CA 1
ATOM 2458 C C . ARG A 1 300 ? -14.814 14.349 30.322 1.00 40.94 297 ARG A C 1
ATOM 2459 O O . ARG A 1 300 ? -15.726 14.148 29.511 1.00 40.46 297 ARG A O 1
ATOM 2467 N N . HIS A 1 301 ? -14.484 13.504 31.294 1.00 40.14 298 HIS A N 1
ATOM 2468 C CA . HIS A 1 301 ? -15.231 12.292 31.578 1.00 39.42 298 HIS A CA 1
ATOM 2469 C C . HIS A 1 301 ? -16.719 12.603 31.770 1.00 39.03 298 HIS A C 1
ATOM 2470 O O . HIS A 1 301 ? -17.076 13.501 32.533 1.00 38.90 298 HIS A O 1
ATOM 2477 N N . GLY A 1 302 ? -17.573 11.872 31.054 1.00 38.46 299 GLY A N 1
ATOM 2478 C CA . GLY A 1 302 ? -19.021 12.015 31.186 1.00 37.90 299 GLY A CA 1
ATOM 2479 C C . GLY A 1 302 ? -19.723 12.828 30.107 1.00 37.48 299 GLY A C 1
ATOM 2480 O O . GLY A 1 302 ? -20.946 12.773 29.991 1.00 37.54 299 GLY A O 1
ATOM 2481 N N . TYR A 1 303 ? -18.960 13.585 29.323 1.00 37.05 300 TYR A N 1
ATOM 2482 C CA . TYR A 1 303 ? -19.527 14.415 28.270 1.00 36.73 300 TYR A CA 1
ATOM 2483 C C . TYR A 1 303 ? -20.094 13.533 27.180 1.00 36.42 300 TYR A C 1
ATOM 2484 O O . TYR A 1 303 ? -19.411 12.637 26.681 1.00 36.05 300 TYR A O 1
ATOM 2493 N N . GLU A 1 304 ? -21.346 13.793 26.820 1.00 35.89 301 GLU A N 1
ATOM 2494 C CA . GLU A 1 304 ? -22.027 13.025 25.785 1.00 35.69 301 GLU A CA 1
ATOM 2495 C C . GLU A 1 304 ? -21.360 13.226 24.433 1.00 35.03 301 GLU A C 1
ATOM 2496 O O . GLU A 1 304 ? -20.894 14.324 24.115 1.00 34.62 301 GLU A O 1
ATOM 2502 N N . VAL A 1 305 ? -21.310 12.154 23.649 1.00 34.34 302 VAL A N 1
ATOM 2503 C CA . VAL A 1 305 ? -20.824 12.231 22.285 1.00 33.79 302 VAL A CA 1
ATOM 2504 C C . VAL A 1 305 ? -22.008 11.990 21.354 1.00 33.66 302 VAL A C 1
ATOM 2505 O O . VAL A 1 305 ? -22.766 11.032 21.537 1.00 33.94 302 VAL A O 1
ATOM 2509 N N . PHE A 1 306 ? -22.165 12.892 20.382 1.00 32.93 303 PHE A N 1
ATOM 2510 C CA . PHE A 1 306 ? -23.292 12.910 19.457 1.00 32.39 303 PHE A CA 1
ATOM 2511 C C . PHE A 1 306 ? -22.808 12.782 18.022 1.00 32.20 303 PHE A C 1
ATOM 2512 O O . PHE A 1 306 ? -21.729 13.259 17.682 1.00 32.19 303 PHE A O 1
ATOM 2520 N N . GLN A 1 307 ? -23.612 12.139 17.182 1.00 32.09 304 GLN A N 1
ATOM 2521 C CA . GLN A 1 307 ? -23.456 12.246 15.729 1.00 31.97 304 GLN A CA 1
ATOM 2522 C C . GLN A 1 307 ? -24.841 12.376 15.097 1.00 31.78 304 GLN A C 1
ATOM 2523 O O . GLN A 1 307 ? -25.789 11.692 15.502 1.00 31.40 304 GLN A O 1
ATOM 2529 N N . ASN A 1 308 ? -24.951 13.289 14.134 1.00 31.34 305 ASN A N 1
ATOM 2530 C CA . ASN A 1 308 ? -26.226 13.607 13.479 1.00 30.86 305 ASN A CA 1
ATOM 2531 C C . ASN A 1 308 ? -27.431 13.719 14.417 1.00 30.45 305 ASN A C 1
ATOM 2532 O O . ASN A 1 308 ? -28.499 13.166 14.152 1.00 29.96 305 ASN A O 1
ATOM 2537 N N . GLY A 1 309 ? -27.228 14.428 15.528 1.00 30.31 306 GLY A N 1
ATOM 2538 C CA . GLY A 1 309 ? -28.303 14.762 16.454 1.00 29.99 306 GLY A CA 1
ATOM 2539 C C . GLY A 1 309 ? -28.620 13.699 17.481 1.00 29.96 306 GLY A C 1
ATOM 2540 O O . GLY A 1 309 ? -29.488 13.893 18.341 1.00 29.77 306 GLY A O 1
ATOM 2541 N N . LYS A 1 310 ? -27.930 12.566 17.393 1.00 29.56 307 LYS A N 1
ATOM 2542 C CA . LYS A 1 310 ? -28.217 11.456 18.278 1.00 29.51 307 LYS A CA 1
ATOM 2543 C C . LYS A 1 310 ? -26.994 11.052 19.079 1.00 29.19 307 LYS A C 1
ATOM 2544 O O . LYS A 1 310 ? -25.871 11.076 18.563 1.00 28.88 307 LYS A O 1
ATOM 2550 N N A SER A 1 311 ? -27.234 10.658 20.335 0.50 29.05 308 SER A N 1
ATOM 2551 N N B SER A 1 311 ? -27.200 10.741 20.351 0.50 29.15 308 SER A N 1
ATOM 2552 C CA A SER A 1 311 ? -26.230 10.152 21.295 0.38 28.82 308 SER A CA 1
ATOM 2553 C CA B SER A 1 311 ? -26.088 10.240 21.151 0.37 29.04 308 SER A CA 1
ATOM 2554 C C A SER A 1 311 ? -25.528 8.867 20.801 0.51 28.71 308 SER A C 1
ATOM 2555 C C B SER A 1 311 ? -25.512 8.997 20.493 0.49 28.80 308 SER A C 1
ATOM 2556 O O A SER A 1 311 ? -26.206 7.867 20.551 0.49 28.86 308 SER A O 1
ATOM 2557 O O B SER A 1 311 ? -26.223 8.193 19.854 0.51 28.79 308 SER A O 1
ATOM 2562 N N . VAL A 1 312 ? -24.201 8.890 20.634 1.00 28.70 309 VAL A N 1
ATOM 2563 C CA . VAL A 1 312 ? -23.460 7.713 20.184 1.00 28.46 309 VAL A CA 1
ATOM 2564 C C . VAL A 1 312 ? -22.534 7.198 21.290 1.00 28.72 309 VAL A C 1
ATOM 2565 O O . VAL A 1 312 ? -21.793 6.242 21.087 1.00 28.32 309 VAL A O 1
ATOM 2569 N N . GLY A 1 313 ? -22.597 7.835 22.461 1.00 29.14 310 GLY A N 1
ATOM 2570 C CA . GLY A 1 313 ? -21.783 7.440 23.608 1.00 29.73 310 GLY A CA 1
ATOM 2571 C C . GLY A 1 313 ? -21.326 8.585 24.503 1.00 30.15 310 GLY A C 1
ATOM 2572 O O . GLY A 1 313 ? -21.992 9.621 24.603 1.00 29.74 310 GLY A O 1
ATOM 2573 N N . LYS A 1 314 ? -20.182 8.382 25.158 1.00 30.42 311 LYS A N 1
ATOM 2574 C CA . LYS A 1 314 ? -19.669 9.311 26.157 1.00 31.07 311 LYS A CA 1
ATOM 2575 C C . LYS A 1 314 ? -18.146 9.341 26.166 1.00 31.01 311 LYS A C 1
ATOM 2576 O O . LYS A 1 314 ? -17.488 8.341 25.865 1.00 30.74 311 LYS A O 1
ATOM 2582 N N . VAL A 1 315 ? -17.602 10.507 26.506 1.00 31.06 312 VAL A N 1
ATOM 2583 C CA . VAL A 1 315 ? -16.180 10.667 26.737 1.00 31.21 312 VAL A CA 1
ATOM 2584 C C . VAL A 1 315 ? -15.883 10.017 28.087 1.00 31.11 312 VAL A C 1
ATOM 2585 O O . VAL A 1 315 ? -16.614 10.216 29.058 1.00 30.52 312 VAL A O 1
ATOM 2589 N N . THR A 1 316 ? -14.831 9.206 28.125 1.00 31.34 313 THR A N 1
ATOM 2590 C CA . THR A 1 316 ? -14.505 8.452 29.326 1.00 31.46 313 THR A CA 1
ATOM 2591 C C . THR A 1 316 ? -13.269 8.991 30.055 1.00 32.11 313 THR A C 1
ATOM 2592 O O . THR A 1 316 ? -13.179 8.875 31.271 1.00 31.84 313 THR A O 1
ATOM 2596 N N . THR A 1 317 ? -12.328 9.575 29.311 1.00 32.87 314 THR A N 1
ATOM 2597 C CA . THR A 1 317 ? -11.211 10.323 29.900 1.00 33.64 314 THR A CA 1
ATOM 2598 C C . THR A 1 317 ? -10.870 11.523 29.011 1.00 34.57 314 THR A C 1
ATOM 2599 O O . THR A 1 317 ? -10.827 11.399 27.783 1.00 34.65 314 THR A O 1
ATOM 2603 N N . GLY A 1 318 ? -10.662 12.681 29.635 1.00 35.39 315 GLY A N 1
ATOM 2604 C CA . GLY A 1 318 ? -10.191 13.877 28.929 1.00 37.08 315 GLY A CA 1
ATOM 2605 C C . GLY A 1 318 ? -8.749 14.196 29.288 1.00 37.98 315 GLY A C 1
ATOM 2606 O O . GLY A 1 318 ? -8.372 14.123 30.461 1.00 38.12 315 GLY A O 1
ATOM 2607 N N . THR A 1 319 ? -7.938 14.528 28.284 1.00 38.93 316 THR A N 1
ATOM 2608 C CA . THR A 1 319 ? -6.536 14.923 28.514 1.00 40.17 316 THR A CA 1
ATOM 2609 C C . THR A 1 319 ? -5.925 15.702 27.339 1.00 40.78 316 THR A C 1
ATOM 2610 O O . THR A 1 319 ? -6.638 16.112 26.423 1.00 40.92 3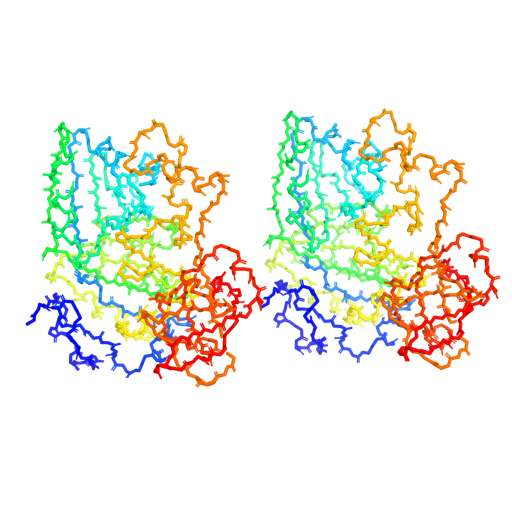16 THR A O 1
ATOM 2614 N N A GLN A 1 320 ? -4.617 15.985 27.390 0.50 41.26 317 GLN A N 1
ATOM 2615 N N B GLN A 1 320 ? -4.602 15.791 27.377 0.50 41.27 317 GLN A N 1
ATOM 2616 C CA A GLN A 1 320 ? -3.901 16.699 26.303 0.51 41.85 317 GLN A CA 1
ATOM 2617 C CA B GLN A 1 320 ? -3.807 16.442 26.349 0.49 41.83 317 GLN A CA 1
ATOM 2618 C C A GLN A 1 320 ? -2.854 15.735 25.655 0.50 42.23 317 GLN A C 1
ATOM 2619 C C B GLN A 1 320 ? -2.960 15.444 25.563 0.50 42.18 317 GLN A C 1
ATOM 2620 O O A GLN A 1 320 ? -2.260 14.906 26.351 0.50 42.24 317 GLN A O 1
ATOM 2621 O O B GLN A 1 320 ? -2.601 14.360 26.050 0.50 42.07 317 GLN A O 1
ATOM 2632 N N . SER A 1 321 ? -2.659 15.832 24.333 1.00 42.64 318 SER A N 1
ATOM 2633 C CA . SER A 1 321 ? -1.647 15.095 23.578 1.00 43.49 318 SER A CA 1
ATOM 2634 C C . SER A 1 321 ? -0.544 16.046 23.093 1.00 44.29 318 SER A C 1
ATOM 2635 O O . SER A 1 321 ? -0.779 16.849 22.181 1.00 44.29 318 SER A O 1
ATOM 2638 N N . PRO A 1 322 ? 0.654 15.980 23.719 1.00 45.07 319 PRO A N 1
ATOM 2639 C CA . PRO A 1 322 ? 1.828 16.683 23.186 1.00 45.62 319 PRO A CA 1
ATOM 2640 C C . PRO A 1 322 ? 2.161 16.246 21.756 1.00 46.32 319 PRO A C 1
ATOM 2641 O O . PRO A 1 322 ? 2.486 17.095 20.917 1.00 46.68 319 PRO A O 1
ATOM 2645 N N . THR A 1 323 ? 2.062 14.941 21.489 1.00 46.81 320 THR A N 1
ATOM 2646 C CA . THR A 1 323 ? 2.284 14.365 20.154 1.00 47.35 320 THR A CA 1
ATOM 2647 C C . THR A 1 323 ? 1.530 15.116 19.045 1.00 47.39 320 THR A C 1
ATOM 2648 O O . THR A 1 323 ? 2.115 15.486 18.023 1.00 47.55 320 THR A O 1
ATOM 2652 N N . LEU A 1 324 ? 0.234 15.332 19.266 1.00 47.50 321 LEU A N 1
ATOM 2653 C CA . LEU A 1 324 ? -0.639 16.013 18.308 1.00 47.44 321 LEU A CA 1
ATOM 2654 C C . LEU A 1 324 ? -0.635 17.531 18.486 1.00 47.29 321 LEU A C 1
ATOM 2655 O O . LEU A 1 324 ? -0.928 18.274 17.546 1.00 47.25 321 LEU A O 1
ATOM 2660 N N . GLY A 1 325 ? -0.305 17.981 19.696 1.00 46.95 322 GLY A N 1
ATOM 2661 C CA . GLY A 1 325 ? -0.455 19.382 20.073 1.00 46.56 322 GLY A CA 1
ATOM 2662 C C . GLY A 1 325 ? -1.919 19.739 20.275 1.00 46.23 322 GLY A C 1
ATOM 2663 O O . GLY A 1 325 ? -2.327 20.893 20.081 1.00 46.19 322 GLY A O 1
ATOM 2664 N N . LYS A 1 326 ? -2.714 18.745 20.662 1.00 45.48 323 LYS A N 1
ATOM 2665 C CA . LYS A 1 326 ? -4.152 18.936 20.789 1.00 44.93 323 LYS A CA 1
ATOM 2666 C C . LYS A 1 326 ? -4.742 18.370 22.077 1.00 44.09 323 LYS A C 1
ATOM 2667 O O . LYS A 1 326 ? -4.198 17.439 22.683 1.00 43.92 323 LYS A O 1
ATOM 2673 N N . ASN A 1 327 ? -5.849 18.987 22.484 1.00 43.02 324 ASN A N 1
ATOM 2674 C CA . ASN A 1 327 ? -6.790 18.434 23.438 1.00 41.90 324 ASN A CA 1
ATOM 2675 C C . ASN A 1 327 ? -7.305 17.109 22.865 1.00 40.86 324 ASN A C 1
ATOM 2676 O O . ASN A 1 327 ? -7.668 17.042 21.680 1.00 40.35 324 ASN A O 1
ATOM 2681 N N . VAL A 1 328 ? -7.327 16.066 23.692 1.00 39.43 325 VAL A N 1
ATOM 2682 C CA . VAL A 1 328 ? -7.758 14.735 23.246 1.00 38.35 325 VAL A CA 1
ATOM 2683 C C . VAL A 1 328 ? -8.653 14.023 24.258 1.00 37.53 325 VAL A C 1
ATOM 2684 O O . VAL A 1 328 ? -8.730 14.407 25.425 1.00 37.54 325 VAL A O 1
ATOM 2688 N N . GLY A 1 329 ? -9.318 12.971 23.797 1.00 36.64 326 GLY A N 1
ATOM 2689 C CA . GLY A 1 329 ? -10.243 12.224 24.635 1.00 35.40 326 GLY A CA 1
ATOM 2690 C C . GLY A 1 329 ? -10.308 10.757 24.267 1.00 34.50 326 GLY A C 1
ATOM 2691 O O . GLY A 1 329 ? -10.188 10.387 23.095 1.00 34.56 326 GLY A O 1
ATOM 2692 N N . LEU A 1 330 ? -10.470 9.929 25.287 1.00 33.31 327 LEU A N 1
ATOM 2693 C CA . LEU A 1 330 ? -10.881 8.549 25.120 1.00 32.57 327 LEU A CA 1
ATOM 2694 C C . LEU A 1 330 ? -12.391 8.532 25.298 1.00 32.11 327 LEU A C 1
ATOM 2695 O O . LEU A 1 330 ? -12.917 9.107 26.258 1.00 31.80 327 LEU A O 1
ATOM 2700 N N . ALA A 1 331 ? -13.093 7.903 24.362 1.00 31.55 328 ALA A N 1
ATOM 2701 C CA . ALA A 1 331 ? -14.555 7.861 24.422 1.00 30.97 328 ALA A CA 1
ATOM 2702 C C . ALA A 1 331 ? -15.109 6.470 24.123 1.00 30.71 328 ALA A C 1
ATOM 2703 O O . ALA A 1 331 ? -14.565 5.737 23.304 1.00 30.14 328 ALA A O 1
ATOM 2705 N N . LEU A 1 332 ? -16.191 6.110 24.798 1.00 30.55 329 LEU A N 1
ATOM 2706 C CA . LEU A 1 332 ? -16.883 4.868 24.496 1.00 30.87 329 LEU A CA 1
ATOM 2707 C C . LEU A 1 332 ? -18.091 5.199 23.626 1.00 31.27 329 LEU A C 1
ATOM 2708 O O . LEU A 1 332 ? -19.016 5.881 24.069 1.00 30.84 329 LEU A O 1
ATOM 2713 N N . ILE A 1 333 ? -18.058 4.737 22.381 1.00 32.13 330 ILE A N 1
ATOM 2714 C CA . ILE A 1 333 ? -19.064 5.127 21.393 1.00 32.88 330 ILE A CA 1
ATOM 2715 C C . ILE A 1 333 ? -19.579 3.940 20.576 1.00 33.62 330 ILE A C 1
ATOM 2716 O O . ILE A 1 333 ? -18.946 2.886 20.539 1.00 33.79 330 ILE A O 1
ATOM 2721 N N . ASP A 1 334 ? -20.719 4.121 19.909 1.00 34.22 331 ASP A N 1
ATOM 2722 C CA . ASP A 1 334 ? -21.265 3.089 19.036 1.00 35.02 331 ASP A CA 1
ATOM 2723 C C . ASP A 1 334 ? -20.222 2.663 18.010 1.00 35.60 331 ASP A C 1
ATOM 2724 O O . ASP A 1 334 ? -19.502 3.501 17.457 1.00 35.59 331 ASP A O 1
ATOM 2729 N N . SER A 1 335 ? -20.150 1.354 17.779 1.00 36.34 332 SER A N 1
ATOM 2730 C CA . SER A 1 335 ? -19.140 0.736 16.920 1.00 37.28 332 SER A CA 1
ATOM 2731 C C . SER A 1 335 ? -19.176 1.271 15.495 1.00 37.76 332 SER A C 1
ATOM 2732 O O . SER A 1 335 ? -18.129 1.393 14.858 1.00 37.67 332 SER A O 1
ATOM 2735 N N . GLU A 1 336 ? -20.378 1.591 15.010 1.00 38.70 333 GLU A N 1
ATOM 2736 C CA . GLU A 1 336 ? -20.583 2.120 13.649 1.00 39.68 333 GLU A CA 1
ATOM 2737 C C . GLU A 1 336 ? -20.047 3.530 13.423 1.00 40.24 333 GLU A C 1
ATOM 2738 O O . GLU A 1 336 ? -19.943 3.983 12.276 1.00 40.54 333 GLU A O 1
ATOM 2744 N N . THR A 1 337 ? -19.718 4.218 14.515 1.00 40.71 334 THR A N 1
ATOM 2745 C CA . THR A 1 337 ? -19.106 5.542 14.472 1.00 41.30 334 THR A CA 1
ATOM 2746 C C . THR A 1 337 ? -17.578 5.469 14.681 1.00 41.58 334 THR A C 1
ATOM 2747 O O . THR A 1 337 ? -16.884 6.484 14.620 1.00 41.70 334 THR A O 1
ATOM 2751 N N . SER A 1 338 ? -17.057 4.263 14.899 1.00 41.93 335 SER A N 1
ATOM 2752 C CA . SER A 1 338 ? -15.703 4.091 15.446 1.00 42.32 335 SER A CA 1
ATOM 2753 C C . SER A 1 338 ? -14.502 4.124 14.486 1.00 42.51 335 SER A C 1
ATOM 2754 O O . SER A 1 338 ? -13.357 4.114 14.953 1.00 42.77 335 SER A O 1
ATOM 2757 N N A GLU A 1 339 ? -14.712 4.091 13.179 0.44 42.54 336 GLU A N 1
ATOM 2758 N N B GLU A 1 339 ? -14.785 4.231 13.178 0.44 42.57 336 GLU A N 1
ATOM 2759 C CA A GLU A 1 339 ? -13.545 4.028 12.307 0.50 42.51 336 GLU A CA 1
ATOM 2760 C CA B GLU A 1 339 ? -13.767 4.298 12.105 0.50 42.62 336 GLU A CA 1
ATOM 2761 C C A GLU A 1 339 ? -12.848 5.398 12.238 0.50 42.47 336 GLU A C 1
ATOM 2762 C C B GLU A 1 339 ? -12.854 5.522 12.222 0.50 42.51 336 GLU A C 1
ATOM 2763 O O A GLU A 1 339 ? -13.455 6.442 12.493 0.50 42.54 336 GLU A O 1
ATOM 2764 O O B GLU A 1 339 ? -13.317 6.600 12.608 0.50 42.57 336 GLU A O 1
ATOM 2775 N N . ILE A 1 340 ? -11.561 5.355 11.916 1.00 42.37 337 ILE A N 1
ATOM 2776 C CA . ILE A 1 340 ? -10.641 6.500 11.937 1.00 42.15 337 ILE A CA 1
ATOM 2777 C C . ILE A 1 340 ? -11.013 7.546 10.885 1.00 41.97 337 ILE A C 1
ATOM 2778 O O . ILE A 1 340 ? -11.217 7.219 9.713 1.00 42.00 337 ILE A O 1
ATOM 2783 N N . GLY A 1 341 ? -11.116 8.800 11.321 1.00 41.63 338 GLY A N 1
ATOM 2784 C CA . GLY A 1 341 ? -11.462 9.899 10.426 1.00 41.49 338 GLY A CA 1
ATOM 2785 C C . GLY A 1 341 ? -12.859 10.455 10.635 1.00 41.29 338 GLY A C 1
ATOM 2786 O O . GLY A 1 341 ? -13.128 11.595 10.258 1.00 41.11 338 GLY A O 1
ATOM 2787 N N . THR A 1 342 ? -13.741 9.639 11.220 1.00 41.09 339 THR A N 1
ATOM 2788 C CA . THR A 1 342 ? -15.108 10.030 11.569 1.00 40.97 339 THR A CA 1
ATOM 2789 C C . THR A 1 342 ? -15.126 11.261 12.466 1.00 40.67 339 THR A C 1
ATOM 2790 O O . THR A 1 342 ? -14.376 11.331 13.441 1.00 40.61 339 THR A O 1
ATOM 2794 N N . VAL A 1 343 ? -15.994 12.218 12.136 1.00 40.33 340 VAL A N 1
ATOM 2795 C CA . VAL A 1 343 ? -16.216 13.395 12.978 1.00 40.00 340 VAL A CA 1
ATOM 2796 C C . VAL A 1 343 ? -17.478 13.255 13.836 1.00 39.48 340 VAL A C 1
ATOM 2797 O O . VAL A 1 343 ? -18.515 12.764 13.383 1.00 39.33 340 VAL A O 1
ATOM 2801 N N . VAL A 1 344 ? -17.356 13.665 15.092 1.00 39.13 341 VAL A N 1
ATOM 2802 C CA . VAL A 1 344 ? -18.443 13.586 16.063 1.00 38.83 341 VAL A CA 1
ATOM 2803 C C . VAL A 1 344 ? -18.579 14.921 16.787 1.00 38.72 341 VAL A C 1
ATOM 2804 O O . VAL A 1 344 ? -17.735 15.804 16.631 1.00 38.60 341 VAL A O 1
ATOM 2808 N N . ASP A 1 345 ? -19.642 15.056 17.573 1.00 38.65 342 ASP A N 1
ATOM 2809 C CA . ASP A 1 345 ? -19.875 16.241 18.380 1.00 38.55 342 ASP A CA 1
ATOM 2810 C C . ASP A 1 345 ? -19.824 15.869 19.850 1.00 38.93 342 ASP A C 1
ATOM 2811 O O . ASP A 1 345 ? -20.604 15.037 20.319 1.00 38.69 342 ASP A O 1
ATOM 2816 N N . VAL A 1 346 ? -18.904 16.485 20.581 1.00 39.66 343 VAL A N 1
ATOM 2817 C CA . VAL A 1 346 ? -18.866 16.296 22.030 1.00 40.45 343 VAL A CA 1
ATOM 2818 C C . VAL A 1 346 ? -19.454 17.506 22.746 1.00 41.10 343 VAL A C 1
ATOM 2819 O O . VAL A 1 346 ? -19.058 18.642 22.492 1.00 41.28 343 VAL A O 1
ATOM 2823 N N . GLU A 1 347 ? -20.435 17.250 23.606 1.00 41.84 344 GLU A N 1
ATOM 2824 C CA . GLU A 1 347 ? -21.143 18.309 24.302 1.00 42.75 344 GLU A CA 1
ATOM 2825 C C . GLU A 1 347 ? -20.292 18.884 25.430 1.00 43.34 344 GLU A C 1
ATOM 2826 O O . GLU A 1 347 ? -19.985 18.198 26.410 1.00 43.43 344 GLU A O 1
ATOM 2832 N N . ILE A 1 348 ? -19.901 20.144 25.255 1.00 43.82 345 ILE A N 1
ATOM 2833 C CA . ILE A 1 348 ? -19.202 20.909 26.277 1.00 44.35 345 ILE A CA 1
ATOM 2834 C C . ILE A 1 348 ? -20.061 22.142 26.574 1.00 44.75 345 ILE A C 1
ATOM 2835 O O . ILE A 1 348 ? -20.379 22.918 25.664 1.00 44.78 345 ILE A O 1
ATOM 2840 N N A ARG A 1 349 ? -20.445 22.347 27.829 0.50 44.90 346 ARG A N 1
ATOM 2841 N N B ARG A 1 349 ? -20.402 22.262 27.865 0.50 44.91 346 ARG A N 1
ATOM 2842 C CA A ARG A 1 349 ? -21.271 23.513 28.196 0.39 45.13 346 ARG A CA 1
ATOM 2843 C CA B ARG A 1 349 ? -21.423 23.169 28.438 0.39 45.13 346 ARG A CA 1
ATOM 2844 C C A ARG A 1 349 ? -22.478 23.757 27.259 0.43 45.25 346 ARG A C 1
ATOM 2845 C C B ARG A 1 349 ? -22.494 23.698 27.472 0.43 45.26 346 ARG A C 1
ATOM 2846 O O A ARG A 1 349 ? -22.596 24.837 26.672 0.50 45.24 346 ARG A O 1
ATOM 2847 O O B ARG A 1 349 ? -22.526 24.867 27.080 0.50 45.24 346 ARG A O 1
ATOM 2862 N N . LYS A 1 350 ? -23.361 22.758 27.117 1.00 45.46 347 LYS A N 1
ATOM 2863 C CA . LYS A 1 350 ? -24.573 22.919 26.270 1.00 45.55 347 LYS A CA 1
ATOM 2864 C C . LYS A 1 350 ? -24.331 23.355 24.821 1.00 45.35 347 LYS A C 1
ATOM 2865 O O . LYS A 1 350 ? -25.236 23.859 24.151 1.00 45.50 347 LYS A O 1
ATOM 2871 N N A LYS A 1 351 ? -23.102 23.194 24.339 0.50 45.19 348 LYS A N 1
ATOM 2872 N N B LYS A 1 351 ? -23.111 23.099 24.362 0.50 45.14 348 LYS A N 1
ATOM 2873 C CA A LYS A 1 351 ? -22.773 23.539 22.953 0.50 45.05 348 LYS A CA 1
ATOM 2874 C CA B LYS A 1 351 ? -22.674 23.453 23.029 0.50 44.96 348 LYS A CA 1
ATOM 2875 C C A LYS A 1 351 ? -21.873 22.477 22.312 0.50 44.92 348 LYS A C 1
ATOM 2876 C C B LYS A 1 351 ? -21.967 22.268 22.406 0.50 44.86 348 LYS A C 1
ATOM 2877 O O A LYS A 1 351 ? -20.827 22.120 22.858 0.50 44.98 348 LYS A O 1
ATOM 2878 O O B LYS A 1 351 ? -21.138 21.618 23.052 0.50 44.89 348 LYS A O 1
ATOM 2889 N N . LEU A 1 352 ? -22.304 21.977 21.155 1.00 44.74 349 LEU A N 1
ATOM 2890 C CA . LEU A 1 352 ? -21.638 20.885 20.439 1.00 44.48 349 LEU A CA 1
ATOM 2891 C C . LEU A 1 352 ? -20.375 21.345 19.722 1.00 44.18 349 LEU A C 1
ATOM 2892 O O . LEU A 1 352 ? -20.424 22.210 18.849 1.00 44.39 349 LEU A O 1
ATOM 2897 N N . VAL A 1 353 ? -19.245 20.756 20.101 1.00 43.83 350 VAL A N 1
ATOM 2898 C CA . VAL A 1 353 ? -17.966 21.018 19.438 1.00 43.37 350 VAL A CA 1
ATOM 2899 C C . VAL A 1 353 ? -17.389 19.735 18.821 1.00 43.24 350 VAL A C 1
ATOM 2900 O O . VAL A 1 353 ? -17.422 18.666 19.437 1.00 42.91 350 VAL A O 1
ATOM 2904 N N . LYS A 1 354 ? -16.881 19.857 17.595 1.00 43.27 351 LYS A N 1
ATOM 2905 C CA . LYS A 1 354 ? -16.436 18.705 16.803 1.00 43.44 351 LYS A CA 1
ATOM 2906 C C . LYS A 1 354 ? -15.121 18.075 17.279 1.00 43.36 351 LYS A C 1
ATOM 2907 O O . LYS A 1 354 ? -14.222 18.760 17.782 1.00 43.44 351 LYS A O 1
ATOM 2913 N N . ALA A 1 355 ? -15.035 16.758 17.105 1.00 43.12 352 ALA A N 1
ATOM 2914 C CA . ALA A 1 355 ? -13.828 15.979 17.352 1.00 42.87 352 ALA A CA 1
ATOM 2915 C C . ALA A 1 355 ? -13.724 14.943 16.238 1.00 42.92 352 ALA A C 1
ATOM 2916 O O . ALA A 1 355 ? -14.713 14.667 15.561 1.00 42.91 352 ALA A O 1
ATOM 2918 N N A LYS A 1 356 ? -12.595 14.258 16.120 0.48 42.90 353 LYS A N 1
ATOM 2919 N N B LYS A 1 356 ? -12.484 14.518 15.969 0.48 43.00 353 LYS A N 1
ATOM 2920 C CA A LYS A 1 356 ? -12.612 13.033 15.321 0.50 42.88 353 LYS A CA 1
ATOM 2921 C CA B LYS A 1 356 ? -12.139 13.606 14.866 0.50 43.04 353 LYS A CA 1
ATOM 2922 C C A LYS A 1 356 ? -12.094 11.801 16.049 0.50 42.85 353 LYS A C 1
ATOM 2923 C C B LYS A 1 356 ? -11.461 12.349 15.418 0.50 43.01 353 LYS A C 1
ATOM 2924 O O A LYS A 1 356 ? -11.717 11.846 17.236 0.51 42.77 353 LYS A O 1
ATOM 2925 O O B LYS A 1 356 ? -10.433 12.436 16.093 0.49 42.86 353 LYS A O 1
ATOM 2936 N N A VAL A 1 357 ? -12.132 10.684 15.329 0.50 42.97 354 VAL A N 1
ATOM 2937 N N B VAL A 1 357 ? -12.058 11.183 15.176 0.50 43.09 354 VAL A N 1
ATOM 2938 C CA A VAL A 1 357 ? -11.495 9.464 15.791 0.45 43.09 354 VAL A CA 1
ATOM 2939 C CA B VAL A 1 357 ? -11.574 9.943 15.799 0.43 43.17 354 VAL A CA 1
ATOM 2940 C C A VAL A 1 357 ? -10.131 9.410 15.184 0.47 43.27 354 VAL A C 1
ATOM 2941 C C B VAL A 1 357 ? -10.173 9.562 15.212 0.47 43.30 354 VAL A C 1
ATOM 2942 O O A VAL A 1 357 ? -9.951 9.464 13.962 0.49 43.30 354 VAL A O 1
ATOM 2943 O O B VAL A 1 357 ? -10.017 9.509 13.989 0.47 43.34 354 VAL A O 1
ATOM 2950 N N . VAL A 1 358 ? -9.164 9.336 16.072 1.00 43.38 355 VAL A N 1
ATOM 2951 C CA . VAL A 1 358 ? -7.766 9.168 15.652 1.00 43.58 355 VAL A CA 1
ATOM 2952 C C . VAL A 1 358 ? -7.204 7.769 15.942 1.00 43.87 355 VAL A C 1
ATOM 2953 O O . VAL A 1 358 ? -7.813 6.984 16.673 1.00 43.64 355 VAL A O 1
ATOM 2957 N N A LYS A 1 359 ? -6.046 7.461 15.362 0.50 44.19 356 LYS A N 1
ATOM 2958 N N B LYS A 1 359 ? -6.049 7.480 15.344 0.50 44.19 356 LYS A N 1
ATOM 2959 C CA A LYS A 1 359 ? -5.408 6.162 15.562 0.50 44.55 356 LYS A CA 1
ATOM 2960 C CA B LYS A 1 359 ? -5.303 6.258 15.609 0.50 44.57 356 LYS A CA 1
ATOM 2961 C C A LYS A 1 359 ? -4.762 6.060 16.944 0.42 44.99 356 LYS A C 1
ATOM 2962 C C B LYS A 1 359 ? -4.879 6.211 17.070 0.43 44.97 356 LYS A C 1
ATOM 2963 O O A LYS A 1 359 ? -3.823 6.794 17.267 0.40 45.04 356 LYS A O 1
ATOM 2964 O O B LYS A 1 359 ? -4.211 7.124 17.566 0.43 44.95 356 LYS A O 1
ATOM 2975 N N . THR A 1 360 ? -5.299 5.153 17.754 1.00 45.29 357 THR A N 1
ATOM 2976 C CA . THR A 1 360 ? -4.745 4.812 19.059 1.00 46.14 357 THR A CA 1
ATOM 2977 C C . THR A 1 360 ? -4.877 3.292 19.234 1.00 46.77 357 THR A C 1
ATOM 2978 O O . THR A 1 360 ? -5.888 2.715 18.822 1.00 46.75 357 THR A O 1
ATOM 2982 N N . PRO A 1 361 ? -3.840 2.633 19.792 1.00 47.49 358 PRO A N 1
ATOM 2983 C CA . PRO A 1 361 ? -2.603 3.227 20.305 1.00 48.11 358 PRO A CA 1
ATOM 2984 C C . PRO A 1 361 ? -1.678 3.743 19.209 1.00 48.67 358 PRO A C 1
ATOM 2985 O O . PRO A 1 361 ? -1.926 3.534 18.015 1.00 48.63 358 PRO A O 1
ATOM 2989 N N . PHE A 1 362 ? -0.617 4.416 19.633 1.00 49.25 359 PHE A N 1
ATOM 2990 C CA . PHE A 1 362 ? 0.332 5.023 18.721 1.00 49.82 359 PHE A CA 1
ATOM 2991 C C . PHE A 1 362 ? 1.387 3.984 18.330 1.00 50.12 359 PHE A C 1
ATOM 2992 O O . PHE A 1 362 ? 1.389 3.489 17.197 1.00 50.13 359 PHE A O 1
ATOM 3008 N N . LEU B 1 5 ? -16.654 18.238 98.467 1.00 40.14 2 LEU B N 1
ATOM 3009 C CA . LEU B 1 5 ? -16.477 17.460 97.244 1.00 38.97 2 LEU B CA 1
ATOM 3010 C C . LEU B 1 5 ? -15.505 16.301 97.483 1.00 38.18 2 LEU B C 1
ATOM 3011 O O . LEU B 1 5 ? -14.630 16.378 98.354 1.00 38.22 2 LEU B O 1
ATOM 3016 N N . LYS B 1 6 ? -15.668 15.226 96.719 1.00 36.76 3 LYS B N 1
ATOM 3017 C CA . LYS B 1 6 ? -14.749 14.092 96.805 1.00 35.65 3 LYS B CA 1
ATOM 3018 C C . LYS B 1 6 ? -13.411 14.376 96.121 1.00 34.31 3 LYS B C 1
ATOM 3019 O O . LYS B 1 6 ? -13.346 15.083 95.114 1.00 34.37 3 LYS B O 1
ATOM 3025 N N . ARG B 1 7 ? -12.348 13.823 96.693 1.00 33.01 4 ARG B N 1
ATOM 3026 C CA . ARG B 1 7 ? -10.989 14.035 96.210 1.00 31.54 4 ARG B CA 1
ATOM 3027 C C . ARG B 1 7 ? -10.262 12.711 95.981 1.00 30.18 4 ARG B C 1
ATOM 3028 O O . ARG B 1 7 ? -10.440 11.760 96.741 1.00 30.08 4 ARG B O 1
ATOM 3036 N N . THR B 1 8 ? -9.436 12.670 94.938 1.00 28.74 5 THR B N 1
ATOM 3037 C CA . THR B 1 8 ? -8.519 11.553 94.690 1.00 26.81 5 THR B CA 1
ATOM 3038 C C . THR B 1 8 ? -7.275 11.706 95.581 1.00 25.92 5 THR B C 1
ATOM 3039 O O . THR B 1 8 ? -7.049 12.791 96.124 1.00 26.08 5 THR B O 1
ATOM 3043 N N . PRO B 1 9 ? -6.473 10.624 95.745 1.00 24.88 6 PRO B N 1
ATOM 3044 C CA . PRO B 1 9 ? -5.176 10.718 96.462 1.00 24.04 6 PRO B CA 1
ATOM 3045 C C . PRO B 1 9 ? -4.200 11.781 95.948 1.00 23.26 6 PRO B C 1
ATOM 3046 O O . PRO B 1 9 ? -3.261 12.141 96.662 1.00 22.59 6 PRO B O 1
ATOM 3050 N N . LEU B 1 10 ? -4.429 12.277 94.730 1.00 22.06 7 LEU B N 1
ATOM 3051 C CA . LEU B 1 10 ? -3.548 13.250 94.085 1.00 21.46 7 LEU B CA 1
ATOM 3052 C C . LEU B 1 10 ? -3.879 14.700 94.440 1.00 21.83 7 LEU B C 1
ATOM 3053 O O . LEU B 1 10 ? -3.141 15.604 94.066 1.00 21.60 7 LEU B O 1
ATOM 3058 N N . PHE B 1 11 ? -4.977 14.925 95.151 1.00 22.27 8 PHE B N 1
ATOM 3059 C CA . PHE B 1 11 ? -5.469 16.291 95.334 1.00 23.88 8 PHE B CA 1
ATOM 3060 C C . PHE B 1 11 ? -4.441 17.304 95.845 1.00 24.22 8 PHE B C 1
ATOM 3061 O O . PHE B 1 11 ? -4.280 18.359 95.247 1.00 24.46 8 PHE B O 1
ATOM 3069 N N . ASP B 1 12 ? -3.736 16.980 96.931 1.00 25.65 9 ASP B N 1
ATOM 3070 C CA . ASP B 1 12 ? -2.756 17.909 97.526 1.00 26.08 9 ASP B CA 1
ATOM 3071 C C . ASP B 1 12 ? -1.693 18.368 96.515 1.00 26.22 9 ASP B C 1
ATOM 3072 O O . ASP B 1 12 ? -1.049 19.395 96.694 1.00 26.56 9 ASP B O 1
ATOM 3077 N N A LEU B 1 13 ? -1.469 17.590 95.467 0.50 25.98 10 LEU B N 1
ATOM 3078 N N B LEU B 1 13 ? -1.618 17.582 95.442 0.50 26.20 10 LEU B N 1
ATOM 3079 C CA A LEU B 1 13 ? -0.481 17.983 94.441 0.43 25.77 10 LEU B CA 1
ATOM 3080 C CA B LEU B 1 13 ? -0.742 17.706 94.280 0.48 26.19 10 LEU B CA 1
ATOM 3081 C C A LEU B 1 13 ? -0.996 18.989 93.363 0.49 25.66 10 LEU B C 1
ATOM 3082 C C B LEU B 1 13 ? -1.031 18.899 93.382 0.51 25.90 10 LEU B C 1
ATOM 3083 O O A LEU B 1 13 ? -0.179 19.615 92.689 0.48 25.49 10 LEU B O 1
ATOM 3084 O O B LEU B 1 13 ? -0.127 19.555 92.870 0.48 25.76 10 LEU B O 1
ATOM 3093 N N . TYR B 1 14 ? -2.319 19.139 93.194 1.00 25.81 11 TYR B N 1
ATOM 3094 C CA . TYR B 1 14 ? -2.849 19.963 92.084 1.00 25.73 11 TYR B CA 1
ATOM 3095 C C . TYR B 1 14 ? -2.322 21.395 91.986 1.00 26.27 11 TYR B C 1
ATOM 3096 O O . TYR B 1 14 ? -1.927 21.834 90.896 1.00 25.67 11 TYR B O 1
ATOM 3105 N N A LYS B 1 15 ? -2.292 22.088 93.120 0.50 26.81 12 LYS B N 1
ATOM 3106 N N B LYS B 1 15 ? -2.335 22.125 93.109 0.50 26.73 12 LYS B N 1
ATOM 3107 C CA A LYS B 1 15 ? -1.972 23.510 93.156 0.50 27.51 12 LYS B CA 1
ATOM 3108 C CA B LYS B 1 15 ? -1.959 23.555 93.120 0.50 27.22 12 LYS B CA 1
ATOM 3109 C C A LYS B 1 15 ? -0.562 23.861 92.659 0.50 27.89 12 LYS B C 1
ATOM 3110 C C B LYS B 1 15 ? -0.563 23.815 92.555 0.50 27.75 12 LYS B C 1
ATOM 3111 O O A LYS B 1 15 ? -0.384 24.876 91.986 0.41 28.00 12 LYS B O 1
ATOM 3112 O O B LYS B 1 15 ? -0.393 24.717 91.733 0.40 27.81 12 LYS B O 1
ATOM 3123 N N . GLU B 1 16 ? 0.425 23.018 92.971 1.00 28.31 13 GLU B N 1
ATOM 3124 C CA . GLU B 1 16 ? 1.807 23.222 92.502 1.00 28.98 13 GLU B CA 1
ATOM 3125 C C . GLU B 1 16 ? 2.005 22.964 91.004 1.00 28.78 13 GLU B C 1
ATOM 3126 O O . GLU B 1 16 ? 2.937 23.496 90.404 1.00 28.63 13 GLU B O 1
ATOM 3132 N N . TYR B 1 17 ? 1.129 22.161 90.401 1.00 28.61 14 TYR B N 1
ATOM 3133 C CA . TYR B 1 17 ? 1.177 21.938 88.943 1.00 28.37 14 TYR B CA 1
ATOM 3134 C C . TYR B 1 17 ? 0.215 22.871 88.239 1.00 28.40 14 TYR B C 1
ATOM 3135 O O . TYR B 1 17 ? 0.182 22.955 87.009 1.00 27.94 14 TYR B O 1
ATOM 3144 N N . GLY B 1 18 ? -0.557 23.580 89.057 1.00 28.82 15 GLY B N 1
ATOM 3145 C CA . GLY B 1 18 ? -1.407 24.661 88.608 1.00 29.33 15 GLY B CA 1
ATOM 3146 C C . GLY B 1 18 ? -2.741 24.167 88.126 1.00 29.41 15 GLY B C 1
ATOM 3147 O O . GLY B 1 18 ? -3.269 24.692 87.144 1.00 29.86 15 GLY B O 1
ATOM 3148 N N . GLY B 1 19 ? -3.274 23.157 88.815 1.00 29.28 16 GLY B N 1
ATOM 3149 C CA . GLY B 1 19 ? -4.559 22.565 88.471 1.00 29.13 16 GLY B CA 1
ATOM 3150 C C . GLY B 1 19 ? -5.711 23.511 88.739 1.00 29.19 16 GLY B C 1
ATOM 3151 O O . GLY B 1 19 ? -5.876 23.982 89.864 1.00 29.01 16 GLY B O 1
ATOM 3152 N N . LYS B 1 20 ? -6.482 23.808 87.692 1.00 29.14 17 LYS B N 1
ATOM 3153 C CA . LYS B 1 20 ? -7.719 24.591 87.817 1.00 29.17 17 LYS B CA 1
ATOM 3154 C C . LYS B 1 20 ? -8.879 23.634 88.057 1.00 28.88 17 LYS B C 1
ATOM 3155 O O . LYS B 1 20 ? -9.351 22.956 87.140 1.00 28.45 17 LYS B O 1
ATOM 3161 N N . THR B 1 21 ? -9.324 23.601 89.305 1.00 28.72 18 THR B N 1
ATOM 3162 C CA . THR B 1 21 ? -10.298 22.635 89.802 1.00 29.00 18 THR B CA 1
ATOM 3163 C C . THR B 1 21 ? -11.784 22.983 89.549 1.00 29.25 18 THR B C 1
ATOM 3164 O O . THR B 1 21 ? -12.208 24.144 89.667 1.00 28.81 18 THR B O 1
ATOM 3168 N N . ILE B 1 22 ? -12.558 21.958 89.186 1.00 29.30 19 ILE B N 1
ATOM 3169 C CA . ILE B 1 22 ? -14.015 22.060 89.074 1.00 29.64 19 ILE B CA 1
ATOM 3170 C C . ILE B 1 22 ? -14.723 20.987 89.916 1.00 29.92 19 ILE B C 1
ATOM 3171 O O . ILE B 1 22 ? -14.081 20.085 90.466 1.00 29.72 19 ILE B O 1
ATOM 3176 N N . ASP B 1 23 ? -16.045 21.110 90.020 1.00 30.40 20 ASP B N 1
ATOM 3177 C CA . ASP B 1 23 ? -16.892 20.028 90.512 1.00 30.93 20 ASP B CA 1
ATOM 3178 C C . ASP B 1 23 ? -17.351 19.206 89.318 1.00 30.93 20 ASP B C 1
ATOM 3179 O O . ASP B 1 23 ? -18.087 19.696 88.466 1.00 30.87 20 ASP B O 1
ATOM 3184 N N . PHE B 1 24 ? -16.893 17.958 89.268 1.00 31.14 21 PHE B N 1
ATOM 3185 C CA . PHE B 1 24 ? -17.222 17.035 88.190 1.00 31.04 21 PHE B CA 1
ATOM 3186 C C . PHE B 1 24 ? -17.715 15.732 88.830 1.00 31.14 21 PHE B C 1
ATOM 3187 O O . PHE B 1 24 ? -16.923 14.937 89.365 1.00 31.75 21 PHE B O 1
ATOM 3195 N N . GLY B 1 25 ? -19.031 15.546 88.809 1.00 30.83 22 GLY B N 1
ATOM 3196 C CA . GLY B 1 25 ? -19.665 14.373 89.398 1.00 30.53 22 GLY B CA 1
ATOM 3197 C C . GLY B 1 25 ? -19.536 14.268 90.909 1.00 30.33 22 GLY B C 1
ATOM 3198 O O . GLY B 1 25 ? -19.573 13.171 91.457 1.00 30.41 22 GLY B O 1
ATOM 3199 N N . GLY B 1 26 ? -19.394 15.404 91.588 1.00 30.24 23 GLY B N 1
ATOM 3200 C CA . GLY B 1 26 ? -19.265 15.413 93.048 1.00 30.25 23 GLY B CA 1
ATOM 3201 C C . GLY B 1 26 ? -17.831 15.256 93.523 1.00 30.22 23 GLY B C 1
ATOM 3202 O O . GLY B 1 26 ? -17.572 15.183 94.727 1.00 30.79 23 GLY B O 1
ATOM 3203 N N . TRP B 1 27 ? -16.905 15.207 92.567 1.00 29.96 24 TRP B N 1
ATOM 3204 C CA . TRP B 1 27 ? -15.466 15.138 92.820 1.00 29.49 24 TRP B CA 1
ATOM 3205 C C . TRP B 1 27 ? -14.802 16.436 92.379 1.00 29.09 24 TRP B C 1
ATOM 3206 O O . TRP B 1 27 ? -15.154 16.962 91.325 1.00 29.12 24 TRP B O 1
ATOM 3217 N N . GLU B 1 28 ? -13.826 16.943 93.137 1.00 28.57 25 GLU B N 1
ATOM 3218 C CA . GLU B 1 28 ? -13.031 18.053 92.593 1.00 28.26 25 GLU B CA 1
ATOM 3219 C C . GLU B 1 28 ? -11.767 17.619 91.869 1.00 27.07 25 GLU B C 1
ATOM 3220 O O . GLU B 1 28 ? -10.825 17.091 92.459 1.00 27.01 25 GLU B O 1
ATOM 3226 N N . LEU B 1 29 ? -11.795 17.871 90.566 1.00 25.68 26 LEU B N 1
ATOM 3227 C CA . LEU B 1 29 ? -10.821 17.387 89.617 1.00 24.63 26 LEU B CA 1
ATOM 3228 C C . LEU B 1 29 ? -10.416 18.556 88.723 1.00 23.96 26 LEU B C 1
ATOM 3229 O O . LEU B 1 29 ? -11.211 19.466 88.512 1.00 23.64 26 LEU B O 1
ATOM 3234 N N . PRO B 1 30 ? -9.171 18.553 88.214 1.00 23.13 27 PRO B N 1
ATOM 3235 C CA . PRO B 1 30 ? -8.766 19.636 87.318 1.00 22.70 27 PRO B CA 1
ATOM 3236 C C . PRO B 1 30 ? -9.375 19.518 85.918 1.00 22.35 27 PRO B C 1
ATOM 3237 O O . PRO B 1 30 ? -9.322 18.436 85.327 1.00 22.03 27 PRO B O 1
ATOM 3241 N N . VAL B 1 31 ? -9.961 20.611 85.409 1.00 22.50 28 VAL B N 1
ATOM 3242 C CA . VAL B 1 31 ? -10.372 20.700 83.992 1.00 22.12 28 VAL B CA 1
ATOM 3243 C C . VAL B 1 31 ? -9.188 20.973 83.119 1.00 22.04 28 VAL B C 1
ATOM 3244 O O . VAL B 1 31 ? -9.238 20.693 81.918 1.00 22.28 28 VAL B O 1
ATOM 3248 N N . GLN B 1 32 ? -8.151 21.563 83.722 1.00 22.30 29 GLN B N 1
ATOM 3249 C CA . GLN B 1 32 ? -6.910 21.950 83.040 1.00 22.43 29 GLN B CA 1
ATOM 3250 C C . GLN B 1 32 ? -5.817 22.306 84.048 1.00 23.14 29 GLN B C 1
ATOM 3251 O O . GLN B 1 32 ? -6.096 22.591 85.210 1.00 22.84 29 GLN B O 1
ATOM 3257 N N . PHE B 1 33 ? -4.569 22.286 83.590 1.00 24.04 30 PHE B N 1
ATOM 3258 C CA . PHE B 1 33 ? -3.444 22.738 84.402 1.00 25.40 30 PHE B CA 1
ATOM 3259 C C . PHE B 1 33 ? -2.823 24.007 83.804 1.00 26.52 30 PHE B C 1
ATOM 3260 O O . PHE B 1 33 ? -2.601 24.981 84.515 1.00 27.57 30 PHE B O 1
ATOM 3268 N N . SER B 1 34 ? -2.539 23.978 82.502 1.00 27.12 31 SER B N 1
ATOM 3269 C CA . SER B 1 34 ? -2.105 25.162 81.771 1.00 27.68 31 SER B CA 1
ATOM 3270 C C . SER B 1 34 ? -3.253 25.647 80.886 1.00 27.32 31 SER B C 1
ATOM 3271 O O . SER B 1 34 ? -4.001 26.551 81.268 1.00 27.32 31 SER B O 1
ATOM 3274 N N . SER B 1 35 ? -3.392 25.036 79.713 1.00 26.77 32 SER B N 1
ATOM 3275 C CA . SER B 1 35 ? -4.536 25.292 78.843 1.00 26.20 32 SER B CA 1
ATOM 3276 C C . SER B 1 35 ? -5.041 23.990 78.233 1.00 26.20 32 SER B C 1
ATOM 3277 O O . SER B 1 35 ? -4.256 23.067 78.018 1.00 25.79 32 SER B O 1
ATOM 3280 N N . ILE B 1 36 ? -6.343 23.934 77.943 1.00 26.25 33 ILE B N 1
ATOM 3281 C CA . ILE B 1 36 ? -6.981 22.747 77.345 1.00 26.43 33 ILE B CA 1
ATOM 3282 C C . ILE B 1 36 ? -6.333 22.401 76.003 1.00 26.40 33 ILE B C 1
ATOM 3283 O O . ILE B 1 36 ? -5.944 21.262 75.777 1.00 26.56 33 ILE B O 1
ATOM 3288 N N . LYS B 1 37 ? -6.209 23.407 75.142 1.00 26.56 34 LYS B N 1
ATOM 3289 C CA . LYS B 1 37 ? -5.538 23.290 73.847 1.00 26.61 34 LYS B CA 1
ATOM 3290 C C . LYS B 1 37 ? -4.079 22.830 73.932 1.00 25.77 34 LYS B C 1
ATOM 3291 O O . LYS B 1 37 ? -3.637 22.030 73.104 1.00 26.42 34 LYS B O 1
ATOM 3297 N N A LYS B 1 38 ? -3.324 23.339 74.905 0.50 25.41 35 LYS B N 1
ATOM 3298 N N B LYS B 1 38 ? -3.353 23.341 74.927 0.50 25.41 35 LYS B N 1
ATOM 3299 C CA A LYS B 1 38 ? -1.913 22.950 75.034 0.50 24.64 35 LYS B CA 1
ATOM 3300 C CA B LYS B 1 38 ? -1.971 22.935 75.199 0.50 24.69 35 LYS B CA 1
ATOM 3301 C C A LYS B 1 38 ? -1.732 21.552 75.704 0.42 24.44 35 LYS B C 1
ATOM 3302 C C B LYS B 1 38 ? -1.920 21.463 75.508 0.42 24.42 35 LYS B C 1
ATOM 3303 O O A LYS B 1 38 ? -0.725 20.884 75.465 0.49 24.25 35 LYS B O 1
ATOM 3304 O O B LYS B 1 38 ? -1.190 20.686 74.884 0.47 24.30 35 LYS B O 1
ATOM 3315 N N . GLU B 1 39 ? -2.709 21.108 76.508 1.00 24.23 36 GLU B N 1
ATOM 3316 C CA . GLU B 1 39 ? -2.743 19.747 77.039 1.00 23.90 36 GLU B CA 1
ATOM 3317 C C . GLU B 1 39 ? -3.145 18.770 75.911 1.00 24.09 36 GLU B C 1
ATOM 3318 O O . GLU B 1 39 ? -2.477 17.765 75.679 1.00 24.42 36 GLU B O 1
ATOM 3324 N N . HIS B 1 40 ? -4.205 19.096 75.177 1.00 24.70 37 HIS B N 1
ATOM 3325 C CA . HIS B 1 40 ? -4.583 18.320 73.980 1.00 24.78 37 HIS B CA 1
ATOM 3326 C C . HIS B 1 40 ? -3.392 18.085 73.047 1.00 24.83 37 HIS B C 1
ATOM 3327 O O . HIS B 1 40 ? -3.167 16.965 72.594 1.00 25.02 37 HIS B O 1
ATOM 3334 N N . GLU B 1 41 ? -2.641 19.146 72.755 1.00 25.53 38 GLU B N 1
ATOM 3335 C CA . GLU B 1 41 ? -1.489 19.075 71.835 1.00 25.78 38 GLU B CA 1
ATOM 3336 C C . GLU B 1 41 ? -0.313 18.260 72.368 1.00 25.04 38 GLU B C 1
ATOM 3337 O O . GLU B 1 41 ? 0.420 17.651 71.602 1.00 24.56 38 GLU B O 1
ATOM 3343 N N . ALA B 1 42 ? -0.131 18.274 73.685 1.00 24.59 39 ALA B N 1
ATOM 3344 C CA . ALA B 1 42 ? 0.868 17.429 74.335 1.00 24.32 39 ALA B CA 1
ATOM 3345 C C . ALA B 1 42 ? 0.573 15.933 74.163 1.00 23.94 39 ALA B C 1
ATOM 3346 O O . ALA B 1 42 ? 1.485 15.155 73.976 1.00 23.78 39 ALA B O 1
ATOM 3348 N N . VAL B 1 43 ? -0.692 15.523 74.221 1.00 23.93 40 VAL B N 1
ATOM 3349 C CA . VAL B 1 43 ? -1.001 14.100 74.037 1.00 23.73 40 VAL B CA 1
ATOM 3350 C C . VAL B 1 43 ? -0.849 13.712 72.559 1.00 24.42 40 VAL B C 1
ATOM 3351 O O . VAL B 1 43 ? -0.280 12.666 72.235 1.00 24.53 40 VAL B O 1
ATOM 3355 N N . ARG B 1 44 ? -1.321 14.571 71.664 1.00 24.51 41 ARG B N 1
ATOM 3356 C CA . ARG B 1 44 ? -1.194 14.305 70.231 1.00 25.46 41 ARG B CA 1
ATOM 3357 C C . ARG B 1 44 ? 0.268 14.196 69.774 1.00 26.02 41 ARG B C 1
ATOM 3358 O O . ARG B 1 44 ? 0.583 13.486 68.820 1.00 26.16 41 ARG B O 1
ATOM 3366 N N . THR B 1 45 ? 1.157 14.862 70.500 1.00 26.76 42 THR B N 1
ATOM 3367 C CA . THR B 1 45 ? 2.467 15.218 69.972 1.00 27.48 42 THR B CA 1
ATOM 3368 C C . THR B 1 45 ? 3.640 14.859 70.889 1.00 27.20 42 THR B C 1
ATOM 3369 O O . THR B 1 45 ? 4.749 14.623 70.411 1.00 27.36 42 THR B O 1
ATOM 3373 N N . ALA B 1 46 ? 3.390 14.835 72.198 1.00 26.42 43 ALA B N 1
ATOM 3374 C CA . ALA B 1 46 ? 4.410 14.509 73.183 1.00 25.83 43 ALA B CA 1
ATOM 3375 C C . ALA B 1 46 ? 3.862 13.442 74.140 1.00 25.47 43 ALA B C 1
ATOM 3376 O O . ALA B 1 46 ? 3.685 12.280 73.753 1.00 25.15 43 ALA B O 1
ATOM 3378 N N . ALA B 1 47 ? 3.597 13.836 75.384 1.00 24.83 44 ALA B N 1
ATOM 3379 C CA . ALA B 1 47 ? 2.842 13.003 76.314 1.00 24.14 44 ALA B CA 1
ATOM 3380 C C . ALA B 1 47 ? 2.081 13.854 77.326 1.00 23.63 44 ALA B C 1
ATOM 3381 O O . ALA B 1 47 ? 2.411 15.024 77.551 1.00 23.87 44 ALA B O 1
ATOM 3383 N N . GLY B 1 48 ? 1.052 13.258 77.919 1.00 22.64 45 GLY B N 1
ATOM 3384 C CA . GLY B 1 48 ? 0.213 13.934 78.886 1.00 21.32 45 GLY B CA 1
ATOM 3385 C C . GLY B 1 48 ? -0.063 13.031 80.067 1.00 20.53 45 GLY B C 1
ATOM 3386 O O . GLY B 1 48 ? -0.282 11.837 79.903 1.00 19.85 45 GLY B O 1
ATOM 3387 N N . LEU B 1 49 ? -0.051 13.617 81.258 1.00 19.88 46 LEU B N 1
ATOM 3388 C CA . LEU B 1 49 ? -0.296 12.881 82.488 1.00 20.02 46 LEU B CA 1
ATOM 3389 C C . LEU B 1 49 ? -1.693 13.234 82.981 1.00 19.71 46 LEU B C 1
ATOM 3390 O O . LEU B 1 49 ? -1.991 14.413 83.197 1.00 19.64 46 LEU B O 1
ATOM 3395 N N . PHE B 1 50 ? -2.534 12.215 83.179 1.00 19.03 47 PHE B N 1
ATOM 3396 C CA . PHE B 1 50 ? -3.895 12.425 83.667 1.00 18.75 47 PHE B CA 1
ATOM 3397 C C . PHE B 1 50 ? -4.118 11.719 84.994 1.00 18.71 47 PHE B C 1
ATOM 3398 O O . PHE B 1 50 ? -3.750 10.554 85.144 1.00 18.60 47 PHE B O 1
ATOM 3406 N N . ASP B 1 51 ? -4.736 12.420 85.938 1.00 18.99 48 ASP B N 1
ATOM 3407 C CA . ASP B 1 51 ? -5.265 11.808 87.149 1.00 19.41 48 ASP B CA 1
ATOM 3408 C C . ASP B 1 51 ? -6.660 11.289 86.838 1.00 19.61 48 ASP B C 1
ATOM 3409 O O . ASP B 1 51 ? -7.596 12.065 86.665 1.00 19.72 48 ASP B O 1
ATOM 3414 N N . VAL B 1 52 ? -6.804 9.977 86.768 1.00 20.07 49 VAL B N 1
ATOM 3415 C CA . VAL B 1 52 ? -8.108 9.402 86.468 1.00 20.39 49 VAL B CA 1
ATOM 3416 C C . VAL B 1 52 ? -8.564 8.431 87.559 1.00 20.35 49 VAL B C 1
ATOM 3417 O O . VAL B 1 52 ? -9.256 7.445 87.303 1.00 21.16 49 VAL B O 1
ATOM 3421 N N . SER B 1 53 ? -8.206 8.773 88.801 1.00 19.94 50 SER B N 1
ATOM 3422 C CA . SER B 1 53 ? -8.572 7.999 89.990 1.00 19.86 50 SER B CA 1
ATOM 3423 C C . SER B 1 53 ? -10.053 8.101 90.384 1.00 20.62 50 SER B C 1
ATOM 3424 O O . SER B 1 53 ? -10.511 7.364 91.271 1.00 20.78 50 SER B O 1
ATOM 3427 N N A HIS B 1 54 ? -10.809 8.976 89.745 0.52 20.76 51 HIS B N 1
ATOM 3428 N N B HIS B 1 54 ? -10.737 9.070 89.751 0.48 20.88 51 HIS B N 1
ATOM 3429 C CA A HIS B 1 54 ? -12.246 9.033 90.006 0.50 21.32 51 HIS B CA 1
ATOM 3430 C CA B HIS B 1 54 ? -12.226 9.200 89.673 0.39 21.43 51 HIS B CA 1
ATOM 3431 C C A HIS B 1 54 ? -12.961 7.675 89.774 0.64 21.73 51 HIS B C 1
ATOM 3432 C C B HIS B 1 54 ? -12.769 8.092 88.730 0.36 21.84 51 HIS B C 1
ATOM 3433 O O A HIS B 1 54 ? -14.005 7.378 90.351 0.54 21.92 51 HIS B O 1
ATOM 3434 O O B HIS B 1 54 ? -13.539 8.347 87.804 0.20 21.73 51 HIS B O 1
ATOM 3455 N N . GLY B 1 56 ? -14.079 3.767 89.237 1.00 22.20 53 GLY B N 1
ATOM 3456 C CA . GLY B 1 56 ? -14.298 2.603 90.098 1.00 21.85 53 GLY B CA 1
ATOM 3457 C C . GLY B 1 56 ? -13.455 1.394 89.720 1.00 21.39 53 GLY B C 1
ATOM 3458 O O . GLY B 1 56 ? -13.191 1.157 88.543 1.00 21.48 53 GLY B O 1
ATOM 3459 N N . GLU B 1 57 ? -13.015 0.650 90.732 1.00 21.45 54 GLU B N 1
ATOM 3460 C CA . GLU B 1 57 ? -12.307 -0.615 90.549 1.00 21.22 54 GLU B CA 1
ATOM 3461 C C . GLU B 1 57 ? -12.999 -1.702 91.372 1.00 21.50 54 GLU B C 1
ATOM 3462 O O . GLU B 1 57 ? -13.053 -1.634 92.607 1.00 20.74 54 GLU B O 1
ATOM 3468 N N . VAL B 1 58 ? -13.528 -2.697 90.668 1.00 21.22 55 VAL B N 1
ATOM 3469 C CA . VAL B 1 58 ? -14.314 -3.761 91.282 1.00 21.37 55 VAL B CA 1
ATOM 3470 C C . VAL B 1 58 ? -13.623 -5.092 90.987 1.00 21.57 55 VAL B C 1
ATOM 3471 O O . VAL B 1 58 ? -13.423 -5.458 89.816 1.00 21.31 55 VAL B O 1
ATOM 3475 N N . GLU B 1 59 ? -13.222 -5.786 92.048 1.00 21.46 56 GLU B N 1
ATOM 3476 C CA . GLU B 1 59 ? -12.617 -7.100 91.910 1.00 22.56 56 GLU B CA 1
ATOM 3477 C C . GLU B 1 59 ? -13.668 -8.203 92.028 1.00 22.15 56 GLU B C 1
ATOM 3478 O O . GLU B 1 59 ? -14.445 -8.239 92.989 1.00 21.97 56 GLU B O 1
ATOM 3484 N N . VAL B 1 60 ? -13.674 -9.093 91.035 1.00 21.25 57 VAL B N 1
ATOM 3485 C CA . VAL B 1 60 ? -14.604 -10.208 90.983 1.00 20.72 57 VAL B CA 1
ATOM 3486 C C . VAL B 1 60 ? -13.843 -11.534 90.945 1.00 20.88 57 VAL B C 1
ATOM 3487 O O . VAL B 1 60 ? -13.024 -11.773 90.058 1.00 20.87 57 VAL B O 1
ATOM 3491 N N . SER B 1 61 ? -14.125 -12.384 91.926 1.00 20.64 58 SER B N 1
ATOM 3492 C CA . SER B 1 61 ? -13.450 -13.667 92.074 1.00 20.64 58 SER B CA 1
ATOM 3493 C C . SER B 1 61 ? -14.437 -14.788 92.440 1.00 20.08 58 SER B C 1
ATOM 3494 O O . SER B 1 61 ? -15.629 -14.553 92.594 1.00 19.59 58 SER B O 1
ATOM 3497 N N . GLY B 1 62 ? -13.918 -16.005 92.577 1.00 19.88 59 GLY B N 1
ATOM 3498 C CA . GLY B 1 62 ? -14.739 -17.175 92.832 1.00 20.06 59 GLY B CA 1
ATOM 3499 C C . GLY B 1 62 ? -14.690 -18.129 91.654 1.00 20.25 59 GLY B C 1
ATOM 3500 O O . GLY B 1 62 ? -14.392 -17.733 90.526 1.00 19.47 59 GLY B O 1
ATOM 3501 N N . ASN B 1 63 ? -14.991 -19.391 91.928 1.00 20.77 60 ASN B N 1
ATOM 3502 C CA . ASN B 1 63 ? -15.018 -20.441 90.914 1.00 21.08 60 ASN B CA 1
ATOM 3503 C C . ASN B 1 63 ? -15.918 -20.158 89.723 1.00 20.74 60 ASN B C 1
ATOM 3504 O O . ASN B 1 63 ? -15.624 -20.602 88.620 1.00 20.91 60 ASN B O 1
ATOM 3509 N N . ASP B 1 64 ? -17.003 -19.415 89.939 1.00 20.55 61 ASP B N 1
ATOM 3510 C CA . ASP B 1 64 ? -17.965 -19.153 88.866 1.00 20.67 61 ASP B CA 1
ATOM 3511 C C . ASP B 1 64 ? -17.932 -17.704 88.378 1.00 20.48 61 ASP B C 1
ATOM 3512 O O . ASP B 1 64 ? -18.941 -17.201 87.862 1.00 20.31 61 ASP B O 1
ATOM 3517 N N . SER B 1 65 ? -16.774 -17.052 88.546 1.00 19.92 62 SER B N 1
ATOM 3518 C CA . SER B 1 65 ? -16.591 -15.643 88.202 1.00 19.60 62 SER B CA 1
ATOM 3519 C C . SER B 1 65 ? -16.711 -15.442 86.702 1.00 19.64 62 SER B C 1
ATOM 3520 O O . SER B 1 65 ? -17.366 -14.510 86.260 1.00 19.52 62 SER B O 1
ATOM 3523 N N . LEU B 1 66 ? -16.099 -16.330 85.926 1.00 19.61 63 LEU B N 1
ATOM 3524 C CA . LEU B 1 66 ? -16.115 -16.182 84.466 1.00 20.05 63 LEU B CA 1
ATOM 3525 C C . LEU B 1 66 ? -17.539 -16.297 83.913 1.00 19.95 63 LEU B C 1
ATOM 3526 O O . LEU B 1 66 ? -17.982 -15.445 83.152 1.00 20.64 63 LEU B O 1
ATOM 3531 N N . SER B 1 67 ? -18.257 -17.345 84.305 1.00 19.86 64 SER B N 1
ATOM 3532 C CA . SER B 1 67 ? -19.626 -17.542 83.831 1.00 19.49 64 SER B CA 1
ATOM 3533 C C . SER B 1 67 ? -20.553 -16.374 84.209 1.00 18.96 64 SER B C 1
ATOM 3534 O O . SER B 1 67 ? -21.419 -15.983 83.426 1.00 17.86 64 SER B O 1
ATOM 3537 N N . PHE B 1 68 ? -20.365 -15.859 85.420 1.00 17.68 65 PHE B N 1
ATOM 3538 C CA . PHE B 1 68 ? -21.056 -14.666 85.924 1.00 18.25 65 PHE B CA 1
ATOM 3539 C C . PHE B 1 68 ? -20.744 -13.484 85.022 1.00 17.31 65 PHE B C 1
ATOM 3540 O O . PHE B 1 68 ? -21.644 -12.819 84.539 1.00 16.47 65 PHE B O 1
ATOM 3548 N N . LEU B 1 69 ? -19.466 -13.271 84.747 1.00 17.18 66 LEU B N 1
ATOM 3549 C CA . LEU B 1 69 ? -19.064 -12.188 83.860 1.00 17.37 66 LEU B CA 1
ATOM 3550 C C . LEU B 1 69 ? -19.552 -12.380 82.435 1.00 17.80 66 LEU B C 1
ATOM 3551 O O . LEU B 1 69 ? -19.873 -11.405 81.777 1.00 18.24 66 LEU B O 1
ATOM 3556 N N . GLN B 1 70 ? -19.603 -13.629 81.963 1.00 18.40 67 GLN B N 1
ATOM 3557 C CA . GLN B 1 70 ? -20.061 -13.919 80.593 1.00 18.63 67 GLN B CA 1
ATOM 3558 C C . GLN B 1 70 ? -21.541 -13.595 80.375 1.00 18.99 67 GLN B C 1
ATOM 3559 O O . GLN B 1 70 ? -21.927 -13.181 79.284 1.00 19.99 67 GLN B O 1
ATOM 3565 N N . ARG B 1 71 ? -22.357 -13.789 81.408 1.00 19.22 68 ARG B N 1
ATOM 3566 C CA . ARG B 1 71 ? -23.773 -13.413 81.379 1.00 19.53 68 ARG B CA 1
ATOM 3567 C C . ARG B 1 71 ? -24.003 -11.907 81.357 1.00 18.84 68 ARG B C 1
ATOM 3568 O O . ARG B 1 71 ? -24.945 -11.426 80.724 1.00 19.05 68 ARG B O 1
ATOM 3576 N N A LEU B 1 72 ? -23.164 -11.168 82.119 0.50 18.32 69 LEU B N 1
ATOM 3577 N N B LEU B 1 72 ? -23.159 -11.154 82.008 0.50 18.41 69 LEU B N 1
ATOM 3578 C CA A LEU B 1 72 ? -23.214 -9.673 82.316 0.51 17.94 69 LEU B CA 1
ATOM 3579 C CA B LEU B 1 72 ? -23.515 -9.752 82.096 0.49 18.10 69 LEU B CA 1
ATOM 3580 C C A LEU B 1 72 ? -22.773 -8.863 81.105 0.42 17.56 69 LEU B C 1
ATOM 3581 C C B LEU B 1 72 ? -22.772 -8.823 81.101 0.39 17.63 69 LEU B C 1
ATOM 3582 O O A LEU B 1 72 ? -23.415 -7.878 80.735 0.46 17.28 69 LEU B O 1
ATOM 3583 O O B LEU B 1 72 ? -23.244 -7.717 80.832 0.48 17.35 69 LEU B O 1
ATOM 3600 N N . THR B 1 74 ? -21.008 -7.878 77.222 1.00 16.60 71 THR B N 1
ATOM 3601 C CA . THR B 1 74 ? -21.316 -8.094 75.808 1.00 16.41 71 THR B CA 1
ATOM 3602 C C . THR B 1 74 ? -20.153 -8.798 75.087 1.00 17.09 71 THR B C 1
ATOM 3603 O O . THR B 1 74 ? -20.352 -9.548 74.118 1.00 16.68 71 THR B O 1
ATOM 3607 N N . ASN B 1 75 ? -18.939 -8.542 75.562 1.00 17.35 72 ASN B N 1
ATOM 3608 C CA . ASN B 1 75 ? -17.746 -9.144 74.984 1.00 18.36 72 ASN B CA 1
ATOM 3609 C C . ASN B 1 75 ? -17.565 -10.563 75.507 1.00 19.08 72 ASN B C 1
ATOM 3610 O O . ASN B 1 75 ? -18.141 -10.937 76.527 1.00 18.84 72 ASN B O 1
ATOM 3615 N N . ASP B 1 76 ? -16.772 -11.355 74.791 1.00 20.20 73 ASP B N 1
ATOM 3616 C CA . ASP B 1 76 ? -16.429 -12.698 75.223 1.00 21.51 73 ASP B CA 1
ATOM 3617 C C . ASP B 1 76 ? -15.253 -12.646 76.197 1.00 21.66 73 ASP B C 1
ATOM 3618 O O . ASP B 1 76 ? -14.092 -12.569 75.772 1.00 22.06 73 ASP B O 1
ATOM 3623 N N . VAL B 1 77 ? -15.550 -12.713 77.496 1.00 21.81 74 VAL B N 1
ATOM 3624 C CA . VAL B 1 77 ? -14.501 -12.597 78.522 1.00 21.80 74 VAL B CA 1
ATOM 3625 C C . VAL B 1 77 ? -13.626 -13.839 78.679 1.00 22.55 74 VAL B C 1
ATOM 3626 O O . VAL B 1 77 ? -12.575 -13.793 79.342 1.00 21.91 74 VAL B O 1
ATOM 3630 N N . SER B 1 78 ? -14.044 -14.931 78.026 1.00 22.92 75 SER B N 1
ATOM 3631 C CA . SER B 1 78 ? -13.238 -16.153 77.954 1.00 23.48 75 SER B CA 1
ATOM 3632 C C . SER B 1 78 ? -12.004 -15.958 77.079 1.00 23.66 75 SER B C 1
ATOM 3633 O O . SER B 1 78 ? -11.070 -16.766 77.130 1.00 23.83 75 SER B O 1
ATOM 3636 N N . ALA B 1 79 ? -12.003 -14.885 76.285 1.00 24.11 76 ALA B N 1
ATOM 3637 C CA . ALA B 1 79 ? -10.882 -14.555 75.393 1.00 24.61 76 ALA B CA 1
ATOM 3638 C C . ALA B 1 79 ? -9.686 -13.932 76.135 1.00 25.20 76 ALA B C 1
ATOM 3639 O O . ALA B 1 79 ? -8.588 -13.764 75.565 1.00 25.11 76 ALA B O 1
ATOM 3641 N N . LEU B 1 80 ? -9.909 -13.584 77.401 1.00 25.20 77 LEU B N 1
ATOM 3642 C CA . LEU B 1 80 ? -8.853 -13.095 78.279 1.00 25.35 77 LEU B CA 1
ATOM 3643 C C . LEU B 1 80 ? -7.992 -14.256 78.794 1.00 25.46 77 LEU B C 1
ATOM 3644 O O . LEU B 1 80 ? -8.436 -15.406 78.824 1.00 25.04 77 LEU B O 1
ATOM 3649 N N . THR B 1 81 ? -6.766 -13.921 79.206 1.00 25.38 78 THR B N 1
ATOM 3650 C CA . THR B 1 81 ? -5.902 -14.779 80.011 1.00 24.86 78 THR B CA 1
ATOM 3651 C C . THR B 1 81 ? -5.278 -13.836 81.039 1.00 23.75 78 THR B C 1
ATOM 3652 O O . THR B 1 81 ? -5.275 -12.626 80.816 1.00 23.82 78 THR B O 1
ATOM 3656 N N . PRO B 1 82 ? -4.779 -14.366 82.182 1.00 22.31 79 PRO B N 1
ATOM 3657 C CA . PRO B 1 82 ? -4.048 -13.472 83.053 1.00 21.60 79 PRO B CA 1
ATOM 3658 C C . PRO B 1 82 ? -3.034 -12.622 82.284 1.00 20.85 79 PRO B C 1
ATOM 3659 O O . PRO B 1 82 ? -2.267 -13.153 81.467 1.00 21.05 79 PRO B O 1
ATOM 3663 N N . GLY B 1 83 ? -3.064 -11.311 82.528 1.00 19.13 80 GLY B N 1
ATOM 3664 C CA . GLY B 1 83 ? -2.193 -10.368 81.831 1.00 18.65 80 GLY B CA 1
ATOM 3665 C C . GLY B 1 83 ? -2.838 -9.721 80.608 1.00 18.53 80 GLY B C 1
ATOM 3666 O O . GLY B 1 83 ? -2.168 -9.005 79.855 1.00 18.74 80 GLY B O 1
ATOM 3667 N N A ARG B 1 84 ? -4.121 -10.049 80.334 0.50 18.21 81 ARG B N 1
ATOM 3668 N N B ARG B 1 84 ? -4.140 -9.871 80.511 0.50 18.22 81 ARG B N 1
ATOM 3669 C CA A ARG B 1 84 ? -4.938 -9.515 79.184 0.51 18.31 81 ARG B CA 1
ATOM 3670 C CA B ARG B 1 84 ? -4.819 -9.301 79.380 0.49 18.21 81 ARG B CA 1
ATOM 3671 C C A ARG B 1 84 ? -6.154 -8.701 79.684 0.40 17.74 81 ARG B C 1
ATOM 3672 C C B ARG B 1 84 ? -6.135 -8.621 79.762 0.39 17.70 81 ARG B C 1
ATOM 3673 O O A ARG B 1 84 ? -6.747 -9.026 80.719 0.50 17.55 81 ARG B O 1
ATOM 3674 O O B ARG B 1 84 ? -6.779 -8.952 80.776 0.50 17.46 81 ARG B O 1
ATOM 3689 N N . ALA B 1 85 ? -6.518 -7.651 78.945 1.00 17.11 82 ALA B N 1
ATOM 3690 C CA . ALA B 1 85 ? -7.684 -6.844 79.246 1.00 17.06 82 ALA B CA 1
ATOM 3691 C C . ALA B 1 85 ? -8.547 -6.658 78.023 1.00 17.05 82 ALA B C 1
ATOM 3692 O O . ALA B 1 85 ? -8.076 -6.789 76.897 1.00 16.95 82 ALA B O 1
ATOM 3694 N N . GLN B 1 86 ? -9.822 -6.361 78.250 1.00 16.82 83 GLN B N 1
ATOM 3695 C CA . GLN B 1 86 ? -10.708 -6.059 77.145 1.00 17.21 83 GLN B CA 1
ATOM 3696 C C . GLN B 1 86 ? -11.682 -4.975 77.552 1.00 16.97 83 GLN B C 1
ATOM 3697 O O . GLN B 1 86 ? -12.007 -4.799 78.736 1.00 16.17 83 GLN B O 1
ATOM 3703 N N . TYR B 1 87 ? -12.135 -4.254 76.537 1.00 16.56 84 TYR B N 1
ATOM 3704 C CA . TYR B 1 87 ? -13.169 -3.268 76.682 1.00 16.36 84 TYR B CA 1
ATOM 3705 C C . TYR B 1 87 ? -14.500 -3.986 76.462 1.00 16.12 84 TYR B C 1
ATOM 3706 O O . TYR B 1 87 ? -14.565 -4.966 75.735 1.00 16.37 84 TYR B O 1
ATOM 3715 N N . THR B 1 88 ? -15.551 -3.515 77.114 1.00 16.31 85 THR B N 1
ATOM 3716 C CA . THR B 1 88 ? -16.852 -4.163 77.013 1.00 16.06 85 THR B CA 1
ATOM 3717 C C . THR B 1 88 ? -17.964 -3.224 77.467 1.00 16.61 85 THR B C 1
ATOM 3718 O O . THR B 1 88 ? -17.714 -2.234 78.142 1.00 16.89 85 THR B O 1
ATOM 3722 N N . ALA B 1 89 ? -19.188 -3.555 77.077 1.00 16.93 86 ALA B N 1
ATOM 3723 C CA . ALA B 1 89 ? -20.376 -2.913 77.588 1.00 17.44 86 ALA B CA 1
ATOM 3724 C C . ALA B 1 89 ? -21.034 -3.900 78.530 1.00 17.69 86 ALA B C 1
ATOM 3725 O O . ALA B 1 89 ? -20.710 -5.082 78.515 1.00 17.90 86 ALA B O 1
ATOM 3735 N N . CYS B 1 91 ? -25.025 -4.494 79.448 1.00 18.84 88 CYS B N 1
ATOM 3736 C CA . CYS B 1 91 ? -26.351 -4.046 79.019 1.00 18.50 88 CYS B CA 1
ATOM 3737 C C . CYS B 1 91 ? -27.525 -4.587 79.844 1.00 18.33 88 CYS B C 1
ATOM 3738 O O . CYS B 1 91 ? -27.420 -5.634 80.483 1.00 18.42 88 CYS B O 1
ATOM 3741 N N . TYR B 1 92 ? -28.636 -3.850 79.812 1.00 18.32 89 TYR B N 1
ATOM 3742 C CA . TYR B 1 92 ? -29.968 -4.348 80.207 1.00 17.75 89 TYR B CA 1
ATOM 3743 C C . TYR B 1 92 ? -30.544 -5.254 79.089 1.00 18.15 89 TYR B C 1
ATOM 3744 O O . TYR B 1 92 ? -30.079 -5.177 77.953 1.00 17.67 89 TYR B O 1
ATOM 3753 N N . PRO B 1 93 ? -31.536 -6.130 79.416 1.00 18.63 90 PRO B N 1
ATOM 3754 C CA . PRO B 1 93 ? -32.194 -7.031 78.433 1.00 18.83 90 PRO B CA 1
ATOM 3755 C C . PRO B 1 93 ? -32.643 -6.392 77.123 1.00 19.91 90 PRO B C 1
ATOM 3756 O O . PRO B 1 93 ? -32.608 -7.051 76.087 1.00 19.92 90 PRO B O 1
ATOM 3760 N N . ASP B 1 94 ? -33.042 -5.124 77.173 1.00 20.77 91 ASP B N 1
ATOM 3761 C CA . ASP B 1 94 ? -33.462 -4.366 75.982 1.00 21.76 91 ASP B CA 1
ATOM 3762 C C . ASP B 1 94 ? -32.283 -3.747 75.234 1.00 21.71 91 ASP B C 1
ATOM 3763 O O . ASP B 1 94 ? -32.478 -3.023 74.257 1.00 22.24 91 ASP B O 1
ATOM 3768 N N . GLY B 1 95 ? -31.066 -3.997 75.712 1.00 21.53 92 GLY B N 1
ATOM 3769 C CA . GLY B 1 95 ? -29.873 -3.594 74.980 1.00 20.65 92 GLY B CA 1
ATOM 3770 C C . GLY B 1 95 ? -29.358 -2.200 75.302 1.00 20.26 92 GLY B C 1
ATOM 3771 O O . GLY B 1 95 ? -28.248 -1.847 74.898 1.00 20.10 92 GLY B O 1
ATOM 3772 N N . GLY B 1 96 ? -30.154 -1.410 76.018 1.00 19.65 93 GLY B N 1
ATOM 3773 C CA . GLY B 1 96 ? -29.654 -0.198 76.668 1.00 19.83 93 GLY B CA 1
ATOM 3774 C C . GLY B 1 96 ? -28.444 -0.564 77.520 1.00 19.37 93 GLY B C 1
ATOM 3775 O O . GLY B 1 96 ? -28.298 -1.714 77.935 1.00 19.54 93 GLY B O 1
ATOM 3776 N N . THR B 1 97 ? -27.559 0.391 77.779 1.00 19.41 94 THR B N 1
ATOM 3777 C CA . THR B 1 97 ? -26.309 0.050 78.481 1.00 19.01 94 THR B CA 1
ATOM 3778 C C . THR B 1 97 ? -26.284 0.514 79.935 1.00 18.74 94 THR B C 1
ATOM 3779 O O . THR B 1 97 ? -26.760 1.610 80.255 1.00 18.99 94 THR B O 1
ATOM 3783 N N . VAL B 1 98 ? -25.819 -0.381 80.810 1.00 18.02 95 VAL B N 1
ATOM 3784 C CA . VAL B 1 98 ? -25.664 -0.109 82.241 1.00 17.33 95 VAL B CA 1
ATOM 3785 C C . VAL B 1 98 ? -24.382 0.706 82.413 1.00 17.45 95 VAL B C 1
ATOM 3786 O O . VAL B 1 98 ? -24.377 1.766 83.055 1.00 17.36 95 VAL B O 1
ATOM 3790 N N . ASP B 1 99 ? -23.307 0.206 81.808 1.00 17.06 96 ASP B N 1
ATOM 3791 C CA . ASP B 1 99 ? -22.024 0.881 81.783 1.00 17.13 96 ASP B CA 1
ATOM 3792 C C . ASP B 1 99 ? -21.151 0.291 80.684 1.00 17.12 96 ASP B C 1
ATOM 3793 O O . ASP B 1 99 ? -21.411 -0.798 80.201 1.00 15.86 96 ASP B O 1
ATOM 3798 N N . ASP B 1 100 ? -20.113 1.024 80.300 1.00 17.28 97 ASP B N 1
ATOM 3799 C CA . ASP B 1 100 ? -18.971 0.413 79.639 1.00 17.93 97 ASP B CA 1
ATOM 3800 C C . ASP B 1 100 ? -17.795 0.374 80.613 1.00 17.80 97 ASP B C 1
ATOM 3801 O O . ASP B 1 100 ? -17.741 1.158 81.562 1.00 18.11 97 ASP B O 1
ATOM 3806 N N . LEU B 1 101 ? -16.887 -0.568 80.386 1.00 17.53 98 LEU B N 1
ATOM 3807 C CA . LEU B 1 101 ? -15.776 -0.847 81.301 1.00 17.24 98 LEU B CA 1
ATOM 3808 C C . LEU B 1 101 ? -14.669 -1.622 80.608 1.00 16.73 98 LEU B C 1
ATOM 3809 O O . LEU B 1 101 ? -14.805 -2.025 79.449 1.00 16.43 98 LEU B O 1
ATOM 3814 N N . LEU B 1 102 ? -13.542 -1.736 81.292 1.00 16.32 99 LEU B N 1
ATOM 3815 C CA . LEU B 1 102 ? -12.479 -2.630 80.905 1.00 16.18 99 LEU B CA 1
ATOM 3816 C C . LEU B 1 102 ? -12.449 -3.737 81.929 1.00 16.45 99 LEU B C 1
ATOM 3817 O O . LEU B 1 102 ? -12.678 -3.499 83.134 1.00 15.27 99 LEU B O 1
ATOM 3822 N N . ILE B 1 103 ? -12.208 -4.950 81.435 1.00 16.80 100 ILE B N 1
ATOM 3823 C CA . ILE B 1 103 ? -11.981 -6.114 82.293 1.00 17.40 100 ILE B CA 1
ATOM 3824 C C . ILE B 1 103 ? -10.541 -6.594 82.138 1.00 17.95 100 ILE B C 1
ATOM 3825 O O . ILE B 1 103 ? -10.059 -6.847 81.018 1.00 18.30 100 ILE B O 1
ATOM 3830 N N . TYR B 1 104 ? -9.877 -6.710 83.276 1.00 18.38 101 TYR B N 1
ATOM 3831 C CA . TYR B 1 104 ? -8.528 -7.234 83.379 1.00 19.65 101 TYR B CA 1
ATOM 3832 C C . TYR B 1 104 ? -8.563 -8.642 83.949 1.00 20.19 101 TYR B C 1
ATOM 3833 O O . TYR B 1 104 ? -9.120 -8.850 85.026 1.00 20.60 101 TYR B O 1
ATOM 3842 N N . GLN B 1 105 ? -7.964 -9.615 83.266 1.00 20.79 102 GLN B N 1
ATOM 3843 C CA . GLN B 1 105 ? -7.740 -10.884 83.955 1.00 21.23 102 GLN B CA 1
ATOM 3844 C C . GLN B 1 105 ? -6.376 -10.926 84.606 1.00 21.75 102 GLN B C 1
ATOM 3845 O O . GLN B 1 105 ? -5.348 -10.954 83.928 1.00 22.14 102 GLN B O 1
ATOM 3851 N N A LYS B 1 106 ? -6.412 -10.897 85.942 0.50 21.66 103 LYS B N 1
ATOM 3852 N N B LYS B 1 106 ? -6.342 -10.998 85.919 0.50 21.69 103 LYS B N 1
ATOM 3853 C CA A LYS B 1 106 ? -5.230 -10.917 86.808 0.48 22.01 103 LYS B CA 1
ATOM 3854 C CA B LYS B 1 106 ? -5.056 -11.098 86.595 0.47 22.05 103 LYS B CA 1
ATOM 3855 C C A LYS B 1 106 ? -4.793 -12.364 87.201 0.49 21.99 103 LYS B C 1
ATOM 3856 C C B LYS B 1 106 ? -4.696 -12.522 86.921 0.48 21.97 103 LYS B C 1
ATOM 3857 O O A LYS B 1 106 ? -3.632 -12.584 87.536 0.34 21.79 103 LYS B O 1
ATOM 3858 O O B LYS B 1 106 ? -3.525 -12.882 86.994 0.34 21.77 103 LYS B O 1
ATOM 3869 N N . GLY B 1 107 ? -5.720 -13.329 87.138 1.00 22.19 104 GLY B N 1
ATOM 3870 C CA . GLY B 1 107 ? -5.480 -14.738 87.442 1.00 22.63 104 GLY B CA 1
ATOM 3871 C C . GLY B 1 107 ? -6.681 -15.569 87.053 1.00 22.87 104 GLY B C 1
ATOM 3872 O O . GLY B 1 107 ? -7.709 -15.023 86.644 1.00 23.32 104 GLY B O 1
ATOM 3873 N N A GLU B 1 108 ? -6.540 -16.890 87.179 0.47 22.74 105 GLU B N 1
ATOM 3874 N N B GLU B 1 108 ? -6.570 -16.889 87.152 0.47 23.02 105 GLU B N 1
ATOM 3875 C CA A GLU B 1 108 ? -7.667 -17.824 87.110 0.49 22.41 105 GLU B CA 1
ATOM 3876 C CA B GLU B 1 108 ? -7.746 -17.714 86.914 0.49 22.97 105 GLU B CA 1
ATOM 3877 C C A GLU B 1 108 ? -8.686 -17.411 88.164 0.50 22.17 105 GLU B C 1
ATOM 3878 C C B GLU B 1 108 ? -8.694 -17.542 88.093 0.50 22.50 105 GLU B C 1
ATOM 3879 O O A GLU B 1 108 ? -8.318 -17.201 89.323 0.38 22.25 105 GLU B O 1
ATOM 3880 O O B GLU B 1 108 ? -8.286 -17.621 89.253 0.39 22.72 105 GLU B O 1
ATOM 3891 N N . ASN B 1 109 ? -9.951 -17.266 87.767 1.00 22.13 106 ASN B N 1
ATOM 3892 C CA . ASN B 1 109 ? -10.999 -16.864 88.729 1.00 21.74 106 ASN B CA 1
ATOM 3893 C C . ASN B 1 109 ? -10.740 -15.533 89.462 1.00 20.74 106 ASN B C 1
ATOM 3894 O O . ASN B 1 109 ? -11.180 -15.365 90.606 1.00 20.52 106 ASN B O 1
ATOM 3899 N N A ARG B 1 110 ? -9.999 -14.614 88.840 0.50 20.51 107 ARG B N 1
ATOM 3900 N N B ARG B 1 110 ? -10.040 -14.614 88.796 0.50 20.30 107 ARG B N 1
ATOM 3901 C CA A ARG B 1 110 ? -9.729 -13.295 89.446 0.23 20.41 107 ARG B CA 1
ATOM 3902 C CA B ARG B 1 110 ? -9.658 -13.315 89.378 0.21 19.91 107 ARG B CA 1
ATOM 3903 C C A ARG B 1 110 ? -9.715 -12.188 88.388 0.45 19.92 107 ARG B C 1
ATOM 3904 C C B ARG B 1 110 ? -9.743 -12.211 88.318 0.47 19.68 107 ARG B C 1
ATOM 3905 O O A ARG B 1 110 ? -8.839 -12.145 87.528 0.49 19.55 107 ARG B O 1
ATOM 3906 O O B ARG B 1 110 ? -8.952 -12.190 87.380 0.49 19.32 107 ARG B O 1
ATOM 3921 N N . TYR B 1 111 ? -10.697 -11.295 88.466 1.00 19.51 108 TYR B N 1
ATOM 3922 C CA . TYR B 1 111 ? -10.873 -10.232 87.471 1.00 18.94 108 TYR B CA 1
ATOM 3923 C C . TYR B 1 111 ? -10.988 -8.872 88.143 1.00 18.74 108 TYR B C 1
ATOM 3924 O O . TYR B 1 111 ? -11.553 -8.749 89.229 1.00 18.97 108 TYR B O 1
ATOM 3933 N N . LEU B 1 112 ? -10.446 -7.863 87.469 1.00 18.16 109 LEU B N 1
ATOM 3934 C CA . LEU B 1 112 ? -10.548 -6.465 87.868 1.00 17.24 109 LEU B CA 1
ATOM 3935 C C . LEU B 1 112 ? -11.351 -5.716 86.806 1.00 16.67 109 LEU B C 1
ATOM 3936 O O . LEU B 1 112 ? -10.961 -5.703 85.623 1.00 16.39 109 LEU B O 1
ATOM 3941 N N . LEU B 1 113 ? -12.472 -5.125 87.228 1.00 15.81 110 LEU B N 1
ATOM 3942 C CA . LEU B 1 113 ? -13.330 -4.335 86.339 1.00 15.66 110 LEU B CA 1
ATOM 3943 C C . LEU B 1 113 ? -13.147 -2.856 86.646 1.00 16.02 110 LEU B C 1
ATOM 3944 O O . LEU B 1 113 ? -13.158 -2.418 87.819 1.00 15.48 110 LEU B O 1
ATOM 3949 N N . VAL B 1 114 ? -12.932 -2.091 85.589 1.00 15.75 111 VAL B N 1
ATOM 3950 C CA . VAL B 1 114 ? -12.660 -0.672 85.723 1.00 15.44 111 VAL B CA 1
ATOM 3951 C C . VAL B 1 114 ? -13.823 0.079 85.111 1.00 15.68 111 VAL B C 1
ATOM 3952 O O . VAL B 1 114 ? -13.985 0.129 83.884 1.00 16.27 111 VAL B O 1
ATOM 3956 N N . ILE B 1 115 ? -14.617 0.674 85.989 1.00 15.57 112 ILE B N 1
ATOM 3957 C CA . ILE B 1 115 ? -15.942 1.185 85.658 1.00 15.05 112 ILE B CA 1
ATOM 3958 C C . ILE B 1 115 ? -16.008 2.703 85.867 1.00 16.25 112 ILE B C 1
ATOM 3959 O O . ILE B 1 115 ? -15.165 3.283 86.562 1.00 16.36 112 ILE B O 1
ATOM 3964 N N . ASN B 1 116 ? -17.009 3.348 85.269 1.00 17.39 113 ASN B N 1
ATOM 3965 C CA . ASN B 1 116 ? -17.198 4.789 85.443 1.00 18.23 113 ASN B CA 1
ATOM 3966 C C . ASN B 1 116 ? -17.618 5.101 86.869 1.00 18.08 113 ASN B C 1
ATOM 3967 O O . ASN B 1 116 ? -18.472 4.427 87.418 1.00 18.58 113 ASN B O 1
ATOM 3972 N N . ALA B 1 117 ? -17.010 6.124 87.460 1.00 18.97 114 ALA B N 1
ATOM 3973 C CA . ALA B 1 117 ? -17.291 6.544 88.848 1.00 18.65 114 ALA B CA 1
ATOM 3974 C C . ALA B 1 117 ? -18.753 6.878 89.126 1.00 18.92 114 ALA B C 1
ATOM 3975 O O . ALA B 1 117 ? -19.283 6.486 90.168 1.00 19.32 114 ALA B O 1
ATOM 3977 N N . SER B 1 118 ? -19.414 7.582 88.205 1.00 19.57 115 SER B N 1
ATOM 3978 C CA . SER B 1 118 ? -20.849 7.885 88.359 1.00 20.19 115 SER B CA 1
ATOM 3979 C C . SER B 1 118 ? -21.742 6.633 88.413 1.00 20.18 115 SER B C 1
ATOM 3980 O O . SER B 1 118 ? -22.895 6.698 88.872 1.00 19.60 115 SER B O 1
ATOM 3983 N N . ASN B 1 119 ? -21.201 5.500 87.957 1.00 19.78 116 ASN B N 1
ATOM 3984 C CA . ASN B 1 119 ? -21.943 4.233 87.959 1.00 19.68 116 ASN B CA 1
ATOM 3985 C C . ASN B 1 119 ? -21.477 3.214 88.987 1.00 19.41 116 ASN B C 1
ATOM 3986 O O . ASN B 1 119 ? -21.962 2.084 88.983 1.00 19.72 116 ASN B O 1
ATOM 3991 N N . ILE B 1 120 ? -20.548 3.572 89.863 1.00 19.56 117 ILE B N 1
ATOM 3992 C CA . ILE B 1 120 ? -20.088 2.579 90.841 1.00 19.62 117 ILE B CA 1
ATOM 3993 C C . ILE B 1 120 ? -21.283 1.873 91.508 1.00 19.66 117 ILE B C 1
ATOM 3994 O O . ILE B 1 120 ? -21.416 0.657 91.398 1.00 19.45 117 ILE B O 1
ATOM 3999 N N . ASP B 1 121 ? -22.165 2.642 92.153 1.00 20.27 118 ASP B N 1
ATOM 4000 C CA . ASP B 1 121 ? -23.279 2.073 92.929 1.00 20.56 118 ASP B CA 1
ATOM 4001 C C . ASP B 1 121 ? -24.328 1.366 92.062 1.00 20.24 118 ASP B C 1
ATOM 4002 O O . ASP B 1 121 ? -24.842 0.304 92.414 1.00 20.11 118 ASP B O 1
ATOM 4007 N N . LYS B 1 122 ? -24.647 1.959 90.921 1.00 19.92 119 LYS B N 1
ATOM 4008 C CA . LYS B 1 122 ? -25.566 1.336 89.988 1.00 19.30 119 LYS B CA 1
ATOM 4009 C C . LYS B 1 122 ? -24.989 -0.004 89.515 1.00 18.93 119 LYS B C 1
ATOM 4010 O O . LYS B 1 122 ? -25.684 -1.025 89.492 1.00 18.26 119 LYS B O 1
ATOM 4016 N N . ASP B 1 123 ? -23.704 0.008 89.160 1.00 18.99 120 ASP B N 1
ATOM 4017 C CA . ASP B 1 123 ? -23.030 -1.187 88.648 1.00 19.39 120 ASP B CA 1
ATOM 4018 C C . ASP B 1 123 ? -23.010 -2.321 89.645 1.00 19.17 120 ASP B C 1
ATOM 4019 O O . ASP B 1 123 ? -23.251 -3.471 89.288 1.00 18.76 120 ASP B O 1
ATOM 4024 N N . LEU B 1 124 ? -22.698 -1.986 90.890 1.00 19.55 121 LEU B N 1
ATOM 4025 C CA . LEU B 1 124 ? -22.622 -2.967 91.955 1.00 20.34 121 LEU B CA 1
ATOM 4026 C C . LEU B 1 124 ? -23.972 -3.604 92.254 1.00 20.50 121 LEU B C 1
ATOM 4027 O O . LEU B 1 124 ? -24.040 -4.798 92.505 1.00 21.73 121 LEU B O 1
ATOM 4032 N N . ALA B 1 125 ? -25.038 -2.809 92.233 1.00 20.58 122 ALA B N 1
ATOM 4033 C CA . ALA B 1 125 ? -26.382 -3.311 92.478 1.00 20.40 122 ALA B CA 1
ATOM 4034 C C . ALA B 1 125 ? -26.833 -4.211 91.326 1.00 20.35 122 ALA B C 1
ATOM 4035 O O . ALA B 1 125 ? -27.452 -5.244 91.545 1.00 20.37 122 ALA B O 1
ATOM 4037 N N . TRP B 1 126 ? -26.524 -3.806 90.101 1.00 20.76 123 TRP B N 1
ATOM 4038 C CA . TRP B 1 126 ? -26.806 -4.630 88.931 1.00 21.28 123 TRP B CA 1
ATOM 4039 C C . TRP B 1 126 ? -26.091 -5.987 89.024 1.00 22.37 123 TRP B C 1
ATOM 4040 O O . TRP B 1 126 ? -26.687 -7.024 88.723 1.00 22.55 123 TRP B O 1
ATOM 4059 N N A LYS B 1 128 ? -24.646 -7.507 92.045 0.50 24.18 125 LYS B N 1
ATOM 4060 N N B LYS B 1 128 ? -24.603 -7.358 92.006 0.50 24.20 125 LYS B N 1
ATOM 4061 C CA A LYS B 1 128 ? -25.151 -8.345 93.159 0.50 24.08 125 LYS B CA 1
ATOM 4062 C CA B LYS B 1 128 ? -25.123 -7.878 93.292 0.50 24.17 125 LYS B CA 1
ATOM 4063 C C A LYS B 1 128 ? -26.339 -9.213 92.775 0.51 24.02 125 LYS B C 1
ATOM 4064 C C B LYS B 1 128 ? -26.674 -8.221 93.277 0.46 24.22 125 LYS B C 1
ATOM 4065 O O A LYS B 1 128 ? -26.427 -10.406 93.072 0.72 24.10 125 LYS B O 1
ATOM 4066 O O B LYS B 1 128 ? -27.315 -8.187 94.332 0.20 24.30 125 LYS B O 1
ATOM 4077 N N . GLU B 1 129 ? -27.248 -8.549 92.097 1.00 24.25 126 GLU B N 1
ATOM 4078 C CA . GLU B 1 129 ? -28.598 -9.102 91.919 1.00 24.36 126 GLU B CA 1
ATOM 4079 C C . GLU B 1 129 ? -28.610 -10.182 90.844 1.00 23.97 126 GLU B C 1
ATOM 4080 O O . GLU B 1 129 ? -29.539 -10.989 90.782 1.00 24.20 126 GLU B O 1
ATOM 4086 N N . HIS B 1 130 ? -27.572 -10.191 90.009 1.00 23.56 127 HIS B N 1
ATOM 4087 C CA . HIS B 1 130 ? -27.388 -11.225 88.988 1.00 23.16 127 HIS B CA 1
ATOM 4088 C C . HIS B 1 130 ? -26.270 -12.176 89.345 1.00 23.27 127 HIS B C 1
ATOM 4089 O O . HIS B 1 130 ? -25.893 -13.030 88.544 1.00 22.82 127 HIS B O 1
ATOM 4096 N N . ALA B 1 131 ? -25.755 -12.032 90.563 1.00 23.96 128 ALA B N 1
ATOM 4097 C CA . ALA B 1 131 ? -24.775 -12.964 91.088 1.00 24.54 128 ALA B CA 1
ATOM 4098 C C . ALA B 1 131 ? -25.387 -14.346 91.164 1.00 24.83 128 ALA B C 1
ATOM 4099 O O . ALA B 1 131 ? -26.489 -14.529 91.694 1.00 25.46 128 ALA B O 1
ATOM 4101 N N . ALA B 1 132 ? -24.669 -15.312 90.609 1.00 24.71 129 ALA B N 1
ATOM 4102 C CA . ALA B 1 132 ? -25.043 -16.714 90.718 1.00 24.40 129 ALA B CA 1
ATOM 4103 C C . ALA B 1 132 ? -23.799 -17.547 90.981 1.00 24.32 129 ALA B C 1
ATOM 4104 O O . ALA B 1 132 ? -22.770 -17.376 90.317 1.00 23.81 129 ALA B O 1
ATOM 4106 N N . GLY B 1 133 ? -23.899 -18.429 91.973 1.00 24.30 130 GLY B N 1
ATOM 4107 C CA . GLY B 1 133 ? -22.846 -19.386 92.273 1.00 24.34 130 GLY B CA 1
ATOM 4108 C C . GLY B 1 133 ? -21.745 -18.857 93.174 1.00 24.11 130 GLY B C 1
ATOM 4109 O O . GLY B 1 133 ? -21.983 -18.032 94.054 1.00 24.74 130 GLY B O 1
ATOM 4110 N N . ASP B 1 134 ? -20.535 -19.361 92.969 1.00 23.55 131 ASP B N 1
ATOM 4111 C CA . ASP B 1 134 ? -19.388 -18.913 93.740 1.00 23.20 131 ASP B CA 1
ATOM 4112 C C . ASP B 1 134 ? -18.785 -17.668 93.084 1.00 23.03 131 ASP B C 1
ATOM 4113 O O . ASP B 1 134 ? -17.887 -17.767 92.258 1.00 23.50 131 ASP B O 1
ATOM 4118 N N . VAL B 1 135 ? -19.329 -16.513 93.451 1.00 23.17 132 VAL B N 1
ATOM 4119 C CA . VAL B 1 135 ? -18.901 -15.195 92.969 1.00 23.35 132 VAL B CA 1
ATOM 4120 C C . VAL B 1 135 ? -18.751 -14.231 94.157 1.00 23.52 132 VAL B C 1
ATOM 4121 O O . VAL B 1 135 ? -19.653 -14.097 94.989 1.00 23.05 132 VAL B O 1
ATOM 4125 N N . GLN B 1 136 ? -17.580 -13.610 94.252 1.00 23.88 133 GLN B N 1
ATOM 4126 C CA . GLN B 1 136 ? -17.311 -12.595 95.261 1.00 24.22 133 GLN B CA 1
ATOM 4127 C C . GLN B 1 136 ? -17.104 -11.267 94.540 1.00 23.72 133 GLN B C 1
ATOM 4128 O O . GLN B 1 136 ? -16.362 -11.201 93.563 1.00 23.64 133 GLN B O 1
ATOM 4134 N N . ILE B 1 137 ? -17.796 -10.230 95.000 1.00 23.81 134 ILE B N 1
ATOM 4135 C CA . ILE B 1 137 ? -17.698 -8.881 94.430 1.00 23.78 134 ILE B CA 1
ATOM 4136 C C . ILE B 1 137 ? -17.120 -7.931 95.485 1.00 24.23 134 ILE B C 1
ATOM 4137 O O . ILE B 1 137 ? -17.730 -7.715 96.539 1.00 24.17 134 ILE B O 1
ATOM 4142 N N . ASP B 1 138 ? -15.943 -7.377 95.198 1.00 23.96 135 ASP B N 1
ATOM 4143 C CA . ASP B 1 138 ? -15.224 -6.535 96.155 1.00 24.13 135 ASP B CA 1
ATOM 4144 C C . ASP B 1 138 ? -14.903 -5.174 95.527 1.00 23.78 135 ASP B C 1
ATOM 4145 O O . ASP B 1 138 ? -14.084 -5.078 94.603 1.00 23.00 135 ASP B O 1
ATOM 4150 N N . ASN B 1 139 ? -15.578 -4.138 96.027 1.00 23.69 136 ASN B N 1
ATOM 4151 C CA . ASN B 1 139 ? -15.322 -2.755 95.635 1.00 23.68 136 ASN B CA 1
ATOM 4152 C C . ASN B 1 139 ? -14.003 -2.280 96.256 1.00 24.10 136 ASN B C 1
ATOM 4153 O O . ASN B 1 139 ? -13.903 -2.092 97.473 1.00 24.04 136 ASN B O 1
ATOM 4158 N N . GLN B 1 140 ? -13.001 -2.082 95.406 1.00 24.28 137 GLN B N 1
ATOM 4159 C CA . GLN B 1 140 ? -11.685 -1.626 95.838 1.00 25.16 137 GLN B CA 1
ATOM 4160 C C . GLN B 1 140 ? -11.388 -0.183 95.403 1.00 25.19 137 GLN B C 1
ATOM 4161 O O . GLN B 1 140 ? -10.223 0.213 95.297 1.00 24.80 137 GLN B O 1
ATOM 4167 N N . SER B 1 141 ? -12.440 0.598 95.165 1.00 25.70 138 SER B N 1
ATOM 4168 C CA . SER B 1 141 ? -12.302 1.929 94.560 1.00 26.55 138 SER B CA 1
ATOM 4169 C C . SER B 1 141 ? -11.531 2.945 95.411 1.00 27.10 138 SER B C 1
ATOM 4170 O O . SER B 1 141 ? -10.852 3.809 94.866 1.00 27.32 138 SER B O 1
ATOM 4173 N N . ASP B 1 142 ? -11.629 2.840 96.735 1.00 27.58 139 ASP B N 1
ATOM 4174 C CA . ASP B 1 142 ? -10.964 3.797 97.628 1.00 28.43 139 ASP B CA 1
ATOM 4175 C C . ASP B 1 142 ? -9.488 3.480 97.801 1.00 27.93 139 ASP B C 1
ATOM 4176 O O . ASP B 1 142 ? -8.702 4.322 98.252 1.00 28.31 139 ASP B O 1
ATOM 4181 N N . GLN B 1 143 ? -9.113 2.266 97.428 1.00 27.10 140 GLN B N 1
ATOM 4182 C CA . GLN B 1 143 ? -7.778 1.784 97.697 1.00 26.35 140 GLN B CA 1
ATOM 4183 C C . GLN B 1 143 ? -6.863 1.918 96.490 1.00 24.98 140 GLN B C 1
ATOM 4184 O O . GLN B 1 143 ? -5.654 1.754 96.619 1.00 24.33 140 GLN B O 1
ATOM 4190 N N . ILE B 1 144 ? -7.451 2.232 95.330 1.00 23.76 141 ILE B N 1
ATOM 4191 C CA . ILE B 1 144 ? -6.734 2.248 94.045 1.00 22.21 141 ILE B CA 1
ATOM 4192 C C . ILE B 1 144 ? -6.774 3.628 93.356 1.00 21.22 141 ILE B C 1
ATOM 4193 O O . ILE B 1 144 ? -7.839 4.250 93.224 1.00 20.59 141 ILE B O 1
ATOM 4198 N N . ALA B 1 145 ? -5.595 4.085 92.932 1.00 20.27 142 ALA B N 1
ATOM 4199 C CA . ALA B 1 145 ? -5.436 5.330 92.190 1.00 19.55 142 ALA B CA 1
ATOM 4200 C C . ALA B 1 145 ? -5.057 4.998 90.751 1.00 19.08 142 ALA B C 1
ATOM 4201 O O . ALA B 1 145 ? -4.456 3.957 90.484 1.00 18.80 142 ALA B O 1
ATOM 4203 N N . LEU B 1 146 ? -5.421 5.865 89.818 1.00 18.56 143 LEU B N 1
ATOM 4204 C CA . LEU B 1 146 ? -5.212 5.546 88.410 1.00 18.08 143 LEU B CA 1
ATOM 4205 C C . LEU B 1 146 ? -4.636 6.756 87.715 1.00 17.71 143 LEU B C 1
ATOM 4206 O O . LEU B 1 146 ? -5.246 7.824 87.715 1.00 17.65 143 LEU B O 1
ATOM 4211 N N . LEU B 1 147 ? -3.448 6.570 87.148 1.00 17.66 144 LEU B N 1
ATOM 4212 C CA . LEU B 1 147 ? -2.722 7.599 86.408 1.00 17.60 144 LEU B CA 1
ATOM 4213 C C . LEU B 1 147 ? -2.560 7.149 84.971 1.00 18.10 144 LEU B C 1
ATOM 4214 O O . LEU B 1 147 ? -2.191 6.009 84.718 1.00 19.26 144 LEU B O 1
ATOM 4219 N N . ALA B 1 148 ? -2.836 8.039 84.029 1.00 18.40 145 ALA B N 1
ATOM 4220 C CA . ALA B 1 148 ? -2.708 7.706 82.610 1.00 18.55 145 ALA B CA 1
ATOM 4221 C C . ALA B 1 148 ? -1.621 8.554 81.969 1.00 18.45 145 ALA B C 1
ATOM 4222 O O . ALA B 1 148 ? -1.606 9.776 82.118 1.00 18.89 145 ALA B O 1
ATOM 4224 N N . VAL B 1 149 ? -0.707 7.889 81.272 1.00 18.57 146 VAL B N 1
ATOM 4225 C CA . VAL B 1 149 ? 0.373 8.542 80.525 1.00 18.01 146 VAL B CA 1
ATOM 4226 C C . VAL B 1 149 ? 0.149 8.262 79.040 1.00 17.95 146 VAL B C 1
ATOM 4227 O O . VAL B 1 149 ? 0.209 7.117 78.625 1.00 17.82 146 VAL B O 1
ATOM 4231 N N . GLN B 1 150 ? -0.101 9.310 78.254 1.00 17.66 147 GLN B N 1
ATOM 4232 C CA . GLN B 1 150 ? -0.627 9.149 76.894 1.00 18.13 147 GLN B CA 1
ATOM 4233 C C . GLN B 1 150 ? 0.080 10.036 75.865 1.00 18.88 147 GLN B C 1
ATOM 4234 O O . GLN B 1 150 ? 0.427 11.182 76.157 1.00 18.90 147 GLN B O 1
ATOM 4240 N N . GLY B 1 151 ? 0.252 9.517 74.649 1.00 19.68 148 GLY B N 1
ATOM 4241 C CA . GLY B 1 151 ? 0.966 10.243 73.597 1.00 19.93 148 GLY B CA 1
ATOM 4242 C C . GLY B 1 151 ? 2.126 9.424 73.056 1.00 20.46 148 GLY B C 1
ATOM 4243 O O . GLY B 1 151 ? 2.494 8.412 73.662 1.00 20.78 148 GLY B O 1
ATOM 4244 N N . PRO B 1 152 ? 2.720 9.853 71.920 1.00 20.54 149 PRO B N 1
ATOM 4245 C CA . PRO B 1 152 ? 3.762 9.057 71.242 1.00 21.00 149 PRO B CA 1
ATOM 4246 C C . PRO B 1 152 ? 5.074 8.866 72.022 1.00 20.75 149 PRO B C 1
ATOM 4247 O O . PRO B 1 152 ? 5.895 8.006 71.650 1.00 21.39 149 PRO B O 1
ATOM 4251 N N . LYS B 1 153 ? 5.268 9.644 73.081 0.50 20.00 150 LYS B N 1
ATOM 4252 C CA . LYS B 1 153 ? 6.505 9.582 73.851 0.50 19.60 150 LYS B CA 1
ATOM 4253 C C . LYS B 1 153 ? 6.274 8.944 75.217 0.50 19.63 150 LYS B C 1
ATOM 4254 O O . LYS B 1 153 ? 7.162 8.921 76.063 0.50 18.96 150 LYS B O 1
ATOM 4260 N N . ALA B 1 154 ? 5.070 8.403 75.402 1.00 20.47 151 ALA B 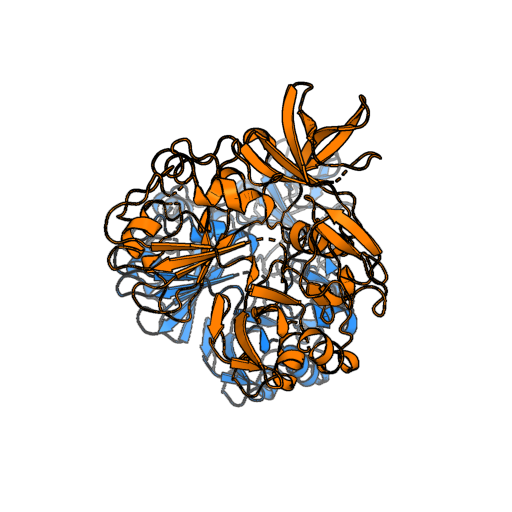N 1
ATOM 4261 C CA . ALA B 1 154 ? 4.670 7.752 76.648 1.00 20.65 151 ALA B CA 1
ATOM 4262 C C . ALA B 1 154 ? 5.507 6.499 76.957 1.00 21.21 151 ALA B C 1
ATOM 4263 O O . ALA B 1 154 ? 5.884 6.277 78.110 1.00 20.76 151 ALA B O 1
ATOM 4265 N N . GLU B 1 155 ? 5.784 5.690 75.933 1.00 21.78 152 GLU B N 1
ATOM 4266 C CA . GLU B 1 155 ? 6.590 4.478 76.114 1.00 23.34 152 GLU B CA 1
ATOM 4267 C C . GLU B 1 155 ? 7.994 4.823 76.608 1.00 23.54 152 GLU B C 1
ATOM 4268 O O . GLU B 1 155 ? 8.485 4.223 77.563 1.00 22.93 152 GLU B O 1
ATOM 4274 N N . ALA B 1 156 ? 8.616 5.810 75.960 1.00 24.19 153 ALA B N 1
ATOM 4275 C CA . ALA B 1 156 ? 9.962 6.252 76.316 1.00 24.89 153 ALA B CA 1
ATOM 4276 C C . ALA B 1 156 ? 10.040 6.815 77.729 1.00 25.68 153 ALA B C 1
ATOM 4277 O O . ALA B 1 156 ? 11.005 6.555 78.440 1.00 26.28 153 ALA B O 1
ATOM 4279 N N . ILE B 1 157 ? 9.027 7.575 78.137 1.00 26.24 154 ILE B N 1
ATOM 4280 C CA . ILE B 1 157 ? 8.960 8.089 79.504 1.00 26.62 154 ILE B CA 1
ATOM 4281 C C . ILE B 1 157 ? 8.849 6.945 80.523 1.00 27.16 154 ILE B C 1
ATOM 4282 O O . ILE B 1 157 ? 9.535 6.956 81.545 1.00 27.25 154 ILE B O 1
ATOM 4287 N N . LEU B 1 158 ? 7.989 5.969 80.234 1.00 27.71 155 LEU B N 1
ATOM 4288 C CA . LEU B 1 158 ? 7.730 4.857 81.142 1.00 28.76 155 LEU B CA 1
ATOM 4289 C C . LEU B 1 158 ? 8.915 3.903 81.316 1.00 29.45 155 LEU B C 1
ATOM 4290 O O . LEU B 1 158 ? 9.068 3.288 82.379 1.00 29.59 155 LEU B O 1
ATOM 4295 N N . LYS B 1 159 ? 9.743 3.780 80.278 1.00 29.57 156 LYS B N 1
ATOM 4296 C CA . LYS B 1 159 ? 10.997 3.026 80.387 1.00 30.15 156 LYS B CA 1
ATOM 4297 C C . LYS B 1 159 ? 11.888 3.575 81.495 1.00 30.70 156 LYS B C 1
ATOM 4298 O O . LYS B 1 159 ? 12.569 2.803 82.156 1.00 30.91 156 LYS B O 1
ATOM 4304 N N . ASN B 1 160 ? 11.855 4.898 81.703 1.00 31.27 157 ASN B N 1
ATOM 4305 C CA . ASN B 1 160 ? 12.641 5.569 82.749 1.00 31.98 157 ASN B CA 1
ATOM 4306 C C . ASN B 1 160 ? 12.124 5.301 84.162 1.00 31.99 157 ASN B C 1
ATOM 4307 O O . ASN B 1 160 ? 12.883 5.355 85.128 1.00 32.42 157 ASN B O 1
ATOM 4312 N N . LEU B 1 161 ? 10.829 5.006 84.267 1.00 32.07 158 LEU B N 1
ATOM 4313 C CA . LEU B 1 161 ? 10.138 4.867 85.552 1.00 31.72 158 LEU B CA 1
ATOM 4314 C C . LEU B 1 161 ? 10.268 3.500 86.205 1.00 31.51 158 LEU B C 1
ATOM 4315 O O . LEU B 1 161 ? 10.108 3.375 87.423 1.00 31.97 158 LEU B O 1
ATOM 4320 N N . THR B 1 162 ? 10.568 2.485 85.397 1.00 30.98 159 THR B N 1
ATOM 4321 C CA . THR B 1 162 ? 10.539 1.089 85.826 1.00 30.09 159 THR B CA 1
ATOM 4322 C C . THR B 1 162 ? 11.498 0.236 84.995 1.00 29.71 159 THR B C 1
ATOM 4323 O O . THR B 1 162 ? 11.798 0.572 83.848 1.00 29.58 159 THR B O 1
ATOM 4327 N N . ASP B 1 163 ? 11.963 -0.868 85.582 1.00 29.12 160 ASP B N 1
ATOM 4328 C CA . ASP B 1 163 ? 12.782 -1.866 84.873 1.00 28.90 160 ASP B CA 1
ATOM 4329 C C . ASP B 1 163 ? 11.954 -2.844 84.030 1.00 28.42 160 ASP B C 1
ATOM 4330 O O . ASP B 1 163 ? 12.450 -3.386 83.032 1.00 28.14 160 ASP B O 1
ATOM 4335 N N . ALA B 1 164 ? 10.702 -3.067 84.444 1.00 27.58 161 ALA B N 1
ATOM 4336 C CA . ALA B 1 164 ? 9.789 -3.980 83.753 1.00 26.93 161 ALA B CA 1
ATOM 4337 C C . ALA B 1 164 ? 9.749 -3.682 82.253 1.00 26.57 161 ALA B C 1
ATOM 4338 O O . ALA B 1 164 ? 9.825 -2.523 81.842 1.00 26.38 161 ALA B O 1
ATOM 4340 N N . ASP B 1 165 ? 9.644 -4.734 81.451 1.00 26.29 162 ASP B N 1
ATOM 4341 C CA . ASP B 1 165 ? 9.579 -4.603 79.997 1.00 26.40 162 ASP B CA 1
ATOM 4342 C C . ASP B 1 165 ? 8.176 -4.165 79.632 1.00 26.27 162 ASP B C 1
ATOM 4343 O O . ASP B 1 165 ? 7.335 -4.964 79.237 1.00 26.22 162 ASP B O 1
ATOM 4348 N N . VAL B 1 166 ? 7.942 -2.873 79.795 1.00 26.32 163 VAL B N 1
ATOM 4349 C CA . VAL B 1 166 ? 6.663 -2.249 79.514 1.00 26.81 163 VAL B CA 1
ATOM 4350 C C . VAL B 1 166 ? 6.511 -2.070 77.991 1.00 26.93 163 VAL B C 1
ATOM 4351 O O . VAL B 1 166 ? 5.406 -2.136 77.450 1.00 26.71 163 VAL B O 1
ATOM 4355 N N . SER B 1 167 ? 7.638 -1.912 77.303 1.00 27.09 164 SER B N 1
ATOM 4356 C CA . SER B 1 167 ? 7.648 -1.655 75.857 1.00 27.95 164 SER B CA 1
ATOM 4357 C C . SER B 1 167 ? 7.189 -2.830 74.977 1.00 27.39 164 SER B C 1
ATOM 4358 O O . SER B 1 167 ? 6.796 -2.620 73.826 1.00 27.84 164 SER B O 1
ATOM 4361 N N . ALA B 1 168 ? 7.260 -4.050 75.514 1.00 27.25 165 ALA B N 1
ATOM 4362 C CA . ALA B 1 168 ? 6.893 -5.278 74.796 1.00 26.93 165 ALA B CA 1
ATOM 4363 C C . ALA B 1 168 ? 5.388 -5.562 74.837 1.00 26.68 165 ALA B C 1
ATOM 4364 O O . ALA B 1 168 ? 4.859 -6.259 73.963 1.00 26.57 165 ALA B O 1
ATOM 4366 N N . LEU B 1 169 ? 4.713 -5.011 75.845 1.00 25.88 166 LEU B N 1
ATOM 4367 C CA . LEU B 1 169 ? 3.256 -5.110 75.968 1.00 25.20 166 LEU B CA 1
ATOM 4368 C C . LEU B 1 169 ? 2.527 -4.789 74.666 1.00 25.10 166 LEU B C 1
ATOM 4369 O O . LEU B 1 169 ? 2.779 -3.756 74.039 1.00 25.03 166 LEU B O 1
ATOM 4374 N N . LYS B 1 170 ? 1.606 -5.667 74.281 1.00 24.95 167 LYS B N 1
ATOM 4375 C CA . LYS B 1 170 ? 0.708 -5.395 73.163 1.00 24.89 167 LYS B CA 1
ATOM 4376 C C . LYS B 1 170 ? -0.398 -4.482 73.671 1.00 24.22 167 LYS B C 1
ATOM 4377 O O . LYS B 1 170 ? -0.589 -4.388 74.886 1.00 23.40 167 LYS B O 1
ATOM 4383 N N . PRO B 1 171 ? -1.115 -3.787 72.758 1.00 23.67 168 PRO B N 1
ATOM 4384 C CA . PRO B 1 171 ? -2.292 -3.049 73.230 1.00 23.57 168 PRO B CA 1
ATOM 4385 C C . PRO B 1 171 ? -3.216 -3.963 74.036 1.00 23.01 168 PRO B C 1
ATOM 4386 O O . PRO B 1 171 ? -3.420 -5.127 73.665 1.00 23.20 168 PRO B O 1
ATOM 4390 N N . PHE B 1 172 ? -3.730 -3.436 75.145 1.00 22.19 169 PHE B N 1
ATOM 4391 C CA . PHE B 1 172 ? -4.566 -4.180 76.111 1.00 22.04 169 PHE B CA 1
ATOM 4392 C C . PHE B 1 172 ? -3.853 -5.213 76.993 1.00 21.69 169 PHE B C 1
ATOM 4393 O O . PHE B 1 172 ? -4.502 -5.888 77.808 1.00 21.99 169 PHE B O 1
ATOM 4401 N N . ALA B 1 173 ? -2.540 -5.357 76.836 1.00 21.06 170 ALA B N 1
ATOM 4402 C CA . ALA B 1 173 ? -1.801 -6.225 77.737 1.00 20.40 170 ALA B CA 1
ATOM 4403 C C . ALA B 1 173 ? -1.371 -5.451 78.971 1.00 19.88 170 ALA B C 1
ATOM 4404 O O . ALA B 1 173 ? -1.340 -4.221 78.982 1.00 19.37 170 ALA B O 1
ATOM 4406 N N . PHE B 1 174 ? -1.056 -6.177 80.026 1.00 20.23 171 PHE B N 1
ATOM 4407 C CA . PHE B 1 174 ? -0.620 -5.529 81.232 1.00 20.42 171 PHE B CA 1
ATOM 4408 C C . PHE B 1 174 ? 0.376 -6.356 82.019 1.00 21.57 171 PHE B C 1
ATOM 4409 O O . PHE B 1 174 ? 0.456 -7.575 81.853 1.00 21.23 171 PHE B O 1
ATOM 4417 N N . ILE B 1 175 ? 1.147 -5.675 82.861 1.00 23.05 172 ILE B N 1
ATOM 4418 C CA . ILE B 1 175 ? 1.961 -6.339 83.861 1.00 24.61 172 ILE B CA 1
ATOM 4419 C C . ILE B 1 175 ? 1.515 -5.940 85.266 1.00 25.72 172 ILE B C 1
ATOM 4420 O O . ILE B 1 175 ? 1.235 -4.771 85.543 1.00 25.41 172 ILE B O 1
ATOM 4425 N N . ASP B 1 176 ? 1.427 -6.936 86.139 1.00 27.41 173 ASP B N 1
ATOM 4426 C CA . ASP B 1 176 ? 0.975 -6.720 87.502 1.00 29.37 173 ASP B CA 1
ATOM 4427 C C . ASP B 1 176 ? 2.150 -6.787 88.478 1.00 30.53 173 ASP B C 1
ATOM 4428 O O . ASP B 1 176 ? 3.116 -7.520 88.249 1.00 31.23 173 ASP B O 1
ATOM 4433 N N . GLU B 1 177 ? 2.062 -6.020 89.560 1.00 31.65 174 GLU B N 1
ATOM 4434 C CA . GLU B 1 177 ? 3.119 -5.951 90.582 1.00 32.95 174 GLU B CA 1
ATOM 4435 C C . GLU B 1 177 ? 4.466 -5.513 89.990 1.00 33.10 174 GLU B C 1
ATOM 4436 O O . GLU B 1 177 ? 5.531 -5.999 90.389 1.00 33.37 174 GLU B O 1
ATOM 4442 N N . ALA B 1 178 ? 4.400 -4.595 89.025 1.00 33.11 175 ALA B N 1
ATOM 4443 C CA . ALA B 1 178 ? 5.585 -3.959 88.481 1.00 33.29 175 ALA B CA 1
ATOM 4444 C C . ALA B 1 178 ? 6.064 -2.896 89.470 1.00 33.62 175 ALA B C 1
ATOM 4445 O O . ALA B 1 178 ? 5.254 -2.277 90.176 1.00 33.68 175 ALA B O 1
ATOM 4447 N N . ASP B 1 179 ? 7.376 -2.706 89.539 1.00 33.76 176 ASP B N 1
ATOM 4448 C CA . ASP B 1 179 ? 7.945 -1.688 90.408 1.00 34.41 176 ASP B CA 1
ATOM 4449 C C . ASP B 1 179 ? 8.133 -0.381 89.633 1.00 34.72 176 ASP B C 1
ATOM 4450 O O . ASP B 1 179 ? 8.923 -0.311 88.693 1.00 34.15 176 ASP B O 1
ATOM 4455 N N . ILE B 1 180 ? 7.375 0.640 90.023 1.00 35.15 177 ILE B N 1
ATOM 4456 C CA . ILE B 1 180 ? 7.592 1.987 89.527 1.00 35.52 177 ILE B CA 1
ATOM 4457 C C . ILE B 1 180 ? 8.215 2.755 90.665 1.00 35.60 177 ILE B C 1
ATOM 4458 O O . ILE B 1 180 ? 7.587 2.940 91.718 1.00 35.82 177 ILE B O 1
ATOM 4463 N N . SER B 1 181 ? 9.458 3.176 90.454 1.00 35.44 178 SER B N 1
ATOM 4464 C CA . SER B 1 181 ? 10.202 3.985 91.410 1.00 35.21 178 SER B CA 1
ATOM 4465 C C . SER B 1 181 ? 9.833 3.663 92.863 1.00 34.45 178 SER B C 1
ATOM 4466 O O . SER B 1 181 ? 9.349 4.526 93.593 1.00 34.57 178 SER B O 1
ATOM 4469 N N . GLY B 1 182 ? 10.047 2.407 93.262 1.00 33.52 179 GLY B N 1
ATOM 4470 C CA . GLY B 1 182 ? 9.856 1.979 94.657 1.00 32.01 179 GLY B CA 1
ATOM 4471 C C . GLY B 1 182 ? 8.474 1.447 95.011 1.00 31.16 179 GLY B C 1
ATOM 4472 O O . GLY B 1 182 ? 8.292 0.806 96.050 1.00 30.80 179 GLY B O 1
ATOM 4473 N N . ARG B 1 183 ? 7.492 1.699 94.149 1.00 30.28 180 ARG B N 1
ATOM 4474 C CA . ARG B 1 183 ? 6.122 1.299 94.452 1.00 29.60 180 ARG B CA 1
ATOM 4475 C C . ARG B 1 183 ? 5.616 0.203 93.520 1.00 29.36 180 ARG B C 1
ATOM 4476 O O . ARG B 1 183 ? 6.085 0.056 92.390 1.00 29.87 180 ARG B O 1
ATOM 4484 N N . LYS B 1 184 ? 4.661 -0.573 94.011 1.00 28.91 181 LYS B N 1
ATOM 4485 C CA . LYS B 1 184 ? 4.076 -1.656 93.232 1.00 28.51 181 LYS B CA 1
ATOM 4486 C C . LYS B 1 184 ? 2.826 -1.179 92.510 1.00 27.70 181 LYS B C 1
ATOM 4487 O O . LYS B 1 184 ? 1.954 -0.548 93.113 1.00 28.17 181 LYS B O 1
ATOM 4493 N N . ALA B 1 185 ? 2.756 -1.468 91.214 1.00 26.25 182 ALA B N 1
ATOM 4494 C CA . ALA B 1 185 ? 1.681 -0.971 90.383 1.00 24.87 182 ALA B CA 1
ATOM 4495 C C . ALA B 1 185 ? 1.353 -1.910 89.227 1.00 24.26 182 ALA B C 1
ATOM 4496 O O . ALA B 1 185 ? 2.224 -2.615 88.709 1.00 23.89 182 ALA B O 1
ATOM 4498 N N . LEU B 1 186 ? 0.090 -1.892 88.819 1.00 22.85 183 LEU B N 1
ATOM 4499 C CA . LEU B 1 186 ? -0.325 -2.563 87.602 1.00 22.00 183 LEU B CA 1
ATOM 4500 C C . LEU B 1 186 ? -0.212 -1.545 86.469 1.00 21.60 183 LEU B C 1
ATOM 4501 O O . LEU B 1 186 ? -0.764 -0.445 86.551 1.00 21.72 183 LEU B O 1
ATOM 4506 N N . ILE B 1 187 ? 0.524 -1.911 85.425 1.00 21.12 184 ILE B N 1
ATOM 4507 C CA . ILE B 1 187 ? 0.726 -1.057 84.257 1.00 20.55 184 ILE B CA 1
ATOM 4508 C C . ILE B 1 187 ? 0.144 -1.754 83.036 1.00 20.40 184 ILE B C 1
ATOM 4509 O O . ILE B 1 187 ? 0.604 -2.839 82.679 1.00 20.31 184 ILE B O 1
ATOM 4514 N N . SER B 1 188 ? -0.840 -1.125 82.390 1.00 19.70 185 SER B N 1
ATOM 4515 C CA . SER B 1 188 ? -1.459 -1.684 81.185 1.00 19.46 185 SER B CA 1
ATOM 4516 C C . SER B 1 188 ? -1.317 -0.767 79.965 1.00 19.70 185 SER B C 1
ATOM 4517 O O . SER B 1 188 ? -1.287 0.450 80.108 1.00 19.30 185 SER B O 1
ATOM 4520 N N . ARG B 1 189 ? -1.228 -1.356 78.774 1.00 20.40 186 ARG B N 1
ATOM 4521 C CA . ARG B 1 189 ? -1.153 -0.578 77.525 1.00 20.85 186 ARG B CA 1
ATOM 4522 C C . ARG B 1 189 ? -2.566 -0.254 77.011 1.00 20.75 186 ARG B C 1
ATOM 4523 O O . ARG B 1 189 ? -3.086 -0.870 76.078 1.00 20.27 186 ARG B O 1
ATOM 4531 N N . THR B 1 190 ? -3.168 0.745 77.651 1.00 21.13 187 THR B N 1
ATOM 4532 C CA . THR B 1 190 ? -4.571 1.104 77.475 1.00 21.03 187 THR B CA 1
ATOM 4533 C C . THR B 1 190 ? -4.699 2.619 77.618 1.00 21.47 187 THR B C 1
ATOM 4534 O O . THR B 1 190 ? -3.809 3.271 78.191 1.00 21.53 187 THR B O 1
ATOM 4538 N N . GLY B 1 191 ? -5.790 3.178 77.092 1.00 21.17 188 GLY B N 1
ATOM 4539 C CA . GLY B 1 191 ? -6.066 4.604 77.223 1.00 21.13 188 GLY B CA 1
ATOM 4540 C C . GLY B 1 191 ? -7.353 5.068 76.567 1.00 21.33 188 GLY B C 1
ATOM 4541 O O . GLY B 1 191 ? -8.102 4.272 76.005 1.00 21.54 188 GLY B O 1
ATOM 4542 N N . TYR B 1 192 ? -7.574 6.375 76.598 1.00 21.33 189 TYR B N 1
ATOM 4543 C CA . TYR B 1 192 ? -8.861 6.953 76.263 1.00 21.61 189 TYR B CA 1
ATOM 4544 C C . TYR B 1 192 ? -8.622 8.120 75.318 1.00 21.82 189 TYR B C 1
ATOM 4545 O O . TYR B 1 192 ? -9.308 9.136 75.347 1.00 21.64 189 TYR B O 1
ATOM 4554 N N . THR B 1 193 ? -7.642 7.939 74.450 1.00 22.56 190 THR B N 1
ATOM 4555 C CA . THR B 1 193 ? -6.950 9.068 73.867 1.00 23.39 190 THR B CA 1
ATOM 4556 C C . THR B 1 193 ? -6.841 9.015 72.324 1.00 23.54 190 THR B C 1
ATOM 4557 O O . THR B 1 193 ? -6.868 10.049 71.665 1.00 24.18 190 THR B O 1
ATOM 4561 N N . GLY B 1 194 ? -6.725 7.815 71.754 1.00 23.95 191 GLY B N 1
ATOM 4562 C CA . GLY B 1 194 ? -6.468 7.659 70.307 1.00 23.71 191 GLY B CA 1
ATOM 4563 C C . GLY B 1 194 ? -4.977 7.639 69.982 1.00 23.61 191 GLY B C 1
ATOM 4564 O O . GLY B 1 194 ? -4.581 7.521 68.828 1.00 23.62 191 GLY B O 1
ATOM 4565 N N . GLU B 1 195 ? -4.156 7.778 71.016 1.00 23.01 192 GLU B N 1
ATOM 4566 C CA . GLU B 1 195 ? -2.710 7.669 70.912 1.00 22.77 192 GLU B CA 1
ATOM 4567 C C . GLU B 1 195 ? -2.265 6.399 71.625 1.00 22.45 192 GLU B C 1
ATOM 4568 O O . GLU B 1 195 ? -3.060 5.762 72.320 1.00 22.63 192 GLU B O 1
ATOM 4574 N N . ASP B 1 196 ? -0.991 6.043 71.469 1.00 21.86 193 ASP B N 1
ATOM 4575 C CA . ASP B 1 196 ? -0.379 5.030 72.312 1.00 21.69 193 ASP B CA 1
ATOM 4576 C C . ASP B 1 196 ? -0.429 5.565 73.737 1.00 21.07 193 ASP B C 1
ATOM 4577 O O . ASP B 1 196 ? -0.612 6.768 73.955 1.00 20.73 193 ASP B O 1
ATOM 4582 N N . GLY B 1 197 ? -0.293 4.681 74.713 1.00 20.76 194 GLY B N 1
ATOM 4583 C CA . GLY B 1 197 ? -0.295 5.135 76.089 1.00 19.70 194 GLY B CA 1
ATOM 4584 C C . GLY B 1 197 ? -0.452 4.014 77.070 1.00 19.64 194 GLY B C 1
ATOM 4585 O O . GLY B 1 197 ? -0.698 2.873 76.688 1.00 19.41 194 GLY B O 1
ATOM 4586 N N . TYR B 1 198 ? -0.305 4.361 78.346 1.00 19.52 195 TYR B N 1
ATOM 4587 C CA . TYR B 1 198 ? -0.356 3.411 79.435 1.00 19.81 195 TYR B CA 1
ATOM 4588 C C . TYR B 1 198 ? -1.207 3.965 80.556 1.00 19.71 195 TYR B C 1
ATOM 4589 O O . TYR B 1 198 ? -1.361 5.188 80.688 1.00 18.55 195 TYR B O 1
ATOM 4598 N N . GLU B 1 199 ? -1.757 3.048 81.354 1.00 18.95 196 GLU B N 1
ATOM 4599 C CA . GLU B 1 199 ? -2.470 3.397 82.567 1.00 19.33 196 GLU B CA 1
ATOM 4600 C C . GLU B 1 199 ? -1.805 2.676 83.716 1.00 18.73 196 GLU B C 1
ATOM 4601 O O . GLU B 1 199 ? -1.360 1.543 83.563 1.00 18.83 196 GLU B O 1
ATOM 4607 N N . ILE B 1 200 ? -1.739 3.336 84.870 1.00 18.54 197 ILE B N 1
ATOM 4608 C CA . ILE B 1 200 ? -1.021 2.818 86.028 1.00 17.73 197 ILE B CA 1
ATOM 4609 C C . ILE B 1 200 ? -1.934 2.790 87.256 1.00 17.95 197 ILE B C 1
ATOM 4610 O O . ILE B 1 200 ? -2.412 3.840 87.709 1.00 17.10 197 ILE B O 1
ATOM 4615 N N . TYR B 1 201 ? -2.167 1.591 87.796 1.00 18.00 198 TYR B N 1
ATOM 4616 C CA . TYR B 1 201 ? -3.041 1.431 88.951 1.00 18.54 198 TYR B CA 1
ATOM 4617 C C . TYR B 1 201 ? -2.162 1.161 90.153 1.00 18.83 198 TYR B C 1
ATOM 4618 O O . TYR B 1 201 ? -1.386 0.214 90.154 1.00 18.84 198 TYR B O 1
ATOM 4627 N N . CYS B 1 202 ? -2.288 1.998 91.170 1.00 19.90 199 CYS B N 1
ATOM 4628 C CA . CYS B 1 202 ? -1.438 1.886 92.348 1.00 21.06 199 CYS B CA 1
ATOM 4629 C C . CYS B 1 202 ? -2.252 2.067 93.606 1.00 21.85 199 CYS B C 1
ATOM 4630 O O . CYS B 1 202 ? -3.410 2.484 93.549 1.00 22.43 199 CYS B O 1
ATOM 4633 N N . ARG B 1 203 ? -1.657 1.730 94.747 1.00 22.87 200 ARG B N 1
ATOM 4634 C CA . ARG B 1 203 ? -2.249 2.080 96.031 1.00 24.01 200 ARG B CA 1
ATOM 4635 C C . ARG B 1 203 ? -2.414 3.602 96.116 1.00 23.59 200 ARG B C 1
ATOM 4636 O O . ARG B 1 203 ? -1.570 4.350 95.608 1.00 24.16 200 ARG B O 1
ATOM 4644 N N . SER B 1 204 ? -3.499 4.038 96.748 1.00 23.39 201 SER B N 1
ATOM 4645 C CA . SER B 1 204 ? -3.808 5.464 96.936 1.00 23.64 201 SER B CA 1
ATOM 4646 C C . SER B 1 204 ? -2.625 6.239 97.512 1.00 23.70 201 SER B C 1
ATOM 4647 O O . SER B 1 204 ? -2.271 7.323 97.019 1.00 24.03 201 SER B O 1
ATOM 4650 N N . ASP B 1 205 ? -2.014 5.657 98.543 1.00 23.90 202 ASP B N 1
ATOM 4651 C CA . ASP B 1 205 ? -0.892 6.256 99.259 1.00 24.07 202 ASP B CA 1
ATOM 4652 C C . ASP B 1 205 ? 0.401 6.372 98.438 1.00 23.52 202 ASP B C 1
ATOM 4653 O O . ASP B 1 205 ? 1.324 7.077 98.846 1.00 23.37 202 ASP B O 1
ATOM 4658 N N . ASP B 1 206 ? 0.454 5.714 97.280 1.00 22.92 203 ASP B N 1
ATOM 4659 C CA . ASP B 1 206 ? 1.640 5.766 96.420 1.00 22.75 203 ASP B CA 1
ATOM 4660 C C . ASP B 1 206 ? 1.487 6.696 95.215 1.00 22.35 203 ASP B C 1
ATOM 4661 O O . ASP B 1 206 ? 2.457 6.944 94.497 1.00 22.18 203 ASP B O 1
ATOM 4666 N N . ALA B 1 207 ? 0.275 7.194 94.993 1.00 22.08 204 ALA B N 1
ATOM 4667 C CA . ALA B 1 207 ? -0.081 7.886 93.741 1.00 22.26 204 ALA B CA 1
ATOM 4668 C C . ALA B 1 207 ? 0.665 9.200 93.505 1.00 22.63 204 ALA B C 1
ATOM 4669 O O . ALA B 1 207 ? 1.027 9.527 92.366 1.00 22.27 204 ALA B O 1
ATOM 4679 N N . HIS B 1 209 ? 3.680 10.098 94.754 1.00 22.15 206 HIS B N 1
ATOM 4680 C CA . HIS B 1 209 ? 5.061 9.739 94.415 1.00 21.62 206 HIS B CA 1
ATOM 4681 C C . HIS B 1 209 ? 5.255 9.404 92.933 1.00 21.31 206 HIS B C 1
ATOM 4682 O O . HIS B 1 209 ? 6.156 9.936 92.285 1.00 21.74 206 HIS B O 1
ATOM 4689 N N . ILE B 1 210 ? 4.421 8.507 92.418 1.00 21.03 207 ILE B N 1
ATOM 4690 C CA . ILE B 1 210 ? 4.480 8.089 91.013 1.00 20.87 207 ILE B CA 1
ATOM 4691 C C . ILE B 1 210 ? 4.214 9.274 90.073 1.00 21.14 207 ILE B C 1
ATOM 4692 O O . ILE B 1 210 ? 4.958 9.474 89.112 1.00 21.75 207 ILE B O 1
ATOM 4697 N N . TRP B 1 211 ? 3.187 10.072 90.378 1.00 21.46 208 TRP B N 1
ATOM 4698 C CA . TRP B 1 211 ? 2.902 11.312 89.638 1.00 21.47 208 TRP B CA 1
ATOM 4699 C C . TRP B 1 211 ? 4.161 12.167 89.522 1.00 21.52 208 TRP B C 1
ATOM 4700 O O . TRP B 1 211 ? 4.541 12.590 88.427 1.00 20.98 208 TRP B O 1
ATOM 4711 N N . LYS B 1 212 ? 4.795 12.408 90.667 1.00 21.62 209 LYS B N 1
ATOM 4712 C CA . LYS B 1 212 ? 6.038 13.167 90.743 1.00 22.00 209 LYS B CA 1
ATOM 4713 C C . LYS B 1 212 ? 7.173 12.485 90.005 1.00 21.96 209 LYS B C 1
ATOM 4714 O O . LYS B 1 212 ? 8.039 13.143 89.465 1.00 22.20 209 LYS B O 1
ATOM 4720 N N . LYS B 1 213 ? 7.187 11.165 89.984 1.00 22.70 210 LYS B N 1
ATOM 4721 C CA . LYS B 1 213 ? 8.244 10.476 89.259 1.00 23.59 210 LYS B CA 1
ATOM 4722 C C . LYS B 1 213 ? 7.995 10.489 87.741 1.00 23.81 210 LYS B C 1
ATOM 4723 O O . LYS B 1 213 ? 8.952 10.542 86.965 1.00 24.71 210 LYS B O 1
ATOM 4729 N N . ILE B 1 214 ? 6.724 10.489 87.330 1.00 23.53 211 ILE B N 1
ATOM 4730 C CA . ILE B 1 214 ? 6.336 10.634 85.903 1.00 23.85 211 ILE B CA 1
ATOM 4731 C C . ILE B 1 214 ? 6.648 12.019 85.309 1.00 24.01 211 ILE B C 1
ATOM 4732 O O . ILE B 1 214 ? 7.199 12.095 84.216 1.00 24.64 211 ILE B O 1
ATOM 4737 N N A ILE B 1 215 ? 6.286 13.152 85.949 0.49 24.39 212 ILE B N 1
ATOM 4738 N N B ILE B 1 215 ? 6.300 13.029 86.084 0.51 24.39 212 ILE B N 1
ATOM 4739 C CA A ILE B 1 215 ? 6.685 14.517 85.404 0.50 24.75 212 ILE B CA 1
ATOM 4740 C CA B ILE B 1 215 ? 6.662 14.386 85.771 0.50 24.90 212 ILE B CA 1
ATOM 4741 C C A ILE B 1 215 ? 8.232 14.695 85.398 0.33 25.27 212 ILE B C 1
ATOM 4742 C C B ILE B 1 215 ? 8.142 14.517 85.423 0.34 25.29 212 ILE B C 1
ATOM 4743 O O A ILE B 1 215 ? 8.762 15.255 84.436 0.50 25.24 212 ILE B O 1
ATOM 4744 O O B ILE B 1 215 ? 8.520 14.876 84.305 0.50 25.14 212 ILE B O 1
ATOM 4753 N N . ASP B 1 216 ? 8.954 14.191 86.416 1.00 25.78 213 ASP B N 1
ATOM 4754 C CA . ASP B 1 216 ? 10.426 14.188 86.355 1.00 26.79 213 ASP B CA 1
ATOM 4755 C C . ASP B 1 216 ? 10.961 13.408 85.161 1.00 27.05 213 ASP B C 1
ATOM 4756 O O . ASP B 1 216 ? 11.831 13.889 84.445 1.00 27.26 213 ASP B O 1
ATOM 4761 N N . ALA B 1 217 ? 10.430 12.205 84.956 1.00 27.97 214 ALA B N 1
ATOM 4762 C CA . ALA B 1 217 ? 10.865 11.334 83.870 1.00 28.28 214 ALA B CA 1
ATOM 4763 C C . ALA B 1 217 ? 10.327 11.787 82.516 1.00 28.59 214 ALA B C 1
ATOM 4764 O O . ALA B 1 217 ? 10.842 11.378 81.482 1.00 28.53 214 ALA B O 1
ATOM 4766 N N . GLY B 1 218 ? 9.293 12.634 82.529 1.00 28.89 215 GLY B N 1
ATOM 4767 C CA . GLY B 1 218 ? 8.683 13.139 81.300 1.00 28.77 215 GLY B CA 1
ATOM 4768 C C . GLY B 1 218 ? 9.102 14.528 80.844 1.00 29.27 215 GLY B C 1
ATOM 4769 O O . GLY B 1 218 ? 8.850 14.906 79.701 1.00 28.57 215 GLY B O 1
ATOM 4770 N N . ASP B 1 219 ? 9.745 15.282 81.738 1.00 30.46 216 ASP B N 1
ATOM 4771 C CA . ASP B 1 219 ? 10.162 16.679 81.484 1.00 31.06 216 ASP B CA 1
ATOM 4772 C C . ASP B 1 219 ? 10.962 16.871 80.193 1.00 30.97 216 ASP B C 1
ATOM 4773 O O . ASP B 1 219 ? 10.675 17.775 79.403 1.00 30.92 216 ASP B O 1
ATOM 4778 N N . ALA B 1 220 ? 11.960 16.019 79.985 1.00 31.02 217 ALA B N 1
ATOM 4779 C CA . ALA B 1 220 ? 12.778 16.069 78.776 1.00 30.96 217 ALA B CA 1
ATOM 4780 C C . ALA B 1 220 ? 11.998 15.783 77.483 1.00 30.85 217 ALA B C 1
ATOM 4781 O O . ALA B 1 220 ? 12.499 16.064 76.391 1.00 30.92 217 ALA B O 1
ATOM 4783 N N . TYR B 1 221 ? 10.790 15.226 77.610 1.00 30.47 218 TYR B N 1
ATOM 4784 C CA . TYR B 1 221 ? 9.990 14.779 76.448 1.00 30.32 218 TYR B CA 1
ATOM 4785 C C . TYR B 1 221 ? 8.800 15.694 76.121 1.00 30.01 218 TYR B C 1
ATOM 4786 O O . TYR B 1 221 ? 8.115 15.494 75.111 1.00 30.55 218 TYR B O 1
ATOM 4795 N N . GLY B 1 222 ? 8.555 16.685 76.977 1.00 29.38 219 GLY B N 1
ATOM 4796 C CA . GLY B 1 222 ? 7.426 17.596 76.809 1.00 28.13 219 GLY B CA 1
ATOM 4797 C C . GLY B 1 222 ? 6.170 17.215 77.579 1.00 27.41 219 GLY B C 1
ATOM 4798 O O . GLY B 1 222 ? 5.100 17.779 77.339 1.00 27.64 219 GLY B O 1
ATOM 4799 N N . LEU B 1 223 ? 6.302 16.273 78.515 1.00 26.05 220 LEU B N 1
ATOM 4800 C CA . LEU B 1 223 ? 5.171 15.771 79.296 1.00 25.15 220 LEU B CA 1
ATOM 4801 C C . LEU B 1 223 ? 4.623 16.879 80.195 1.00 24.22 220 LEU B C 1
ATOM 4802 O O . LEU B 1 223 ? 5.359 17.485 80.967 1.00 24.57 220 LEU B O 1
ATOM 4807 N N . ILE B 1 224 ? 3.329 17.149 80.082 1.00 22.93 221 ILE B N 1
ATOM 4808 C CA . ILE B 1 224 ? 2.654 18.075 80.996 1.00 21.74 221 ILE B CA 1
ATOM 4809 C C . ILE B 1 224 ? 1.421 17.419 81.611 1.00 21.24 221 ILE B C 1
ATOM 4810 O O . ILE B 1 224 ? 0.846 16.528 81.003 1.00 21.28 221 ILE B O 1
ATOM 4815 N N . PRO B 1 225 ? 1.005 17.864 82.814 1.00 21.03 222 PRO B N 1
ATOM 4816 C CA . PRO B 1 225 ? -0.250 17.376 83.381 1.00 20.84 222 PRO B CA 1
ATOM 4817 C C . PRO B 1 225 ? -1.484 17.852 82.603 1.00 20.75 222 PRO B C 1
ATOM 4818 O O . PRO B 1 225 ? -1.576 19.020 82.239 1.00 20.08 222 PRO B O 1
ATOM 4822 N N . CYS B 1 226 ? -2.430 16.941 82.393 1.00 20.99 223 CYS B N 1
ATOM 4823 C CA . CYS B 1 226 ? -3.626 17.225 81.617 1.00 21.16 223 CYS B CA 1
ATOM 4824 C C . CYS B 1 226 ? -4.884 16.987 82.449 1.00 20.86 223 CYS B C 1
ATOM 4825 O O . CYS B 1 226 ? -4.940 16.051 83.248 1.00 20.58 223 CYS B O 1
ATOM 4828 N N . GLY B 1 227 ? -5.873 17.866 82.267 1.00 20.86 224 GLY B N 1
ATOM 4829 C CA . GLY B 1 227 ? -7.131 17.829 83.014 1.00 20.50 224 GLY B CA 1
ATOM 4830 C C . GLY B 1 227 ? -8.288 17.223 82.245 1.00 20.30 224 GLY B C 1
ATOM 4831 O O . GLY B 1 227 ? -8.095 16.647 81.164 1.00 20.55 224 GLY B O 1
ATOM 4832 N N . LEU B 1 228 ? -9.494 17.381 82.792 1.00 20.20 225 LEU B N 1
ATOM 4833 C CA . LEU B 1 228 ? -10.727 16.831 82.195 1.00 20.65 225 LEU B CA 1
ATOM 4834 C C . LEU B 1 228 ? -11.101 17.428 80.839 1.00 20.98 225 LEU B C 1
ATOM 4835 O O . LEU B 1 228 ? -11.631 16.736 79.962 1.00 21.38 225 LEU B O 1
ATOM 4840 N N . GLY B 1 229 ? -10.847 18.721 80.670 1.00 21.56 226 GLY B N 1
ATOM 4841 C CA . GLY B 1 229 ? -11.161 19.395 79.411 1.00 20.96 226 GLY B CA 1
ATOM 4842 C C . GLY B 1 229 ? -10.472 18.746 78.229 1.00 20.90 226 GLY B C 1
ATOM 4843 O O . GLY B 1 229 ? -11.105 18.453 77.217 1.00 21.22 226 GLY B O 1
ATOM 4844 N N . ALA B 1 230 ? -9.162 18.536 78.351 1.00 20.84 227 ALA B N 1
ATOM 4845 C CA . ALA B 1 230 ? -8.377 17.917 77.284 1.00 20.45 227 ALA B CA 1
ATOM 4846 C C . ALA B 1 230 ? -8.659 16.414 77.161 1.00 20.32 227 ALA B C 1
ATOM 4847 O O . ALA B 1 230 ? -8.603 15.853 76.061 1.00 20.21 227 ALA B O 1
ATOM 4849 N N . ARG B 1 231 ? -8.957 15.775 78.293 1.00 20.17 228 ARG B N 1
ATOM 4850 C CA . ARG B 1 231 ? -9.395 14.369 78.320 1.00 20.37 228 ARG B CA 1
ATOM 4851 C C . ARG B 1 231 ? -10.593 14.214 77.405 1.00 20.44 228 ARG B C 1
ATOM 4852 O O . ARG B 1 231 ? -10.653 13.275 76.602 1.00 19.94 228 ARG B O 1
ATOM 4860 N N . ASP B 1 232 ? -11.531 15.159 77.513 1.00 21.18 229 ASP B N 1
ATOM 4861 C CA . ASP B 1 232 ? -12.740 15.105 76.702 1.00 21.87 229 ASP B CA 1
ATOM 4862 C C . ASP B 1 232 ? -12.517 15.367 75.210 1.00 21.92 229 ASP B C 1
ATOM 4863 O O . ASP B 1 232 ? -13.102 14.682 74.383 1.00 21.84 229 ASP B O 1
ATOM 4868 N N . THR B 1 233 ? -11.670 16.343 74.872 1.00 22.24 230 THR B N 1
ATOM 4869 C CA . THR B 1 233 ? -11.431 16.694 73.462 1.00 22.30 230 THR B CA 1
ATOM 4870 C C . THR B 1 233 ? -10.641 15.599 72.713 1.00 22.10 230 THR B C 1
ATOM 4871 O O . THR B 1 233 ? -10.911 15.310 71.543 1.00 21.72 230 THR B O 1
ATOM 4875 N N . LEU B 1 234 ? -9.673 14.988 73.394 1.00 22.07 231 LEU B N 1
ATOM 4876 C CA . LEU B 1 234 ? -8.919 13.863 72.828 1.00 21.73 231 LEU B CA 1
ATOM 4877 C C . LEU B 1 234 ? -9.831 12.668 72.505 1.00 21.75 231 LEU B C 1
ATOM 4878 O O . LEU B 1 234 ? -9.921 12.262 71.344 1.00 21.82 231 LEU B O 1
ATOM 4883 N N . ARG B 1 235 ? -10.537 12.141 73.509 1.00 21.70 232 ARG B N 1
ATOM 4884 C CA . ARG B 1 235 ? -11.457 11.004 73.310 1.00 22.09 232 ARG B CA 1
ATOM 4885 C C . ARG B 1 235 ? -12.542 11.294 72.260 1.00 22.74 232 ARG B C 1
ATOM 4886 O O . ARG B 1 235 ? -12.801 10.462 71.392 1.00 23.10 232 ARG B O 1
ATOM 4894 N N . PHE B 1 236 ? -13.124 12.494 72.319 1.00 23.30 233 PHE B N 1
ATOM 4895 C CA . PHE B 1 236 ? -14.126 12.971 71.338 1.00 23.61 233 PHE B CA 1
ATOM 4896 C C . PHE B 1 236 ? -13.651 12.871 69.884 1.00 23.65 233 PHE B C 1
ATOM 4897 O O . PHE B 1 236 ? -14.380 12.391 69.009 1.00 23.48 233 PHE B O 1
ATOM 4905 N N . GLU B 1 237 ? -12.432 13.348 69.638 1.00 23.77 234 GLU B N 1
ATOM 4906 C CA . GLU B 1 237 ? -11.808 13.282 68.322 1.00 23.64 234 GLU B CA 1
ATOM 4907 C C . GLU B 1 237 ? -11.632 11.868 67.819 1.00 23.23 234 GLU B C 1
ATOM 4908 O O . GLU B 1 237 ? -11.840 11.591 66.626 1.00 23.31 234 GLU B O 1
ATOM 4914 N N . ALA B 1 238 ? -11.232 10.985 68.732 1.00 22.85 235 ALA B N 1
ATOM 4915 C CA . ALA B 1 238 ? -11.040 9.553 68.456 1.00 22.72 235 ALA B CA 1
ATOM 4916 C C . ALA B 1 238 ? -12.356 8.761 68.465 1.00 22.73 235 ALA B C 1
ATOM 4917 O O . ALA B 1 238 ? -12.342 7.536 68.289 1.00 22.94 235 ALA B O 1
ATOM 4919 N N A ASN B 1 239 ? -13.415 9.510 68.813 0.50 22.59 236 ASN B N 1
ATOM 4920 N N B ASN B 1 239 ? -13.509 9.421 68.533 0.50 22.67 236 ASN B N 1
ATOM 4921 C CA A ASN B 1 239 ? -14.827 9.106 68.819 0.52 22.69 236 ASN B CA 1
ATOM 4922 C CA B ASN B 1 239 ? -14.831 8.707 68.534 0.48 22.69 236 ASN B CA 1
ATOM 4923 C C A ASN B 1 239 ? -15.121 7.952 69.775 0.32 22.64 236 ASN B C 1
ATOM 4924 C C B ASN B 1 239 ? -14.966 7.688 69.701 0.32 22.58 236 ASN B C 1
ATOM 4925 O O A ASN B 1 239 ? -15.950 7.064 69.546 0.50 22.72 236 ASN B O 1
ATOM 4926 O O B ASN B 1 239 ? -15.577 6.621 69.538 0.50 22.57 236 ASN B O 1
ATOM 4935 N N . ILE B 1 240 ? -14.401 8.009 70.874 1.00 22.65 237 ILE B N 1
ATOM 4936 C CA . ILE B 1 240 ? -14.589 7.147 72.020 1.00 22.49 237 ILE B CA 1
ATOM 4937 C C . ILE B 1 240 ? -15.844 7.612 72.788 1.00 22.67 237 ILE B C 1
ATOM 4938 O O . ILE B 1 240 ? -15.992 8.807 73.050 1.00 22.81 237 ILE B O 1
ATOM 4943 N N . PRO B 1 241 ? -16.762 6.675 73.129 1.00 22.47 238 PRO B N 1
ATOM 4944 C CA . PRO B 1 241 ? -17.989 7.077 73.836 1.00 22.37 238 PRO B CA 1
ATOM 4945 C C . PRO B 1 241 ? -17.736 7.541 75.263 1.00 21.97 238 PRO B C 1
ATOM 4946 O O . PRO B 1 241 ? -16.789 7.094 75.897 1.00 21.67 238 PRO B O 1
ATOM 4950 N N . LEU B 1 242 ? -18.574 8.457 75.739 1.00 21.64 239 LEU B N 1
ATOM 4951 C CA . LEU B 1 242 ? -18.617 8.802 77.149 1.00 21.12 239 LEU B CA 1
ATOM 4952 C C . LEU B 1 242 ? -19.979 8.396 77.699 1.00 21.10 239 LEU B C 1
ATOM 4953 O O . LEU B 1 242 ? -21.025 8.816 77.172 1.00 20.13 239 LEU B O 1
ATOM 4958 N N . TYR B 1 243 ? -19.967 7.586 78.758 1.00 20.76 240 TYR B N 1
ATOM 4959 C CA . TYR B 1 243 ? -21.213 7.199 79.386 1.00 20.41 240 TYR B CA 1
ATOM 4960 C C . TYR B 1 243 ? -21.930 8.443 79.872 1.00 20.81 240 TYR B C 1
ATOM 4961 O O . TYR B 1 243 ? -21.340 9.295 80.541 1.00 20.99 240 TYR B O 1
ATOM 4970 N N . GLY B 1 244 ? -23.210 8.529 79.538 1.00 21.10 241 GLY B N 1
ATOM 4971 C CA . GLY B 1 244 ? -24.012 9.684 79.872 1.00 21.82 241 GLY B CA 1
ATOM 4972 C C . GLY B 1 244 ? -24.266 10.477 78.615 1.00 22.37 241 GLY B C 1
ATOM 4973 O O . GLY B 1 244 ? -25.124 11.345 78.585 1.00 22.81 241 GLY B O 1
ATOM 4974 N N . GLN B 1 245 ? -23.505 10.185 77.569 1.00 22.64 242 GLN B N 1
ATOM 4975 C CA . GLN B 1 245 ? -23.627 10.935 76.340 1.00 22.69 242 GLN B CA 1
ATOM 4976 C C . GLN B 1 245 ? -23.771 9.998 75.145 1.00 22.41 242 GLN B C 1
ATOM 4977 O O . GLN B 1 245 ? -24.868 9.885 74.592 1.00 22.60 242 GLN B O 1
ATOM 4983 N N . GLU B 1 246 ? -22.707 9.292 74.764 1.00 21.79 243 GLU B N 1
ATOM 4984 C CA . GLU B 1 246 ? -22.817 8.318 73.656 1.00 21.22 243 GLU B CA 1
ATOM 4985 C C . GLU B 1 246 ? -23.365 6.978 74.130 1.00 21.19 243 GLU B C 1
ATOM 4986 O O . GLU B 1 246 ? -23.917 6.215 73.323 1.00 20.79 243 GLU B O 1
ATOM 4992 N N . LEU B 1 247 ? -23.193 6.697 75.424 1.00 20.51 244 LEU B N 1
ATOM 4993 C CA . LEU B 1 247 ? -23.714 5.476 76.035 1.00 20.78 244 LEU B CA 1
ATOM 4994 C C . LEU B 1 247 ? -24.561 5.788 77.245 1.00 20.91 244 LEU B C 1
ATOM 4995 O O . LEU B 1 247 ? -24.181 6.570 78.106 1.00 21.81 244 LEU B O 1
ATOM 5000 N N . THR B 1 248 ? -25.719 5.154 77.303 1.00 20.96 245 THR B N 1
ATOM 5001 C CA . THR B 1 248 ? -26.783 5.594 78.169 1.00 21.46 245 THR B CA 1
ATOM 5002 C C . THR B 1 248 ? -27.764 4.425 78.390 1.00 21.38 245 THR B C 1
ATOM 5003 O O . THR B 1 248 ? -27.688 3.410 77.697 1.00 21.06 245 THR B O 1
ATOM 5007 N N . ARG B 1 249 ? -28.664 4.573 79.354 1.00 21.86 246 ARG B N 1
ATOM 5008 C CA . ARG B 1 249 ? -29.813 3.674 79.513 1.00 22.79 246 ARG B CA 1
ATOM 5009 C C . ARG B 1 249 ? -30.615 3.453 78.218 1.00 23.30 246 ARG B C 1
ATOM 5010 O O . ARG B 1 249 ? -31.157 2.372 78.005 1.00 23.37 246 ARG B O 1
ATOM 5018 N N . ASP B 1 250 ? -30.694 4.487 77.378 1.00 24.43 247 ASP B N 1
ATOM 5019 C CA . ASP B 1 250 ? -31.519 4.493 76.157 1.00 25.53 247 ASP B CA 1
ATOM 5020 C C . ASP B 1 250 ? -30.751 4.176 74.874 1.00 25.48 247 ASP B C 1
ATOM 5021 O O . ASP B 1 250 ? -31.365 3.972 73.815 1.00 25.96 247 ASP B O 1
ATOM 5026 N N . ILE B 1 251 ? -29.421 4.150 74.958 1.00 25.19 248 ILE B N 1
ATOM 5027 C CA . ILE B 1 251 ? -28.573 3.911 73.791 1.00 24.66 248 ILE B CA 1
ATOM 5028 C C . ILE B 1 251 ? -27.894 2.537 73.896 1.00 24.62 248 ILE B C 1
ATOM 5029 O O . ILE B 1 251 ? -27.365 2.178 74.960 1.00 24.15 248 ILE B O 1
ATOM 5034 N N . THR B 1 252 ? -27.941 1.763 72.809 1.00 23.95 249 THR B N 1
ATOM 5035 C CA . THR B 1 252 ? -27.242 0.476 72.755 1.00 23.96 249 THR B CA 1
ATOM 5036 C C . THR B 1 252 ? -25.809 0.669 72.243 1.00 24.23 249 THR B C 1
ATOM 5037 O O . THR B 1 252 ? -25.531 1.638 71.523 1.00 23.58 249 THR B O 1
ATOM 5041 N N . PRO B 1 253 ? -24.896 -0.244 72.633 1.00 24.63 250 PRO B N 1
ATOM 5042 C CA . PRO B 1 253 ? -23.550 -0.353 72.074 1.00 25.04 250 PRO B CA 1
ATOM 5043 C C . PRO B 1 253 ? -23.492 -0.338 70.540 1.00 25.51 250 PRO B C 1
ATOM 5044 O O . PRO B 1 253 ? -22.561 0.228 69.974 1.00 25.56 250 PRO B O 1
ATOM 5048 N N . ILE B 1 254 ? -24.458 -0.973 69.877 1.00 25.91 251 ILE B N 1
ATOM 5049 C CA . ILE B 1 254 ? -24.481 -0.980 68.408 1.00 26.59 251 ILE B CA 1
ATOM 5050 C C . ILE B 1 254 ? -24.709 0.445 67.891 1.00 26.43 251 ILE B C 1
ATOM 5051 O O . ILE B 1 254 ? -23.944 0.935 67.064 1.00 26.53 251 ILE B O 1
ATOM 5056 N N . GLU B 1 255 ? -25.747 1.100 68.407 1.00 26.57 252 GLU B N 1
ATOM 5057 C CA . GLU B 1 255 ? -26.036 2.507 68.105 1.00 26.96 252 GLU B CA 1
ATOM 5058 C C . GLU B 1 255 ? -24.829 3.414 68.366 1.00 26.79 252 GLU B C 1
ATOM 5059 O O . GLU B 1 255 ? -24.503 4.280 67.552 1.00 26.88 252 GLU B O 1
ATOM 5065 N N . ALA B 1 256 ? -24.153 3.193 69.493 1.00 26.57 253 ALA B N 1
ATOM 5066 C CA . ALA B 1 256 ? -22.971 3.969 69.862 1.00 26.38 253 ALA B CA 1
ATOM 5067 C C . ALA B 1 256 ? -21.717 3.674 69.038 1.00 26.39 253 ALA B C 1
ATOM 5068 O O . ALA B 1 256 ? -20.697 4.321 69.228 1.00 26.69 253 ALA B O 1
ATOM 5070 N N . GLY B 1 257 ? -21.776 2.702 68.129 1.00 26.81 254 GLY B N 1
ATOM 5071 C CA . GLY B 1 257 ? -20.637 2.415 67.255 1.00 26.69 254 GLY B CA 1
ATOM 5072 C C . GLY B 1 257 ? -19.569 1.524 67.875 1.00 26.98 254 GLY B C 1
ATOM 5073 O O . GLY B 1 257 ? -18.441 1.446 67.360 1.00 27.40 254 GLY B O 1
ATOM 5074 N N . ILE B 1 258 ? -19.915 0.857 68.979 1.00 26.27 255 ILE B N 1
ATOM 5075 C CA . ILE B 1 258 ? -19.001 -0.088 69.634 1.00 26.32 255 ILE B CA 1
ATOM 5076 C C . ILE B 1 258 ? -19.470 -1.559 69.516 1.00 26.23 255 ILE B C 1
ATOM 5077 O O . ILE B 1 258 ? -19.380 -2.339 70.463 1.00 26.06 255 ILE B O 1
ATOM 5082 N N . GLY B 1 259 ? -19.956 -1.920 68.331 1.00 26.50 256 GLY B N 1
ATOM 5083 C CA . GLY B 1 259 ? -20.395 -3.283 68.040 1.00 26.38 256 GLY B CA 1
ATOM 5084 C C . GLY B 1 259 ? -19.298 -4.318 68.173 1.00 26.43 256 GLY B C 1
ATOM 5085 O O . GLY B 1 259 ? -19.571 -5.472 68.496 1.00 26.73 256 GLY B O 1
ATOM 5086 N N . PHE B 1 260 ? -18.053 -3.901 67.945 1.00 26.46 257 PHE B N 1
ATOM 5087 C CA . PHE B 1 260 ? -16.889 -4.778 68.064 1.00 26.16 257 PHE B CA 1
ATOM 5088 C C . PHE B 1 260 ? -16.708 -5.356 69.474 1.00 25.76 257 PHE B C 1
ATOM 5089 O O . PHE B 1 260 ? -16.034 -6.372 69.655 1.00 25.95 257 PHE B O 1
ATOM 5097 N N . ALA B 1 261 ? -17.303 -4.701 70.463 1.00 25.01 258 ALA B N 1
ATOM 5098 C CA . ALA B 1 261 ? -17.240 -5.149 71.852 1.00 24.51 258 ALA B CA 1
ATOM 5099 C C . ALA B 1 261 ? -18.453 -6.017 72.173 1.00 24.15 258 ALA B C 1
ATOM 5100 O O . ALA B 1 261 ? -18.637 -6.464 73.299 1.00 23.50 258 ALA B O 1
ATOM 5102 N N . VAL B 1 262 ? -19.291 -6.238 71.169 1.00 24.37 259 VAL B N 1
ATOM 5103 C CA . VAL B 1 262 ? -20.457 -7.095 71.325 1.00 24.56 259 VAL B CA 1
ATOM 5104 C C . VAL B 1 262 ? -20.219 -8.359 70.529 1.00 25.14 259 VAL B C 1
ATOM 5105 O O . VAL B 1 262 ? -20.268 -8.338 69.288 1.00 25.50 259 VAL B O 1
ATOM 5109 N N . LYS B 1 263 ? -19.960 -9.454 71.240 1.00 25.15 260 LYS B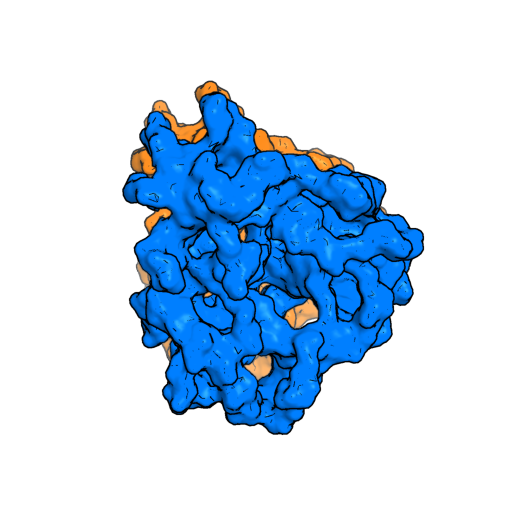 N 1
ATOM 5110 C CA . LYS B 1 263 ? -19.720 -10.729 70.588 1.00 25.84 260 LYS B CA 1
ATOM 5111 C C . LYS B 1 263 ? -21.033 -11.486 70.585 1.00 26.38 260 LYS B C 1
ATOM 5112 O O . LYS B 1 263 ? -21.265 -12.388 71.395 1.00 25.97 260 LYS B O 1
ATOM 5118 N N . HIS B 1 264 ? -21.897 -11.089 69.656 1.00 27.15 261 HIS B N 1
ATOM 5119 C CA . HIS B 1 264 ? -23.269 -11.573 69.619 1.00 28.01 261 HIS B CA 1
ATOM 5120 C C . HIS B 1 264 ? -23.369 -13.086 69.351 1.00 28.14 261 HIS B C 1
ATOM 5121 O O . HIS B 1 264 ? -24.396 -13.708 69.676 1.00 28.15 261 HIS B O 1
ATOM 5128 N N A LYS B 1 265 ? -22.285 -13.659 68.812 0.50 28.12 262 LYS B N 1
ATOM 5129 N N B LYS B 1 265 ? -22.316 -13.668 68.775 0.50 27.96 262 LYS B N 1
ATOM 5130 C CA A LYS B 1 265 ? -22.159 -15.106 68.559 0.37 27.98 262 LYS B CA 1
ATOM 5131 C CA B LYS B 1 265 ? -22.258 -15.116 68.566 0.35 27.63 262 LYS B CA 1
ATOM 5132 C C A LYS B 1 265 ? -21.787 -15.934 69.790 0.34 27.89 262 LYS B C 1
ATOM 5133 C C B LYS B 1 265 ? -21.466 -15.868 69.670 0.34 27.66 262 LYS B C 1
ATOM 5134 O O A LYS B 1 265 ? -21.869 -17.164 69.757 0.37 27.75 262 LYS B O 1
ATOM 5135 O O B LYS B 1 265 ? -20.951 -16.960 69.429 0.39 27.40 262 LYS B O 1
ATOM 5146 N N . LYS B 1 266 ? -21.367 -15.267 70.863 1.00 27.72 263 LYS B N 1
ATOM 5147 C CA . LYS B 1 266 ? -20.924 -15.956 72.096 1.00 27.67 263 LYS B CA 1
ATOM 5148 C C . LYS B 1 266 ? -21.865 -17.113 72.425 1.00 27.80 263 LYS B C 1
ATOM 5149 O O . LYS B 1 266 ? -23.085 -16.953 72.323 1.00 27.82 263 LYS B O 1
ATOM 5155 N N A GLU B 1 267 ? -21.299 -18.250 72.793 0.50 27.95 264 GLU B N 1
ATOM 5156 N N B GLU B 1 267 ? -21.317 -18.257 72.861 0.50 27.98 264 GLU B N 1
ATOM 5157 C CA A GLU B 1 267 ? -22.098 -19.365 73.244 0.49 28.11 264 GLU B CA 1
ATOM 5158 C CA B GLU B 1 267 ? -22.129 -19.422 73.309 0.48 28.17 264 GLU B CA 1
ATOM 5159 C C A GLU B 1 267 ? -22.976 -18.926 74.426 0.50 28.07 264 GLU B C 1
ATOM 5160 C C B GLU B 1 267 ? -22.944 -19.113 74.574 0.50 28.13 264 GLU B C 1
ATOM 5161 O O A GLU B 1 267 ? -24.174 -19.215 74.452 0.44 27.88 264 GLU B O 1
ATOM 5162 O O B GLU B 1 267 ? -24.055 -19.654 74.799 0.56 28.00 264 GLU B O 1
ATOM 5173 N N . SER B 1 268 ? -22.380 -18.232 75.394 1.00 28.23 265 SER B N 1
ATOM 5174 C CA . SER B 1 268 ? -23.075 -17.767 76.589 1.00 28.15 265 SER B CA 1
ATOM 5175 C C . SER B 1 268 ? -24.197 -16.813 76.210 1.00 28.10 265 SER B C 1
ATOM 5176 O O . SER B 1 268 ? -24.072 -16.010 75.275 1.00 28.34 265 SER B O 1
ATOM 5179 N N . ASP B 1 269 ? -25.314 -16.933 76.911 1.00 27.65 266 ASP B N 1
ATOM 5180 C CA . ASP B 1 269 ? -26.342 -15.919 76.834 1.00 27.24 266 ASP B CA 1
ATOM 5181 C C . ASP B 1 269 ? -25.848 -14.757 77.684 1.00 26.40 266 ASP B C 1
ATOM 5182 O O . ASP B 1 269 ? -25.209 -14.970 78.724 1.00 26.48 266 ASP B O 1
ATOM 5187 N N . PHE B 1 270 ? -26.106 -13.536 77.230 1.00 25.14 267 PHE B N 1
ATOM 5188 C CA . PHE B 1 270 ? -25.819 -12.344 78.040 1.00 23.58 267 PHE B CA 1
ATOM 5189 C C . PHE B 1 270 ? -27.004 -11.402 77.971 1.00 23.24 267 PHE B C 1
ATOM 5190 O O . PHE B 1 270 ? -27.796 -11.461 77.019 1.00 22.62 267 PHE B O 1
ATOM 5198 N N . PHE B 1 271 ? -27.141 -10.544 78.975 1.00 22.75 268 PHE B N 1
ATOM 5199 C CA . PHE B 1 271 ? -28.244 -9.588 78.984 1.00 22.93 268 PHE B CA 1
ATOM 5200 C C . PHE B 1 271 ? -28.108 -8.659 77.779 1.00 22.73 268 PHE B C 1
ATOM 5201 O O . PHE B 1 271 ? -27.064 -8.045 77.576 1.00 22.74 268 PHE B O 1
ATOM 5209 N N . GLY B 1 272 ? -29.158 -8.599 76.969 1.00 23.12 269 GLY B N 1
ATOM 5210 C CA . GLY B 1 272 ? -29.180 -7.749 75.779 1.00 23.32 269 GLY B CA 1
ATOM 5211 C C . GLY B 1 272 ? -28.914 -8.487 74.482 1.00 24.01 269 GLY B C 1
ATOM 5212 O O . GLY B 1 272 ? -29.063 -7.906 73.402 1.00 24.05 269 GLY B O 1
ATOM 5213 N N . LYS B 1 273 ? -28.547 -9.767 74.592 1.00 24.14 270 LYS B N 1
ATOM 5214 C CA . LYS B 1 273 ? -28.068 -10.579 73.468 1.00 24.65 270 LYS B CA 1
ATOM 5215 C C . LYS B 1 273 ? -28.948 -10.587 72.221 1.00 25.12 270 LYS B C 1
ATOM 5216 O O . LYS B 1 273 ? -28.448 -10.327 71.136 1.00 25.64 270 LYS B O 1
ATOM 5222 N N . SER B 1 274 ? -30.236 -10.902 72.361 1.00 25.76 271 SER B N 1
ATOM 5223 C CA . SER B 1 274 ? -31.118 -10.993 71.184 1.00 26.59 271 SER B CA 1
ATOM 5224 C C . SER B 1 274 ? -31.350 -9.642 70.502 1.00 26.58 271 SER B C 1
ATOM 5225 O O . SER B 1 274 ? -31.270 -9.540 69.273 1.00 26.86 271 SER B O 1
ATOM 5228 N N . VAL B 1 275 ? -31.619 -8.611 71.301 1.00 26.73 272 VAL B N 1
ATOM 5229 C CA . VAL B 1 275 ? -31.744 -7.246 70.790 1.00 26.74 272 VAL B CA 1
ATOM 5230 C C . VAL B 1 275 ? -30.460 -6.814 70.068 1.00 26.89 272 VAL B C 1
ATOM 5231 O O . VAL B 1 275 ? -30.522 -6.321 68.929 1.00 26.44 272 VAL B O 1
ATOM 5235 N N . LEU B 1 276 ? -29.308 -7.031 70.711 1.00 26.69 273 LEU B N 1
ATOM 5236 C CA . LEU B 1 276 ? -28.008 -6.630 70.151 1.00 27.26 273 LEU B CA 1
ATOM 5237 C C . LEU B 1 276 ? -27.606 -7.418 68.910 1.00 28.07 273 LEU B C 1
ATOM 5238 O O . LEU B 1 276 ? -26.923 -6.893 68.028 1.00 28.12 273 LEU B O 1
ATOM 5243 N N . SER B 1 277 ? -28.029 -8.674 68.848 1.00 29.14 274 SER B N 1
ATOM 5244 C CA . SER B 1 277 ? -27.746 -9.527 67.695 1.00 30.28 274 SER B CA 1
ATOM 5245 C C . SER B 1 277 ? -28.565 -9.116 66.478 1.00 30.99 274 SER B C 1
ATOM 5246 O O . SER B 1 277 ? -28.082 -9.210 65.352 1.00 31.20 274 SER B O 1
ATOM 5249 N N A GLU B 1 278 ? -29.802 -8.682 66.720 0.50 31.36 275 GLU B N 1
ATOM 5250 N N B GLU B 1 278 ? -29.796 -8.664 66.713 0.50 31.46 275 GLU B N 1
ATOM 5251 C CA A GLU B 1 278 ? -30.689 -8.191 65.667 0.50 31.88 275 GLU B CA 1
ATOM 5252 C CA B GLU B 1 278 ? -30.678 -8.201 65.642 0.50 32.10 275 GLU B CA 1
ATOM 5253 C C A GLU B 1 278 ? -30.142 -6.898 65.065 0.50 32.37 275 GLU B C 1
ATOM 5254 C C B GLU B 1 278 ? -30.191 -6.869 65.067 0.50 32.48 275 GLU B C 1
ATOM 5255 O O A GLU B 1 278 ? -30.196 -6.697 63.850 0.50 32.38 275 GLU B O 1
ATOM 5256 O O B GLU B 1 278 ? -30.338 -6.611 63.870 0.50 32.51 275 GLU B O 1
ATOM 5267 N N . GLN B 1 279 ? -29.616 -6.029 65.927 1.00 32.86 276 GLN B N 1
ATOM 5268 C CA . GLN B 1 279 ? -28.989 -4.779 65.497 1.00 33.65 276 GLN B CA 1
ATOM 5269 C C . GLN B 1 279 ? -27.643 -5.043 64.829 1.00 34.61 276 GLN B C 1
ATOM 5270 O O . GLN B 1 279 ? -27.261 -4.335 63.902 1.00 34.63 276 GLN B O 1
ATOM 5276 N N . LYS B 1 280 ? -26.938 -6.063 65.316 1.00 35.58 277 LYS B N 1
ATOM 5277 C CA . LYS B 1 280 ? -25.667 -6.506 64.739 1.00 36.94 277 LYS B CA 1
ATOM 5278 C C . LYS B 1 280 ? -25.822 -7.001 63.304 1.00 37.77 277 LYS B C 1
ATOM 5279 O O . LYS B 1 280 ? -25.111 -6.535 62.408 1.00 38.08 277 LYS B O 1
ATOM 5285 N N A GLU B 1 281 ? -26.779 -7.932 63.127 0.50 38.14 278 GLU B N 1
ATOM 5286 N N B GLU B 1 281 ? -26.729 -7.931 63.065 0.50 38.11 278 GLU B N 1
ATOM 5287 C CA A GLU B 1 281 ? -27.038 -8.682 61.876 0.50 38.52 278 GLU B CA 1
ATOM 5288 C CA B GLU B 1 281 ? -26.890 -8.444 61.714 0.50 38.45 278 GLU B CA 1
ATOM 5289 C C A GLU B 1 281 ? -27.801 -7.852 60.808 0.50 38.80 278 GLU B C 1
ATOM 5290 C C B GLU B 1 281 ? -27.497 -7.384 60.829 0.50 38.71 278 GLU B C 1
ATOM 5291 O O A GLU B 1 281 ? -27.574 -8.040 59.613 0.49 38.83 278 GLU B O 1
ATOM 5292 O O B GLU B 1 281 ? -26.916 -6.982 59.818 0.49 38.62 278 GLU B O 1
ATOM 5303 N N . ASN B 1 282 ? -28.675 -6.933 61.238 1.00 39.09 279 ASN B N 1
ATOM 5304 C CA . ASN B 1 282 ? -29.524 -6.137 60.341 1.00 39.79 279 ASN B CA 1
ATOM 5305 C C . ASN B 1 282 ? -29.300 -4.626 60.377 1.00 39.99 279 ASN B C 1
ATOM 5306 O O . ASN B 1 282 ? -29.921 -3.889 59.604 1.00 40.13 279 ASN B O 1
ATOM 5311 N N . GLY B 1 283 ? -28.428 -4.166 61.271 1.00 39.86 280 GLY B N 1
ATOM 5312 C CA . GLY B 1 283 ? -28.195 -2.729 61.445 1.00 39.85 280 GLY B CA 1
ATOM 5313 C C . GLY B 1 283 ? -29.212 -2.098 62.378 1.00 39.53 280 GLY B C 1
ATOM 5314 O O . GLY B 1 283 ? -30.378 -2.477 62.375 1.00 39.33 280 GLY B O 1
ATOM 5315 N N . ALA B 1 284 ? -28.760 -1.133 63.178 1.00 39.68 281 ALA B N 1
ATOM 5316 C CA . ALA B 1 284 ? -29.610 -0.447 64.153 1.00 39.75 281 ALA B CA 1
ATOM 5317 C C . ALA B 1 284 ? -30.367 0.707 63.499 1.00 39.94 281 ALA B C 1
ATOM 5318 O O . ALA B 1 284 ? -29.939 1.222 62.464 1.00 39.92 281 ALA B O 1
ATOM 5320 N N . LYS B 1 285 ? -31.484 1.111 64.108 1.00 40.02 282 LYS B N 1
ATOM 5321 C CA . LYS B 1 285 ? -32.327 2.181 63.561 1.00 40.12 282 LYS B CA 1
ATOM 5322 C C . LYS B 1 285 ? -31.719 3.567 63.762 1.00 39.64 282 LYS B C 1
ATOM 5323 O O . LYS B 1 285 ? -32.119 4.527 63.097 1.00 39.76 282 LYS B O 1
ATOM 5329 N N . ARG B 1 286 ? -30.760 3.662 64.682 1.00 38.82 283 ARG B N 1
ATOM 5330 C CA . ARG B 1 286 ? -30.022 4.898 64.945 1.00 37.91 283 ARG B CA 1
ATOM 5331 C C . ARG B 1 286 ? -28.525 4.622 64.855 1.00 37.47 283 ARG B C 1
ATOM 5332 O O . ARG B 1 286 ? -28.080 3.481 65.028 1.00 37.72 283 ARG B O 1
ATOM 5340 N N . LYS B 1 287 ? -27.753 5.672 64.589 1.00 36.73 284 LYS B N 1
ATOM 5341 C CA . LYS B 1 287 ? -26.333 5.541 64.291 1.00 36.06 284 LYS B CA 1
ATOM 5342 C C . LYS B 1 287 ? -25.599 6.802 64.736 1.00 35.36 284 LYS B C 1
ATOM 5343 O O . LYS B 1 287 ? -25.995 7.919 64.383 1.00 35.36 284 LYS B O 1
ATOM 5349 N N . LEU B 1 288 ? -24.538 6.616 65.517 1.00 34.41 285 LEU B N 1
ATOM 5350 C CA . LEU B 1 288 ? -23.691 7.710 65.978 1.00 33.47 285 LEU B CA 1
ATOM 5351 C C . LEU B 1 288 ? -22.864 8.216 64.804 1.00 33.16 285 LEU B C 1
ATOM 5352 O O . LEU B 1 288 ? -22.058 7.465 64.233 1.00 32.72 285 LEU B O 1
ATOM 5357 N N . VAL B 1 289 ? -23.066 9.483 64.445 1.00 32.55 286 VAL B N 1
ATOM 5358 C CA . VAL B 1 289 ? -22.255 10.122 63.412 1.00 32.46 286 VAL B CA 1
ATOM 5359 C C . VAL B 1 289 ? -21.584 11.401 63.915 1.00 32.44 286 VAL B C 1
ATOM 5360 O O . VAL B 1 289 ? -21.940 11.943 64.968 1.00 32.11 286 VAL B O 1
ATOM 5364 N N . GLY B 1 290 ? -20.597 11.862 63.155 1.00 32.78 287 GLY B N 1
ATOM 5365 C CA . GLY B 1 290 ? -20.024 13.178 63.358 1.00 33.39 287 GLY B CA 1
ATOM 5366 C C . GLY B 1 290 ? -20.827 14.226 62.605 1.00 33.87 287 GLY B C 1
ATOM 5367 O O . GLY B 1 290 ? -21.318 13.979 61.501 1.00 33.38 287 GLY B O 1
ATOM 5368 N N . LEU B 1 291 ? -20.973 15.394 63.217 1.00 34.56 288 LEU B N 1
ATOM 5369 C CA . LEU B 1 291 ? -21.652 16.511 62.585 1.00 35.41 288 LEU B CA 1
ATOM 5370 C C . LEU B 1 291 ? -20.717 17.712 62.487 1.00 36.33 288 LEU B C 1
ATOM 5371 O O . LEU B 1 291 ? -20.027 18.051 63.455 1.00 36.32 288 LEU B O 1
ATOM 5376 N N . GLU B 1 292 ? -20.701 18.350 61.320 1.00 37.15 289 GLU B N 1
ATOM 5377 C CA . GLU B 1 292 ? -19.942 19.579 61.120 1.00 38.26 289 GLU B CA 1
ATOM 5378 C C . GLU B 1 292 ? -20.873 20.745 60.802 1.00 38.70 289 GLU B C 1
ATOM 5379 O O . GLU B 1 292 ? -21.688 20.668 59.877 1.00 38.38 289 GLU B O 1
ATOM 5393 N N . ILE B 1 294 ? -22.411 24.038 59.443 1.00 41.31 291 ILE B N 1
ATOM 5394 C CA . ILE B 1 294 ? -22.325 24.829 58.213 1.00 41.67 291 ILE B CA 1
ATOM 5395 C C . ILE B 1 294 ? -22.470 26.321 58.527 1.00 41.62 291 ILE B C 1
ATOM 5396 O O . ILE B 1 294 ? -21.630 27.125 58.125 1.00 41.96 291 ILE B O 1
ATOM 5401 N N . GLU B 1 295 ? -23.535 26.670 59.250 1.00 41.56 292 GLU B N 1
ATOM 5402 C CA . GLU B 1 295 ? -23.821 28.051 59.657 1.00 41.25 292 GLU B CA 1
ATOM 5403 C C . GLU B 1 295 ? -23.229 28.320 61.057 1.00 41.04 292 GLU B C 1
ATOM 5404 O O . GLU B 1 295 ? -22.472 27.488 61.573 1.00 41.35 292 GLU B O 1
ATOM 5410 N N A LYS B 1 296 ? -23.400 29.512 61.647 0.49 40.76 293 LYS B N 1
ATOM 5411 N N B LYS B 1 296 ? -23.768 29.370 61.668 0.51 40.74 293 LYS B N 1
ATOM 5412 C CA A LYS B 1 296 ? -22.632 29.828 62.902 0.49 40.40 293 LYS B CA 1
ATOM 5413 C CA B LYS B 1 296 ? -23.335 29.866 62.957 0.49 40.48 293 LYS B CA 1
ATOM 5414 C C A LYS B 1 296 ? -23.390 29.597 64.247 0.50 40.08 293 LYS B C 1
ATOM 5415 C C B LYS B 1 296 ? -23.885 29.105 64.139 0.50 40.05 293 LYS B C 1
ATOM 5416 O O A LYS B 1 296 ? -24.306 30.336 64.610 0.50 40.18 293 LYS B O 1
ATOM 5417 O O B LYS B 1 296 ? -25.099 29.052 64.342 0.50 39.99 293 LYS B O 1
ATOM 5428 N N . GLY B 1 297 ? -22.988 28.525 64.932 1.00 39.83 294 GLY B N 1
ATOM 5429 C CA . GLY B 1 297 ? -23.419 28.107 66.269 1.00 38.92 294 GLY B CA 1
ATOM 5430 C C . GLY B 1 297 ? -22.565 26.973 66.811 1.00 38.34 294 GLY B C 1
ATOM 5431 O O . GLY B 1 297 ? -22.031 26.161 66.046 1.00 37.92 294 GLY B O 1
ATOM 5432 N N . ILE B 1 298 ? -22.431 26.919 68.132 1.00 37.65 295 ILE B N 1
ATOM 5433 C CA . ILE B 1 298 ? -21.651 25.869 68.781 1.00 37.25 295 ILE B CA 1
ATOM 5434 C C . ILE B 1 298 ? -22.583 24.731 69.219 1.00 36.54 295 ILE B C 1
ATOM 5435 O O . ILE B 1 298 ? -23.569 24.980 69.917 1.00 36.36 295 ILE B O 1
ATOM 5440 N N . PRO B 1 299 ? -22.293 23.482 68.782 1.00 35.96 296 PRO B N 1
ATOM 5441 C CA . PRO B 1 299 ? -23.124 22.372 69.245 1.00 35.40 296 PRO B CA 1
ATOM 5442 C C . PRO B 1 299 ? -22.704 21.928 70.635 1.00 34.70 296 PRO B C 1
ATOM 5443 O O . PRO B 1 299 ? -21.526 22.008 70.981 1.00 34.70 296 PRO B O 1
ATOM 5447 N N . ARG B 1 300 ? -23.672 21.496 71.430 1.00 34.16 297 ARG B N 1
ATOM 5448 C CA . ARG B 1 300 ? -23.375 20.829 72.690 1.00 33.78 297 ARG B CA 1
ATOM 5449 C C . ARG B 1 300 ? -24.417 19.763 73.014 1.00 33.30 297 ARG B C 1
ATOM 5450 O O . ARG B 1 300 ? -25.411 19.607 72.298 1.00 33.23 297 ARG B O 1
ATOM 5458 N N . HIS B 1 301 ? -24.150 19.016 74.079 1.00 32.72 298 HIS B N 1
ATOM 5459 C CA . HIS B 1 301 ? -24.946 17.875 74.488 1.00 32.31 298 HIS B CA 1
ATOM 5460 C C . HIS B 1 301 ? -26.432 18.201 74.698 1.00 32.34 298 HIS B C 1
ATOM 5461 O O . HIS B 1 301 ? -26.778 19.103 75.463 1.00 32.29 298 HIS B O 1
ATOM 5468 N N . GLY B 1 302 ? -27.300 17.448 74.026 1.00 32.33 299 GLY B N 1
ATOM 5469 C CA . GLY B 1 302 ? -28.742 17.590 74.197 1.00 32.85 299 GLY B CA 1
ATOM 5470 C C . GLY B 1 302 ? -29.499 18.292 73.077 1.00 33.21 299 GLY B C 1
ATOM 5471 O O . GLY B 1 302 ? -30.724 18.193 73.007 1.00 33.68 299 GLY B O 1
ATOM 5472 N N . TYR B 1 303 ? -28.789 18.992 72.198 1.00 33.25 300 TYR B N 1
ATOM 5473 C CA . TYR B 1 303 ? -29.435 19.751 71.119 1.00 33.72 300 TYR B CA 1
ATOM 5474 C C . TYR B 1 303 ? -30.127 18.845 70.116 1.00 33.65 300 TYR B C 1
ATOM 5475 O O . TYR B 1 303 ? -29.486 17.973 69.533 1.00 33.35 300 TYR B O 1
ATOM 5484 N N . GLU B 1 304 ? -31.431 19.068 69.926 1.00 34.11 301 GLU B N 1
ATOM 5485 C CA . GLU B 1 304 ? -32.252 18.313 68.968 1.00 35.04 301 GLU B CA 1
ATOM 5486 C C . GLU B 1 304 ? -31.694 18.484 67.563 1.00 34.65 301 GLU B C 1
ATOM 5487 O O . GLU B 1 304 ? -31.210 19.558 67.213 1.00 34.31 301 GLU B O 1
ATOM 5493 N N . VAL B 1 305 ? -31.770 17.423 66.764 1.00 34.88 302 VAL B N 1
ATOM 5494 C CA . VAL B 1 305 ? -31.317 17.449 65.372 1.00 34.91 302 VAL B CA 1
ATOM 5495 C C . VAL B 1 305 ? -32.503 17.135 64.454 1.00 35.65 302 VAL B C 1
ATOM 5496 O O . VAL B 1 305 ? -33.284 16.222 64.734 1.00 35.94 302 VAL B O 1
ATOM 5500 N N . PHE B 1 306 ? -32.628 17.902 63.369 1.00 36.06 303 PHE B N 1
ATOM 5501 C CA . PHE B 1 306 ? -33.774 17.826 62.461 1.00 36.64 303 PHE B CA 1
ATOM 5502 C C . PHE B 1 306 ? -33.347 17.675 61.003 1.00 37.08 303 PHE B C 1
ATOM 5503 O O . PHE B 1 306 ? -32.279 18.145 60.604 1.00 37.07 303 PHE B O 1
ATOM 5511 N N . GLN B 1 307 ? -34.196 17.013 60.221 1.00 37.76 304 GLN B N 1
ATOM 5512 C CA . GLN B 1 307 ? -34.148 17.071 58.758 1.00 38.43 304 GLN B CA 1
ATOM 5513 C C . GLN B 1 307 ? -35.581 17.153 58.240 1.00 38.79 304 GLN B C 1
ATOM 5514 O O . GLN B 1 307 ? -36.463 16.445 58.737 1.00 38.86 304 GLN B O 1
ATOM 5520 N N . ASN B 1 308 ? -35.801 18.030 57.255 1.00 39.25 305 ASN B N 1
ATOM 5521 C CA . ASN B 1 308 ? -37.132 18.296 56.681 1.00 39.28 305 ASN B CA 1
ATOM 5522 C C . ASN B 1 308 ? -38.127 18.795 57.726 1.00 38.98 305 ASN B C 1
ATOM 5523 O O . ASN B 1 308 ? -39.322 18.568 57.596 1.00 39.23 305 ASN B O 1
ATOM 5528 N N . GLY B 1 309 ? -37.634 19.464 58.764 1.00 38.62 306 GLY B N 1
ATOM 5529 C CA . GLY B 1 309 ? -38.492 19.891 59.868 1.00 38.33 306 GLY B CA 1
ATOM 5530 C C . GLY B 1 309 ? -39.030 18.731 60.696 1.00 38.07 306 GLY B C 1
ATOM 5531 O O . GLY B 1 309 ? -40.002 18.883 61.444 1.00 38.55 306 GLY B O 1
ATOM 5532 N N . LYS B 1 310 ? -38.399 17.566 60.561 1.00 37.53 307 LYS B N 1
ATOM 5533 C CA . LYS B 1 310 ? -38.766 16.387 61.337 1.00 36.68 307 LYS B CA 1
ATOM 5534 C C . LYS B 1 310 ? -37.584 16.006 62.223 1.00 36.02 307 LYS B C 1
ATOM 5535 O O . LYS B 1 310 ? -36.436 16.087 61.793 1.00 35.90 307 LYS B O 1
ATOM 5541 N N . SER B 1 311 ? -37.870 15.597 63.456 0.50 35.03 308 SER B N 1
ATOM 5542 C CA . SER B 1 311 ? -36.830 15.208 64.405 0.50 34.07 308 SER B CA 1
ATOM 5543 C C . SER B 1 311 ? -36.112 13.941 63.943 0.50 33.44 308 SER B C 1
ATOM 5544 O O . SER B 1 311 ? -36.750 12.913 63.714 0.50 33.27 308 SER B O 1
ATOM 5547 N N . VAL B 1 312 ? -34.790 14.027 63.790 1.00 32.82 309 VAL B N 1
ATOM 5548 C CA . VAL B 1 312 ? -33.980 12.853 63.424 1.00 32.21 309 VAL B CA 1
ATOM 5549 C C . VAL B 1 312 ? -32.990 12.402 64.514 1.00 31.85 309 VAL B C 1
ATOM 5550 O O . VAL B 1 312 ? -32.415 11.316 64.421 1.00 31.73 309 VAL B O 1
ATOM 5554 N N . GLY B 1 313 ? -32.798 13.220 65.546 1.00 31.38 310 GLY B N 1
ATOM 5555 C CA . GLY B 1 313 ? -31.915 12.826 66.639 1.00 30.88 310 GLY B CA 1
ATOM 5556 C C . GLY B 1 313 ? -31.486 13.921 67.585 1.00 30.69 310 GLY B C 1
ATOM 5557 O O . GLY B 1 313 ? -32.204 14.895 67.791 1.00 30.54 310 GLY B O 1
ATOM 5558 N N . LYS B 1 314 ? -30.299 13.744 68.160 1.00 30.22 311 LYS B N 1
ATOM 5559 C CA . LYS B 1 314 ? -29.814 14.603 69.225 1.00 29.99 311 LYS B CA 1
ATOM 5560 C C . LYS B 1 314 ? -28.300 14.550 69.271 1.00 29.03 311 LYS B C 1
ATOM 5561 O O . LYS B 1 314 ? -27.694 13.533 68.929 1.00 29.31 311 LYS B O 1
ATOM 5567 N N . VAL B 1 315 ? -27.700 15.655 69.693 1.00 27.68 312 VAL B N 1
ATOM 5568 C CA . VAL B 1 315 ? -26.263 15.760 69.845 1.00 26.60 312 VAL B CA 1
ATOM 5569 C C . VAL B 1 315 ? -25.918 15.093 71.167 1.00 26.06 312 VAL B C 1
ATOM 5570 O O . VAL B 1 315 ? -26.551 15.358 72.191 1.00 25.28 312 VAL B O 1
ATOM 5574 N N . THR B 1 316 ? -24.944 14.189 71.118 1.00 25.68 313 THR B N 1
ATOM 5575 C CA . THR B 1 316 ? -24.491 13.475 72.310 1.00 25.27 313 THR B CA 1
ATOM 5576 C C . THR B 1 316 ? -23.325 14.221 72.945 1.00 25.73 313 THR B C 1
ATOM 5577 O O . THR B 1 316 ? -23.266 14.358 74.161 1.00 25.88 313 THR B O 1
ATOM 5581 N N . THR B 1 317 ? -22.412 14.713 72.110 1.00 26.44 314 THR B N 1
ATOM 5582 C CA . THR B 1 317 ? -21.290 15.522 72.563 1.00 27.16 314 THR B CA 1
ATOM 5583 C C . THR B 1 317 ? -20.997 16.639 71.576 1.00 28.36 314 THR B C 1
ATOM 5584 O O . THR B 1 317 ? -20.900 16.412 70.370 1.00 27.99 314 THR B O 1
ATOM 5588 N N . GLY B 1 318 ? -20.839 17.844 72.112 1.00 29.62 315 GLY B N 1
ATOM 5589 C CA . GLY B 1 318 ? -20.400 18.984 71.329 1.00 31.29 315 GLY B CA 1
ATOM 5590 C C . GLY B 1 318 ? -19.329 19.729 72.089 1.00 32.29 315 GLY B C 1
ATOM 5591 O O . GLY B 1 318 ? -19.600 20.340 73.124 1.00 32.54 315 GLY B O 1
ATOM 5592 N N . THR B 1 319 ? -18.103 19.638 71.590 1.00 33.56 316 THR B N 1
ATOM 5593 C CA . THR B 1 319 ? -16.969 20.403 72.112 1.00 34.62 316 THR B CA 1
ATOM 5594 C C . THR B 1 319 ? -16.031 20.780 70.982 1.00 34.99 316 THR B C 1
ATOM 5595 O O . THR B 1 319 ? -16.320 20.522 69.809 1.00 34.88 316 THR B O 1
ATOM 5599 N N . GLN B 1 320 ? -14.913 21.404 71.346 1.00 35.86 317 GLN B N 1
ATOM 5600 C CA . GLN B 1 320 ? -13.887 21.791 70.384 1.00 36.22 317 GLN B CA 1
ATOM 5601 C C . GLN B 1 320 ? -13.025 20.601 69.976 1.00 36.24 317 GLN B C 1
ATOM 5602 O O . GLN B 1 320 ? -12.849 19.635 70.739 1.00 36.08 317 GLN B O 1
ATOM 5608 N N . SER B 1 321 ? -12.532 20.670 68.746 1.00 36.12 318 SER B N 1
ATOM 5609 C CA . SER B 1 321 ? -11.552 19.730 68.242 1.00 36.10 318 SER B CA 1
ATOM 5610 C C . SER B 1 321 ? -10.290 20.534 67.971 1.00 35.81 318 SER B C 1
ATOM 5611 O O . SER B 1 321 ? -10.163 21.124 66.893 1.00 35.75 318 SER B O 1
ATOM 5614 N N . PRO B 1 322 ? -9.374 20.608 68.965 1.00 35.43 319 PRO B N 1
ATOM 5615 C CA . PRO B 1 322 ? -8.133 21.370 68.794 1.00 35.28 319 PRO B CA 1
ATOM 5616 C C . PRO B 1 322 ? -7.221 20.852 67.680 1.00 35.27 319 PRO B C 1
ATOM 5617 O O . PRO B 1 322 ? -6.427 21.618 67.150 1.00 35.30 319 PRO B O 1
ATOM 5621 N N . THR B 1 323 ? -7.335 19.577 67.323 1.00 35.38 320 THR B N 1
ATOM 5622 C CA . THR B 1 323 ? -6.513 19.007 66.255 1.00 35.87 320 THR B CA 1
ATOM 5623 C C . THR B 1 323 ? -6.976 19.459 64.856 1.00 36.20 320 THR B C 1
ATOM 5624 O O . THR B 1 323 ? -6.148 19.775 64.000 1.00 36.11 320 THR B O 1
ATOM 5628 N N . LEU B 1 324 ? -8.289 19.503 64.640 1.00 36.71 321 LEU B N 1
ATOM 5629 C CA . LEU B 1 324 ? -8.854 19.920 63.348 1.00 37.32 321 LEU B CA 1
ATOM 5630 C C . LEU B 1 324 ? -9.198 21.414 63.273 1.00 37.08 321 LEU B C 1
ATOM 5631 O O . LEU B 1 324 ? -9.281 21.977 62.182 1.00 37.08 321 LEU B O 1
ATOM 5636 N N . GLY B 1 325 ? -9.418 22.041 64.427 1.00 37.20 322 GLY B N 1
ATOM 5637 C CA . GLY B 1 325 ? -9.788 23.459 64.498 1.00 37.12 322 GLY B CA 1
ATOM 5638 C C . GLY B 1 325 ? -11.202 23.744 64.027 1.00 37.35 322 GLY B C 1
ATOM 5639 O O . GLY B 1 325 ? -11.529 24.877 63.651 1.00 37.48 322 GLY B O 1
ATOM 5640 N N . LYS B 1 326 ? -12.046 22.715 64.067 1.00 37.22 323 LYS B N 1
ATOM 5641 C CA . LYS B 1 326 ? -13.382 22.778 63.483 1.00 37.01 323 LYS B CA 1
ATOM 5642 C C . LYS B 1 326 ? -14.488 22.808 64.529 1.00 36.71 323 LYS B C 1
ATOM 5643 O O . LYS B 1 326 ? -14.266 22.500 65.703 1.00 36.94 323 LYS B O 1
ATOM 5649 N N . ASN B 1 327 ? -15.682 23.177 64.082 1.00 36.30 324 ASN B N 1
ATOM 5650 C CA . ASN B 1 327 ? -16.859 23.262 64.933 1.00 35.56 324 ASN B CA 1
ATOM 5651 C C . ASN B 1 327 ? -17.734 22.028 64.708 1.00 34.88 324 ASN B C 1
ATOM 5652 O O . ASN B 1 327 ? -18.524 21.971 63.752 1.00 34.65 324 ASN B O 1
ATOM 5657 N N . VAL B 1 328 ? -17.571 21.039 65.594 1.00 33.78 325 VAL B N 1
ATOM 5658 C CA . VAL B 1 328 ? -18.115 19.696 65.385 1.00 32.51 325 VAL B CA 1
ATOM 5659 C C . VAL B 1 328 ? -18.783 19.050 66.608 1.00 31.91 325 VAL B C 1
ATOM 5660 O O . VAL B 1 328 ? -18.557 19.434 67.763 1.00 31.19 325 VAL B O 1
ATOM 5664 N N . GLY B 1 329 ? -19.607 18.049 66.328 1.00 31.30 326 GLY B N 1
ATOM 5665 C CA . GLY B 1 329 ? -20.267 17.289 67.377 1.00 30.56 326 GLY B CA 1
ATOM 5666 C C . GLY B 1 329 ? -20.404 15.815 67.068 1.00 29.98 326 GLY B C 1
ATOM 5667 O O . GLY B 1 329 ? -20.141 15.361 65.951 1.00 29.98 326 GLY B O 1
ATOM 5668 N N . LEU B 1 330 ? -20.791 15.069 68.090 1.00 29.62 327 LEU B N 1
ATOM 5669 C CA . LEU B 1 330 ? -21.210 13.688 67.955 1.00 29.44 327 LEU B CA 1
ATOM 5670 C C . LEU B 1 330 ? -22.715 13.677 68.164 1.00 29.57 327 LEU B C 1
ATOM 5671 O O . LEU B 1 330 ? -23.209 14.294 69.115 1.00 29.61 327 LEU B O 1
ATOM 5676 N N . ALA B 1 331 ? -23.440 13.010 67.266 1.00 29.76 328 ALA B N 1
ATOM 5677 C CA . ALA B 1 331 ? -24.910 12.945 67.334 1.00 29.90 328 ALA B CA 1
ATOM 5678 C C . ALA B 1 331 ? -25.457 11.558 67.005 1.00 30.04 328 ALA B C 1
ATOM 5679 O O . ALA B 1 331 ? -24.993 10.898 66.083 1.00 30.14 328 ALA B O 1
ATOM 5681 N N . LEU B 1 332 ? -26.441 11.119 67.777 1.00 30.40 329 LEU B N 1
ATOM 5682 C CA . LEU B 1 332 ? -27.134 9.873 67.478 1.00 31.11 329 LEU B CA 1
ATOM 5683 C C . LEU B 1 332 ? -28.380 10.206 66.666 1.00 31.72 329 LEU B C 1
ATOM 5684 O O . LEU B 1 332 ? -29.304 10.865 67.153 1.00 31.41 329 LEU B O 1
ATOM 5689 N N . ILE B 1 333 ? -28.373 9.777 65.409 1.00 32.80 330 ILE B N 1
ATOM 5690 C CA . ILE B 1 333 ? -29.424 10.146 64.467 1.00 34.13 330 ILE B CA 1
ATOM 5691 C C . ILE B 1 333 ? -30.008 8.921 63.749 1.00 34.72 330 ILE B C 1
ATOM 5692 O O . ILE B 1 333 ? -29.305 7.944 63.484 1.00 34.70 330 ILE B O 1
ATOM 5697 N N . ASP B 1 334 ? -31.301 8.984 63.451 1.00 35.86 331 ASP B N 1
ATOM 5698 C CA . ASP B 1 334 ? -31.997 7.922 62.724 1.00 37.11 331 ASP B CA 1
ATOM 5699 C C . ASP B 1 334 ? -31.190 7.508 61.487 1.00 37.72 331 ASP B C 1
ATOM 5700 O O . ASP B 1 334 ? -30.608 8.352 60.801 1.00 37.63 331 ASP B O 1
ATOM 5705 N N . SER B 1 335 ? -31.135 6.205 61.233 1.00 38.72 332 SER B N 1
ATOM 5706 C CA . SER B 1 335 ? -30.166 5.630 60.293 1.00 39.85 332 SER B CA 1
ATOM 5707 C C . SER B 1 335 ? -30.268 6.146 58.861 1.00 40.34 332 SER B C 1
ATOM 5708 O O . SER B 1 335 ? -29.279 6.119 58.125 1.00 40.30 332 SER B O 1
ATOM 5711 N N . GLU B 1 336 ? -31.452 6.619 58.472 1.00 41.09 333 GLU B N 1
ATOM 5712 C CA . GLU B 1 336 ? -31.674 7.089 57.105 1.00 42.01 333 GLU B CA 1
ATOM 5713 C C . GLU B 1 336 ? -31.067 8.474 56.840 1.00 42.29 333 GLU B C 1
ATOM 5714 O O . GLU B 1 336 ? -30.849 8.863 55.688 1.00 42.44 333 GLU B O 1
ATOM 5720 N N . THR B 1 337 ? -30.787 9.203 57.914 1.00 42.69 334 THR B N 1
ATOM 5721 C CA . THR B 1 337 ? -30.155 10.516 57.835 1.00 43.18 334 THR B CA 1
ATOM 5722 C C . THR B 1 337 ? -28.634 10.424 58.040 1.00 42.99 334 THR B C 1
ATOM 5723 O O . THR B 1 337 ? -27.918 11.415 57.887 1.00 42.97 334 THR B O 1
ATOM 5727 N N . SER B 1 338 ? -28.149 9.220 58.340 1.00 43.11 335 SER B N 1
ATOM 5728 C CA . SER B 1 338 ? -26.771 9.012 58.806 1.00 43.06 335 SER B CA 1
ATOM 5729 C C . SER B 1 338 ? -25.679 9.018 57.736 1.00 43.21 335 SER B C 1
ATOM 5730 O O . SER B 1 338 ? -24.490 8.968 58.068 1.00 42.99 335 SER B O 1
ATOM 5733 N N . GLU B 1 339 ? -26.070 9.081 56.463 1.00 43.35 336 GLU B N 1
ATOM 5734 C CA . GLU B 1 339 ? -25.097 9.040 55.370 1.00 43.49 336 GLU B CA 1
ATOM 5735 C C . GLU B 1 339 ? -24.211 10.278 55.401 1.00 43.39 336 GLU B C 1
ATOM 5736 O O . GLU B 1 339 ? -24.665 11.364 55.760 1.00 43.46 336 GLU B O 1
ATOM 5742 N N . ILE B 1 340 ? -22.943 10.110 55.049 1.00 43.21 337 ILE B N 1
ATOM 5743 C CA . ILE B 1 340 ? -22.018 11.233 55.000 1.00 43.23 337 ILE B CA 1
ATOM 5744 C C . ILE B 1 340 ? -22.460 12.223 53.921 1.00 43.14 337 ILE B C 1
ATOM 5745 O O . ILE B 1 340 ? -22.758 11.838 52.783 1.00 43.09 337 ILE B O 1
ATOM 5750 N N . GLY B 1 341 ? -22.532 13.495 54.300 1.00 43.16 338 GLY B N 1
ATOM 5751 C CA . GLY B 1 341 ? -22.920 14.550 53.370 1.00 43.26 338 GLY B CA 1
ATOM 5752 C C . GLY B 1 341 ? -24.302 15.127 53.612 1.00 43.13 338 GLY B C 1
ATOM 5753 O O . GLY B 1 341 ? -24.517 16.319 53.388 1.00 43.32 338 GLY B O 1
ATOM 5754 N N . THR B 1 342 ? -25.242 14.293 54.059 1.00 43.00 339 THR B N 1
ATOM 5755 C CA . THR B 1 342 ? -26.616 14.762 54.296 1.00 42.85 339 THR B CA 1
ATOM 5756 C C . THR B 1 342 ? -26.688 15.918 55.304 1.00 42.64 339 THR B C 1
ATOM 5757 O O . THR B 1 342 ? -26.036 15.902 56.357 1.00 42.43 339 THR B O 1
ATOM 5761 N N . VAL B 1 343 ? -27.477 16.925 54.937 1.00 42.22 340 VAL B N 1
ATOM 5762 C CA . VAL B 1 343 ? -27.597 18.155 55.701 1.00 41.92 340 VAL B CA 1
ATOM 5763 C C . VAL B 1 343 ? -28.707 18.048 56.740 1.00 41.79 340 VAL B C 1
ATOM 5764 O O . VAL B 1 343 ? -29.825 17.624 56.435 1.00 41.80 340 VAL B O 1
ATOM 5768 N N . VAL B 1 344 ? -28.380 18.422 57.972 1.00 41.49 341 VAL B N 1
ATOM 5769 C CA . VAL B 1 344 ? -29.354 18.466 59.050 1.00 41.30 341 VAL B CA 1
ATOM 5770 C C . VAL B 1 344 ? -29.402 19.851 59.664 1.00 41.28 341 VAL B C 1
ATOM 5771 O O . VAL B 1 344 ? -28.583 20.709 59.343 1.00 41.38 341 VAL B O 1
ATOM 5775 N N . ASP B 1 345 ? -30.380 20.062 60.535 1.00 41.49 342 ASP B N 1
ATOM 5776 C CA . ASP B 1 345 ? -30.452 21.261 61.356 1.00 41.77 342 ASP B CA 1
ATOM 5777 C C . ASP B 1 345 ? -30.275 20.864 62.806 1.00 41.88 342 ASP B C 1
ATOM 5778 O O . ASP B 1 345 ? -30.886 19.903 63.275 1.00 41.64 342 ASP B O 1
ATOM 5783 N N . VAL B 1 346 ? -29.443 21.614 63.514 1.00 42.29 343 VAL B N 1
ATOM 5784 C CA . VAL B 1 346 ? -29.318 21.443 64.953 1.00 42.79 343 VAL B CA 1
ATOM 5785 C C . VAL B 1 346 ? -29.907 22.648 65.679 1.00 43.19 343 VAL B C 1
ATOM 5786 O O . VAL B 1 346 ? -29.564 23.796 65.389 1.00 43.25 343 VAL B O 1
ATOM 5790 N N . GLU B 1 347 ? -30.830 22.361 66.594 1.00 43.79 344 GLU B N 1
ATOM 5791 C CA . GLU B 1 347 ? -31.497 23.367 67.409 1.00 44.33 344 GLU B CA 1
ATOM 5792 C C . GLU B 1 347 ? -30.537 24.003 68.410 1.00 44.80 344 GLU B C 1
ATOM 5793 O O . GLU B 1 347 ? -30.185 23.399 69.431 1.00 44.85 344 GLU B O 1
ATOM 5799 N N . ILE B 1 348 ? -30.119 25.228 68.105 1.00 45.41 345 ILE B N 1
ATOM 5800 C CA . ILE B 1 348 ? -29.277 26.007 69.001 1.00 45.83 345 ILE B CA 1
ATOM 5801 C C . ILE B 1 348 ? -30.021 27.276 69.386 1.00 46.25 345 ILE B C 1
ATOM 5802 O O . ILE B 1 348 ? -30.367 28.087 68.524 1.00 46.35 345 ILE B O 1
ATOM 5807 N N . ARG B 1 349 ? -30.275 27.427 70.683 1.00 46.84 346 ARG B N 1
ATOM 5808 C CA . ARG B 1 349 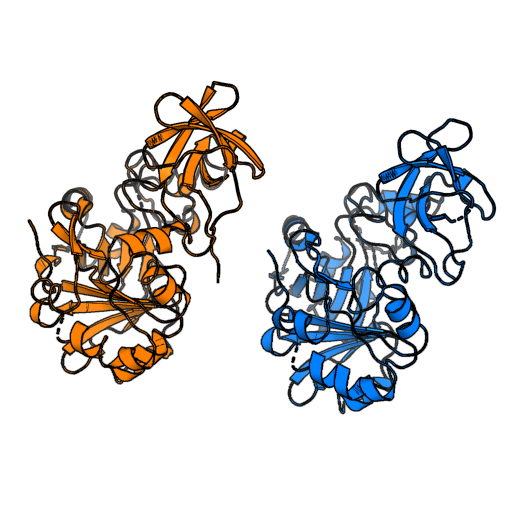? -30.998 28.582 71.225 1.00 47.50 346 ARG B CA 1
ATOM 5809 C C . ARG B 1 349 ? -32.256 28.886 70.409 1.00 47.61 346 ARG B C 1
ATOM 5810 O O . ARG B 1 349 ? -32.380 29.947 69.789 1.00 47.79 346 ARG B O 1
ATOM 5818 N N . LYS B 1 350 ? -33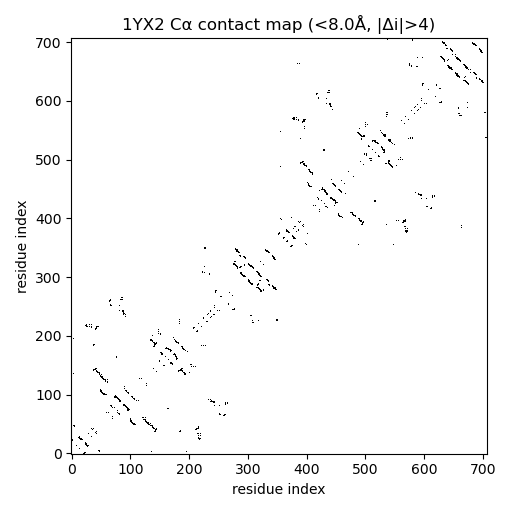.160 27.906 70.396 1.00 47.75 347 LYS B N 1
ATOM 5819 C CA . LYS B 1 350 ? -34.461 27.968 69.709 1.00 47.77 347 LYS B CA 1
ATOM 5820 C C . LYS B 1 350 ? -34.419 28.324 68.211 1.00 47.65 347 LYS B C 1
ATOM 5821 O O . LYS B 1 350 ? -35.453 28.629 67.611 1.00 47.71 347 LYS B O 1
ATOM 5827 N N . LYS B 1 351 ? -33.229 28.259 67.613 1.00 47.42 348 LYS B N 1
ATOM 5828 C CA . LYS B 1 351 ? -33.060 28.494 66.177 1.00 47.20 348 LYS B CA 1
ATOM 5829 C C . LYS B 1 351 ? -32.307 27.354 65.474 1.00 46.85 348 LYS B C 1
ATOM 5830 O O . LYS B 1 351 ? -31.360 26.791 66.029 1.00 46.68 348 LYS B O 1
ATOM 5836 N N . LEU B 1 352 ? -32.732 27.034 64.249 1.00 46.30 349 LEU B N 1
ATOM 5837 C CA . LEU B 1 352 ? -32.137 25.948 63.460 1.00 45.94 349 LEU B CA 1
ATOM 5838 C C . LEU B 1 352 ? -30.960 26.406 62.605 1.00 45.59 349 LEU B C 1
ATOM 5839 O O . LEU B 1 352 ? -31.122 27.218 61.688 1.00 45.78 349 LEU B O 1
ATOM 5844 N N . VAL B 1 353 ? -29.783 25.864 62.904 1.00 44.89 350 VAL B N 1
ATOM 5845 C CA . VAL B 1 353 ? -28.573 26.119 62.126 1.00 44.17 350 VAL B CA 1
ATOM 5846 C C . VAL B 1 353 ? -28.110 24.849 61.402 1.00 43.77 350 VAL B C 1
ATOM 5847 O O . VAL B 1 353 ? -28.061 23.763 61.990 1.00 43.81 350 VAL B O 1
ATOM 5851 N N . LYS B 1 354 ? -27.784 24.998 60.120 1.00 43.16 351 LYS B N 1
ATOM 5852 C CA . LYS B 1 354 ? -27.431 23.867 59.266 1.00 42.83 351 LYS B CA 1
ATOM 5853 C C . LYS B 1 354 ? -26.109 23.210 59.654 1.00 42.24 351 LYS B C 1
ATOM 5854 O O . LYS B 1 354 ? -25.138 23.886 59.999 1.00 42.10 351 LYS B O 1
ATOM 5860 N N . ALA B 1 355 ? -26.105 21.881 59.609 1.00 41.38 352 ALA B N 1
ATOM 5861 C CA . ALA B 1 355 ? -24.901 21.079 59.782 1.00 40.46 352 ALA B CA 1
ATOM 5862 C C . ALA B 1 355 ? -24.919 19.947 58.764 1.00 39.91 352 ALA B C 1
ATOM 5863 O O . ALA B 1 355 ? -25.968 19.632 58.202 1.00 39.90 352 ALA B O 1
ATOM 5865 N N . LYS B 1 356 ? -23.756 19.349 58.522 1.00 39.21 353 LYS B N 1
ATOM 5866 C CA . LYS B 1 356 ? -23.649 18.153 57.692 1.00 38.59 353 LYS B CA 1
ATOM 5867 C C . LYS B 1 356 ? -22.969 17.027 58.472 1.00 38.23 353 LYS B C 1
ATOM 5868 O O . LYS B 1 356 ? -22.094 17.273 59.309 1.00 38.01 353 LYS B O 1
ATOM 5874 N N . VAL B 1 357 ? -23.376 15.793 58.191 1.00 37.90 354 VAL B N 1
ATOM 5875 C CA . VAL B 1 357 ? -22.719 14.628 58.775 1.00 37.36 354 VAL B CA 1
ATOM 5876 C C . VAL B 1 357 ? -21.407 14.346 58.045 1.00 37.20 354 VAL B C 1
ATOM 5877 O O . VAL B 1 357 ? -21.350 14.334 56.811 1.00 37.43 354 VAL B O 1
ATOM 5881 N N . VAL B 1 358 ? -20.353 14.152 58.828 1.00 36.83 355 VAL B N 1
ATOM 5882 C CA . VAL B 1 358 ? -18.999 14.028 58.299 1.00 36.63 355 VAL B CA 1
ATOM 5883 C C . VAL B 1 358 ? -18.342 12.732 58.750 1.00 36.64 355 VAL B C 1
ATOM 5884 O O . VAL B 1 358 ? -18.820 12.087 59.682 1.00 36.20 355 VAL B O 1
ATOM 5888 N N . LYS B 1 359 ? -17.256 12.356 58.072 1.00 36.93 356 LYS B N 1
ATOM 5889 C CA . LYS B 1 359 ? -16.490 11.166 58.429 1.00 37.19 356 LYS B CA 1
ATOM 5890 C C . LYS B 1 359 ? -16.056 11.222 59.886 1.00 37.25 356 LYS B C 1
ATOM 5891 O O . LYS B 1 359 ? -15.737 12.290 60.422 1.00 36.88 356 LYS B O 1
ATOM 5897 N N . THR B 1 360 ? -16.047 10.048 60.507 1.00 37.32 357 THR B N 1
ATOM 5898 C CA . THR B 1 360 ? -15.731 9.894 61.911 1.00 37.43 357 THR B CA 1
ATOM 5899 C C . THR B 1 360 ? -14.960 8.558 62.049 1.00 37.39 357 THR B C 1
ATOM 5900 O O . THR B 1 360 ? -15.218 7.625 61.284 1.00 37.18 357 THR B O 1
ATOM 5904 N N . PRO B 1 361 ? -13.987 8.471 62.985 1.00 37.34 358 PRO B N 1
ATOM 5905 C CA . PRO B 1 361 ? -13.537 9.496 63.927 1.00 37.45 358 PRO B CA 1
ATOM 5906 C C . PRO B 1 361 ? -12.914 10.693 63.227 1.00 37.36 358 PRO B C 1
ATOM 5907 O O . PRO B 1 361 ? -12.462 10.574 62.091 1.00 36.96 358 PRO B O 1
ATOM 5911 N N . PHE B 1 362 ? -12.910 11.835 63.911 1.00 37.55 359 PHE B N 1
ATOM 5912 C CA . PHE B 1 362 ? -12.249 13.041 63.416 1.00 37.88 359 PHE B CA 1
ATOM 5913 C C . PHE B 1 362 ? -10.723 12.855 63.359 1.00 38.59 359 PHE B C 1
ATOM 5914 O O . PHE B 1 362 ? -10.054 13.433 62.506 1.00 38.62 359 PHE B O 1
ATOM 5922 N N . TYR B 1 363 ? -10.192 12.025 64.257 1.00 39.36 360 TYR B N 1
ATOM 5923 C CA . TYR B 1 363 ? -8.763 11.749 64.329 1.00 40.49 360 TYR B CA 1
ATOM 5924 C C . TYR B 1 363 ? -8.429 10.244 64.298 1.00 41.57 360 TYR B C 1
ATOM 5925 O O . TYR B 1 363 ? -9.073 9.430 64.978 1.00 41.64 360 TYR B O 1
ATOM 5934 N N . LYS B 1 364 ? -7.414 9.887 63.512 1.00 42.97 361 LYS B N 1
ATOM 5935 C CA . LYS B 1 364 ? -6.920 8.509 63.453 1.00 44.54 361 LYS B CA 1
ATOM 5936 C C . LYS B 1 364 ? -5.390 8.482 63.376 1.00 45.32 361 LYS B C 1
ATOM 5937 O O . LYS B 1 364 ? -4.767 9.464 62.961 1.00 45.53 361 LYS B O 1
ATOM 5943 N N . ARG B 1 365 ? -4.811 7.345 63.780 1.00 46.33 362 ARG B N 1
ATOM 5944 C CA . ARG B 1 365 ? -3.353 7.111 63.862 1.00 47.14 362 ARG B CA 1
ATOM 5945 C C . ARG B 1 365 ? -2.707 7.839 65.046 1.00 47.18 362 ARG B C 1
ATOM 5946 O O . ARG B 1 365 ? -2.065 7.223 65.904 1.00 47.21 362 ARG B O 1
#

B-factor: mean 31.37, std 8.87, range [8.7, 98.68]

Organism: Bacillus subtilis (strain 168) (NCBI:txid224308)